Protein AF-A0A9P5BTU6-F1 (afdb_monomer)

Solvent-accessible surface area (backbone atoms only — not comparable to full-atom values): 29066 Å² total; per-residue (Å²): 99,62,77,76,46,50,48,60,47,56,68,38,87,58,84,44,77,46,78,46,78,44,75,51,48,69,73,49,82,54,76,64,49,41,22,46,52,45,49,56,60,58,56,47,76,74,41,88,34,33,48,74,43,78,48,78,41,60,70,94,42,68,53,49,50,54,29,51,69,74,46,56,67,95,80,52,85,88,81,66,74,89,73,56,54,68,70,57,46,36,47,52,46,36,54,51,49,51,56,53,48,52,52,45,33,66,75,69,68,54,63,99,65,69,83,39,74,66,48,47,52,46,47,32,59,52,20,49,73,34,63,70,39,48,54,33,51,52,41,48,27,58,66,64,97,53,38,64,65,45,47,49,54,60,46,69,62,62,84,56,96,80,59,73,54,46,64,35,41,43,39,50,52,52,49,52,46,59,59,65,56,55,69,89,86,58,52,75,70,53,45,54,53,48,34,53,51,49,29,53,52,54,32,42,65,61,65,47,95,62,70,45,14,60,55,34,42,19,62,38,70,74,41,61,46,73,58,53,53,64,68,49,68,58,36,61,43,56,28,45,74,57,93,51,69,81,41,52,35,40,66,74,48,69,68,56,44,55,31,36,52,29,64,90,56,28,72,54,75,69,58,39,28,59,57,37,59,32,23,40,50,49,19,52,28,23,50,54,51,42,70,77,66,60,42,82,63,66,75,68,70,92,50,54,82,47,43,43,91,78,54,60,66,68,58,50,46,70,57,47,40,73,40,53,51,48,27,75,71,42,26,54,60,22,40,61,67,26,66,63,87,69,42,61,77,33,74,66,42,50,45,50,71,75,38,44,69,31,52,52,29,50,24,12,71,70,75,35,48,59,60,46,51,53,40,46,52,52,50,53,71,68,54,47,67,90,66,11,51,65,43,44,53,40,46,55,40,43,46,46,50,49,44,61,28,38,72,53,17,54,44,12,21,56,23,48,48,69,46,36,48,56,62,45,26,70,67,35,56,56,41,61,66,48,56,85,67,50,56,83,87,63,85,68,82,72,93,56,51,56,59,84,67,91,75,55,68,82,83,83,81,75,90,42,60,73,58,27,74,37,60,30,76,84,56,57,36,32,39,37,13,12,58,63,20,36,36,38,31,25,33,54,88,62,55,46,77,74,44,77,49,75,81,55,95,50,60,30,68,67,65,74,57,39,89,84,49,82,83

Foldseek 3Di:
DCVPPVVVQLPDPAQEEEEAEAEALVPDPDLVVSLVVLQVQLVSVPRDRYHYHYDYDYDPDPSNVVSNVVRDPVRDDDDDPVPPDLVVLLVVLLVVLVVLQVVLCVVLVHDDQPPHPLLSNLQSVLQLSPPLSSQLLSQLLSQDNCSNVSSVVSSVVSPDPPQPGNLSSVLVSLVVLLVVLDDPPDDPVRLLVLLVVLLLLVLLQLLQPDFFFLVLSCLLLVHDSVVSCSSCSSVVSQWDHDPDRGDGIHGPDNSVSVQQCDCVSPVPPSRRHPNLVSLVSSLLSLLVSCVVQFDQPLLVPPDQQDFLVPDDPVSLCVSQPPNNVSSLQCNLVSVLSSLDADAAPPSVNVSCLVCVLSSCLNCLNVLNLLSVLVSLVSNLVSYDCVGHVPSNLLSVLSSLLSQACVVVCNTGVSCSQVPSLLQPAPCRPNNVSCVVSHDPVCPDGDDHHNDDDPDSHDQDDDPADFQDKDAQLVRQWIWTFFQSQWIWIAGRSRSDTPDIHHDGPGGDNDDDADNVRPD

pLDDT: mean 89.79, std 8.66, range [43.47, 98.69]

Nearest PDB structures (foldseek):
  3uvo-assembly1_A  TM=9.830E-01  e=4.586E-03  Homo sapiens
  5mzh-assembly2_B  TM=9.891E-01  e=8.471E-03  Chlamydomonas reinhardtii
  5nnz-assembly2_B  TM=9.913E-01  e=9.247E-03  Homo sapiens
  8pv8-assembly1_Ch  TM=9.884E-01  e=1.313E-02  Thermochaetoides thermophila DSM 1495
  4wju-assembly1_A  TM=9.683E-01  e=1.784E-02  Saccharomyces cerevisiae S288C

InterPro domains:
  IPR001680 WD40 repeat [PF00400] (455-491)
  IPR001680 WD40 repeat [PF00400] (497-518)
  IPR001680 WD40 repeat [PS50082] (459-500)
  IPR001680 WD40 repeat [SM00320] (452-491)
  IPR015943 WD40/YVTN repeat-like-containing domain superfamily [G3DSA:2.130.10.10] (421-519)
  IPR036322 WD40-repeat-containing domain superfamily [SSF50978] (455-517)
  IPR056884 Nephrocystin 3-like, N-terminal [PF24883] (1-59)

Organism: NCBI:txid1769908

Secondary structure (DSSP, 8-state):
-IIIIIHHHHT--S-EEEEEEE--GGGSSSHHHHHHHHHHHHHGGG-SSEEEEEEE-----HHHHHHHHTS-GGG-----GGGS-HHHHHHHHHHHHHHHHHHHHHHHT--TT-S-HHHHHHHHHHHTT-HHHHHHHHHHHTSSS-HHHHHHHHHHTT--TT--HHHHHHHHHHHHHHHHTS-TT--HHHHHHHHHHHHHHHHHHHH-SS--BHHHHHHHTT--HHHHHHHHTT-TTTEE--SSTTSBPEES-THHHHHHH-TTT---TTT---HHHHHHHHHHHHHHHHHHH--SSTT----TT--GGGS-HHHHHHHS-HHHHHHHHHHHHHHHHHT----TTSHHHHHHHHHHHHHHHHHHHHT-HHHHHHHHHHHHHH--TTT-HHHHHHHHHHHHHHHHHHHHHHH-TTHIIIIIHHHS-TT-HHHHHTGGGS-TT--SPPP--SS--S--------SS-EEEEEE-TTSSEEEEEETTS-EEEEETTT--EEEEE---SS--------TTS--

Structure (mmCIF, N/CA/C/O backbone):
data_AF-A0A9P5BTU6-F1
#
_entry.id   AF-A0A9P5BTU6-F1
#
loop_
_atom_site.group_PDB
_atom_site.id
_atom_site.type_symbol
_atom_site.label_atom_id
_atom_site.label_alt_id
_atom_site.label_comp_id
_atom_site.label_asym_id
_atom_site.label_entity_id
_atom_site.label_seq_id
_atom_site.pdbx_PDB_ins_code
_atom_site.Cartn_x
_atom_site.Cartn_y
_atom_site.Cartn_z
_atom_site.occupancy
_atom_site.B_iso_or_equiv
_atom_site.auth_seq_id
_atom_site.auth_comp_id
_atom_site.auth_asym_id
_atom_site.auth_atom_id
_atom_site.pdbx_PDB_model_num
ATOM 1 N N . TRP A 1 1 ? -11.722 -19.316 1.651 1.00 67.69 1 TRP A N 1
ATOM 2 C CA . TRP A 1 1 ? -11.783 -20.061 0.366 1.00 67.69 1 TRP A CA 1
ATOM 3 C C . TRP A 1 1 ? -12.921 -21.070 0.300 1.00 67.69 1 TRP A C 1
ATOM 5 O O . TRP A 1 1 ? -13.732 -20.980 -0.612 1.00 67.69 1 TRP A O 1
ATOM 15 N N . GLN A 1 2 ? -13.019 -22.009 1.249 1.00 67.00 2 GLN A N 1
ATOM 16 C CA . GLN A 1 2 ? -14.046 -23.056 1.221 1.00 67.00 2 GLN A CA 1
ATOM 17 C C . GLN A 1 2 ? -15.472 -22.487 1.139 1.00 67.00 2 GLN A C 1
ATOM 19 O O . GLN A 1 2 ? -16.216 -22.874 0.255 1.00 67.00 2 GLN A O 1
ATOM 24 N N . TYR A 1 3 ? -15.797 -21.469 1.933 1.00 50.25 3 TYR A N 1
ATOM 25 C CA . TYR A 1 3 ? -17.120 -20.826 1.935 1.00 50.25 3 TYR A CA 1
ATOM 26 C C . TYR A 1 3 ? -17.326 -19.751 0.853 1.00 50.25 3 TYR A C 1
ATOM 28 O O . TYR A 1 3 ? -18.455 -19.449 0.490 1.00 50.25 3 TYR A O 1
ATOM 36 N N . LEU A 1 4 ? -16.247 -19.155 0.331 1.00 55.94 4 LEU A N 1
ATOM 37 C CA . LEU A 1 4 ? -16.317 -18.056 -0.653 1.00 55.94 4 LEU A CA 1
ATOM 38 C C . LEU A 1 4 ? -16.258 -18.544 -2.098 1.00 55.94 4 LEU A C 1
ATOM 40 O O . LEU A 1 4 ? -16.761 -17.888 -3.003 1.00 55.94 4 LEU A O 1
ATOM 44 N N . VAL A 1 5 ? -15.600 -19.678 -2.312 1.00 75.19 5 VAL A N 1
ATOM 45 C CA . VAL A 1 5 ? -15.328 -20.217 -3.639 1.00 75.19 5 VAL A CA 1
ATOM 46 C C . VAL A 1 5 ? -15.877 -21.628 -3.729 1.00 75.19 5 VAL A C 1
ATOM 48 O O . VAL A 1 5 ? -16.753 -21.866 -4.547 1.00 75.19 5 VAL A O 1
ATOM 51 N N . LEU A 1 6 ? -15.445 -22.563 -2.875 1.00 76.44 6 LEU A N 1
ATOM 52 C CA . LEU A 1 6 ? -15.851 -23.965 -3.042 1.00 76.44 6 LEU A CA 1
ATOM 53 C C . LEU A 1 6 ? -17.346 -24.195 -2.804 1.00 76.44 6 LEU A C 1
ATOM 55 O O . LEU A 1 6 ? -17.969 -24.870 -3.608 1.00 76.44 6 LEU A O 1
ATOM 59 N N . GLU A 1 7 ? -17.930 -23.652 -1.740 1.00 75.81 7 GLU A N 1
ATOM 60 C CA . GLU A 1 7 ? -19.326 -23.895 -1.373 1.00 75.81 7 GLU A CA 1
ATOM 61 C C . GLU A 1 7 ? -20.329 -23.188 -2.301 1.00 75.81 7 GLU A C 1
ATOM 63 O O . GLU A 1 7 ? -21.279 -23.831 -2.743 1.00 75.81 7 GLU A O 1
ATOM 68 N N . PRO A 1 8 ? -20.144 -21.911 -2.688 1.00 80.06 8 PRO A N 1
ATOM 69 C CA . PRO A 1 8 ? -21.024 -21.285 -3.668 1.00 80.06 8 PRO A CA 1
ATOM 70 C C . PRO A 1 8 ? -20.928 -21.986 -5.025 1.00 80.06 8 PRO A C 1
ATOM 72 O O . PRO A 1 8 ? -21.946 -22.215 -5.671 1.00 80.06 8 PRO A O 1
ATOM 75 N N . LEU A 1 9 ? -19.718 -22.390 -5.436 1.00 80.25 9 LEU A N 1
ATOM 76 C CA . LEU A 1 9 ? -19.521 -23.121 -6.686 1.00 80.25 9 LEU A CA 1
ATOM 77 C C . LEU A 1 9 ? -20.033 -24.566 -6.612 1.00 80.25 9 LEU A C 1
ATOM 79 O O . LEU A 1 9 ? -20.472 -25.096 -7.626 1.00 80.25 9 LEU A O 1
ATOM 83 N N . SER A 1 10 ? -20.012 -25.223 -5.450 1.00 78.62 10 SER A N 1
ATOM 84 C CA . SER A 1 10 ? -20.544 -26.585 -5.303 1.00 78.62 10 SER A CA 1
ATOM 85 C C . SER A 1 10 ? -22.071 -26.630 -5.338 1.00 78.62 10 SER A C 1
ATOM 87 O O . SER A 1 10 ? -22.624 -27.663 -5.710 1.00 78.62 10 SER A O 1
ATOM 89 N N . LYS A 1 11 ? -22.734 -25.517 -4.993 1.00 82.69 11 LYS A N 1
ATOM 90 C CA . LYS A 1 11 ? -24.190 -25.327 -5.082 1.00 82.69 11 LYS A CA 1
ATOM 91 C C . LYS A 1 11 ? -24.690 -25.054 -6.504 1.00 82.69 11 LYS A C 1
ATOM 93 O O . LYS A 1 11 ? -25.899 -25.018 -6.710 1.00 82.69 11 LYS A O 1
ATOM 98 N N . LEU A 1 12 ? -23.800 -24.850 -7.478 1.00 81.38 12 LEU A N 1
ATOM 99 C CA . LEU A 1 12 ? -24.204 -24.717 -8.876 1.00 81.38 12 LEU A CA 1
ATOM 100 C C . LEU A 1 12 ? -24.659 -26.079 -9.411 1.00 81.38 12 LEU A C 1
ATOM 102 O O . LEU A 1 12 ? -23.895 -27.041 -9.421 1.00 81.38 12 LEU A O 1
ATOM 106 N N . GLU A 1 13 ? -25.911 -26.149 -9.858 1.00 79.31 13 GLU A N 1
ATOM 107 C CA . GLU A 1 13 ? -26.502 -27.365 -10.431 1.00 79.31 13 GLU A CA 1
ATOM 108 C C . GLU A 1 13 ? -26.114 -27.550 -11.909 1.00 79.31 13 GLU A C 1
ATOM 110 O O . GLU A 1 13 ? -26.022 -28.675 -12.409 1.00 79.31 13 GLU A O 1
ATOM 115 N N . GLU A 1 14 ? -25.819 -26.448 -12.605 1.00 81.06 14 GLU A N 1
ATOM 116 C CA . GLU A 1 14 ? -25.397 -26.443 -14.004 1.00 81.06 14 GLU A CA 1
ATOM 117 C C . GLU A 1 14 ? -23.876 -26.517 -14.167 1.00 81.06 14 GLU A C 1
ATOM 119 O O . GLU A 1 14 ? -23.098 -26.017 -13.351 1.00 81.06 14 GLU A O 1
ATOM 124 N N . LEU A 1 15 ? -23.446 -27.119 -15.280 1.00 82.62 15 LEU A N 1
ATOM 125 C CA . LEU A 1 15 ? -22.037 -27.219 -15.646 1.00 82.62 15 LEU A CA 1
ATOM 126 C C . LEU A 1 15 ? -21.461 -25.837 -15.992 1.00 82.62 15 LEU A C 1
ATOM 128 O O . LEU A 1 15 ? -21.634 -25.350 -17.107 1.00 82.62 15 LEU A O 1
ATOM 132 N N . ALA A 1 16 ? -20.718 -25.234 -15.064 1.00 82.94 16 ALA A N 1
ATOM 133 C CA . ALA A 1 16 ? -20.067 -23.938 -15.259 1.00 82.94 16 ALA A CA 1
ATOM 134 C C . ALA A 1 16 ? -18.546 -24.086 -15.420 1.00 82.94 16 ALA A C 1
ATOM 136 O O . ALA A 1 16 ? -17.905 -24.899 -14.751 1.00 82.94 16 ALA A O 1
ATOM 137 N N . THR A 1 17 ? -17.941 -23.294 -16.310 1.00 87.62 17 THR A N 1
ATOM 138 C CA . THR A 1 17 ? -16.480 -23.247 -16.485 1.00 87.62 17 THR A CA 1
ATOM 139 C C . THR A 1 17 ? -15.968 -21.857 -16.143 1.00 87.62 17 THR A C 1
ATOM 141 O O . THR A 1 17 ? -16.405 -20.880 -16.740 1.00 87.62 17 THR A O 1
ATOM 144 N N . PHE A 1 18 ? -15.012 -21.782 -15.220 1.00 86.31 18 PHE A N 1
ATOM 145 C CA . PHE A 1 18 ? -14.357 -20.538 -14.826 1.00 86.31 18 PHE A CA 1
ATOM 146 C C . PHE A 1 18 ? -12.873 -20.605 -15.170 1.00 86.31 18 PHE A C 1
ATOM 148 O O . PHE A 1 18 ? -12.231 -21.646 -14.999 1.00 86.31 18 PHE A O 1
ATOM 155 N N . ILE A 1 19 ? -12.328 -19.487 -15.642 1.00 88.75 19 ILE A N 1
ATOM 156 C CA . ILE A 1 19 ? -10.894 -19.316 -15.863 1.00 88.75 19 ILE A CA 1
ATOM 157 C C . ILE A 1 19 ? -10.416 -18.240 -14.898 1.00 88.75 19 ILE A C 1
ATOM 159 O O . ILE A 1 19 ? -10.876 -17.104 -14.966 1.00 88.75 19 ILE A O 1
ATOM 163 N N . LEU A 1 20 ? -9.507 -18.610 -14.001 1.00 88.19 20 LEU A N 1
ATOM 164 C CA . LEU A 1 20 ? -8.813 -17.677 -13.128 1.00 88.19 20 LEU A CA 1
ATOM 165 C C . LEU A 1 20 ? -7.433 -17.393 -13.712 1.00 88.19 20 LEU A C 1
ATOM 167 O O . LEU A 1 20 ? -6.699 -18.325 -14.037 1.00 88.19 20 LEU A O 1
ATOM 171 N N . ILE A 1 21 ? -7.083 -16.119 -13.824 1.00 90.88 21 ILE A N 1
ATOM 172 C CA . ILE A 1 21 ? -5.752 -15.675 -14.227 1.00 90.88 21 ILE A CA 1
ATOM 173 C C . ILE A 1 21 ? -5.136 -15.002 -13.008 1.00 90.88 21 ILE A C 1
ATOM 175 O O . ILE A 1 21 ? -5.682 -14.013 -12.524 1.00 90.88 21 ILE A O 1
ATOM 179 N N . VAL A 1 22 ? -4.039 -15.560 -12.505 1.00 88.50 22 VAL A N 1
ATOM 180 C CA . VAL A 1 22 ? -3.222 -14.929 -11.465 1.00 88.50 22 VAL A CA 1
ATOM 181 C C . VAL A 1 22 ? -1.912 -14.539 -12.117 1.00 88.50 22 VAL A C 1
ATOM 183 O O . VAL A 1 22 ? -1.164 -15.402 -12.583 1.00 88.50 22 VAL A O 1
ATOM 186 N N . ASP A 1 23 ? -1.683 -13.238 -12.193 1.00 88.56 23 ASP A N 1
ATOM 187 C CA . ASP A 1 23 ? -0.450 -12.680 -12.721 1.00 88.56 23 ASP A CA 1
ATOM 188 C C . ASP A 1 23 ? 0.507 -12.370 -11.566 1.00 88.56 23 ASP A C 1
ATOM 190 O O . ASP A 1 23 ? 0.057 -11.880 -10.532 1.00 88.56 23 ASP A O 1
ATOM 194 N N . ALA A 1 24 ? 1.790 -12.685 -11.744 1.00 85.88 24 ALA A N 1
ATOM 195 C CA . ALA A 1 24 ? 2.878 -12.437 -10.799 1.00 85.88 24 ALA A CA 1
ATOM 196 C C . ALA A 1 24 ? 2.579 -12.926 -9.368 1.00 85.88 24 ALA A C 1
ATOM 198 O O . ALA A 1 24 ? 2.577 -12.160 -8.408 1.00 85.88 24 ALA A O 1
ATOM 199 N N . LEU A 1 25 ? 2.323 -14.230 -9.210 1.00 86.44 25 LEU A N 1
ATOM 200 C CA . LEU A 1 25 ? 2.024 -14.832 -7.902 1.00 86.44 25 LEU A CA 1
ATOM 201 C C . LEU A 1 25 ? 3.129 -14.581 -6.855 1.00 86.44 25 LEU A C 1
ATOM 203 O O . LEU A 1 25 ? 2.841 -14.505 -5.665 1.00 86.44 25 LEU A O 1
ATOM 207 N N . ASP A 1 26 ? 4.373 -14.430 -7.297 1.00 82.06 26 ASP A N 1
ATOM 208 C CA . ASP A 1 26 ? 5.533 -14.096 -6.467 1.00 82.06 26 ASP A CA 1
ATOM 209 C C . ASP A 1 26 ? 5.543 -12.663 -5.912 1.00 82.06 26 ASP A C 1
ATOM 211 O O . ASP A 1 26 ? 6.339 -12.357 -5.031 1.00 82.06 26 ASP A O 1
ATOM 215 N N . GLU A 1 27 ? 4.654 -11.784 -6.378 1.00 78.62 27 GLU A N 1
ATOM 216 C CA . GLU A 1 27 ? 4.475 -10.445 -5.804 1.00 78.62 27 GLU A CA 1
ATOM 217 C C . GLU A 1 27 ? 3.506 -10.428 -4.609 1.00 78.62 27 GLU A C 1
ATOM 219 O O . GLU A 1 27 ? 3.260 -9.371 -4.026 1.00 78.62 27 GLU A O 1
ATOM 224 N N . CYS A 1 28 ? 2.955 -11.582 -4.213 1.00 72.25 28 CYS A N 1
ATOM 225 C CA . CYS A 1 28 ? 2.161 -11.682 -2.990 1.00 72.25 28 CYS A CA 1
ATOM 226 C C . CYS A 1 28 ? 3.046 -11.425 -1.758 1.00 72.25 28 CYS A C 1
ATOM 228 O O . CYS A 1 28 ? 4.092 -12.053 -1.590 1.00 72.25 28 CYS A O 1
ATOM 230 N N . GLU A 1 29 ? 2.627 -10.510 -0.877 1.00 61.28 29 GLU A N 1
ATOM 231 C CA . GLU A 1 29 ? 3.320 -10.295 0.397 1.00 61.28 29 GLU A CA 1
ATOM 232 C C . GLU A 1 29 ? 3.195 -11.560 1.269 1.00 61.28 29 GLU A C 1
ATOM 234 O O . GLU A 1 29 ? 2.096 -12.054 1.480 1.00 61.28 29 GLU A O 1
ATOM 239 N N . GLY A 1 30 ? 4.318 -12.079 1.782 1.00 59.59 30 GLY A N 1
ATOM 240 C CA . GLY A 1 30 ? 4.352 -13.272 2.640 1.00 59.59 30 GLY A CA 1
ATOM 241 C C . GLY A 1 30 ? 4.565 -14.584 1.872 1.00 59.59 30 GLY A C 1
ATOM 242 O O . GLY A 1 30 ? 3.741 -15.010 1.067 1.00 59.59 30 GLY A O 1
ATOM 243 N N . SER A 1 31 ? 5.667 -15.284 2.167 1.00 57.53 31 SER A N 1
ATOM 244 C CA . SER A 1 31 ? 6.044 -16.545 1.498 1.00 57.53 31 SER A CA 1
ATOM 245 C C . SER A 1 31 ? 5.005 -17.665 1.639 1.00 57.53 31 SER A C 1
ATOM 247 O O . SER A 1 31 ? 4.910 -18.545 0.781 1.00 57.53 31 SER A O 1
ATOM 249 N N . ASP A 1 32 ? 4.218 -17.634 2.715 1.00 66.38 32 ASP A N 1
ATOM 250 C CA . ASP A 1 32 ? 3.206 -18.650 3.008 1.00 66.38 32 ASP A CA 1
ATOM 251 C C . ASP A 1 32 ? 1.923 -18.434 2.187 1.00 66.38 32 ASP A C 1
ATOM 253 O O . ASP A 1 32 ? 1.229 -19.401 1.852 1.00 66.38 32 ASP A O 1
ATOM 257 N N . ASP A 1 33 ? 1.643 -17.193 1.781 1.00 77.19 33 ASP A N 1
ATOM 258 C CA . ASP A 1 33 ? 0.400 -16.812 1.109 1.00 77.19 33 ASP A CA 1
ATOM 259 C C . ASP A 1 33 ? 0.377 -17.301 -0.340 1.00 77.19 33 ASP A C 1
ATOM 261 O O . ASP A 1 33 ? -0.601 -17.910 -0.784 1.00 77.19 33 ASP A O 1
ATOM 265 N N . ALA A 1 34 ? 1.486 -17.146 -1.069 1.00 78.56 34 ALA A N 1
ATOM 266 C CA . ALA A 1 34 ? 1.614 -17.667 -2.429 1.00 78.56 34 ALA A CA 1
ATOM 267 C C . ALA A 1 34 ? 1.46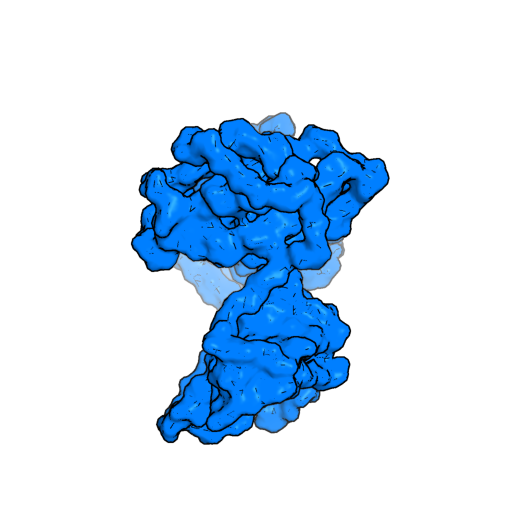5 -19.200 -2.463 1.00 78.56 34 ALA A C 1
ATOM 269 O O . ALA A 1 34 ? 0.761 -19.761 -3.312 1.00 78.56 34 ALA A O 1
ATOM 270 N N . GLN A 1 35 ? 2.069 -19.896 -1.494 1.00 78.44 35 GLN A N 1
ATOM 271 C CA . GLN A 1 35 ? 1.923 -21.343 -1.348 1.00 78.44 35 GLN A CA 1
ATOM 272 C C . GLN A 1 35 ? 0.473 -21.735 -1.014 1.00 78.44 35 GLN A C 1
ATOM 274 O O . GLN A 1 35 ? -0.040 -22.726 -1.554 1.00 78.44 35 GLN A O 1
ATOM 279 N N . LEU A 1 36 ? -0.187 -20.982 -0.131 1.00 79.38 36 LEU A N 1
ATOM 280 C CA . LEU A 1 36 ? -1.580 -21.198 0.241 1.00 79.38 36 LEU A CA 1
ATOM 281 C C . LEU A 1 36 ? -2.499 -21.042 -0.974 1.00 79.38 36 LEU A C 1
ATOM 283 O O . LEU A 1 36 ? -3.303 -21.934 -1.236 1.00 79.38 36 LEU A O 1
ATOM 287 N N . ILE A 1 37 ? -2.339 -19.983 -1.771 1.00 85.06 37 ILE A N 1
ATOM 288 C CA . ILE A 1 37 ? -3.130 -19.748 -2.990 1.00 85.06 37 ILE A CA 1
ATOM 289 C C . ILE A 1 37 ? -3.059 -20.957 -3.932 1.00 85.06 37 ILE A C 1
ATOM 291 O O . ILE A 1 37 ? -4.096 -21.446 -4.390 1.00 85.06 37 ILE A O 1
ATOM 295 N N . VAL A 1 38 ? -1.863 -21.502 -4.177 1.00 83.31 38 VAL A N 1
ATOM 296 C CA . VAL A 1 38 ? -1.697 -22.692 -5.031 1.00 83.31 38 VAL A CA 1
ATOM 297 C C . VAL A 1 38 ? -2.446 -23.904 -4.466 1.00 83.31 38 VAL A C 1
ATOM 299 O O . VAL A 1 38 ? -3.128 -24.613 -5.212 1.00 83.31 38 VAL A O 1
ATOM 302 N N . GLN A 1 39 ? -2.366 -24.133 -3.150 1.00 78.94 39 GLN A N 1
ATOM 303 C CA . GLN A 1 39 ? -3.084 -25.231 -2.488 1.00 78.94 39 GLN A CA 1
ATOM 304 C C . GLN A 1 39 ? -4.601 -25.073 -2.624 1.00 78.94 39 GLN A C 1
ATOM 306 O O . GLN A 1 39 ? -5.296 -26.024 -2.987 1.00 78.94 39 GLN A O 1
ATOM 311 N N . LEU A 1 40 ? -5.111 -23.864 -2.396 1.00 83.25 40 LEU A N 1
ATOM 312 C CA . LEU A 1 40 ? -6.530 -23.547 -2.500 1.00 83.25 40 LEU A CA 1
ATOM 313 C C . LEU A 1 40 ? -7.059 -23.783 -3.925 1.00 83.25 40 LEU A C 1
ATOM 315 O O . LEU A 1 40 ? -8.101 -24.422 -4.103 1.00 83.25 40 LEU A O 1
ATOM 319 N N . LEU A 1 41 ? -6.312 -23.367 -4.951 1.00 83.25 41 LEU A N 1
ATOM 320 C CA . LEU A 1 41 ? -6.675 -23.606 -6.352 1.00 83.25 41 LEU A CA 1
ATOM 321 C C . LEU A 1 41 ? -6.724 -25.093 -6.705 1.00 83.25 41 LEU A C 1
ATOM 323 O O . LEU A 1 41 ? -7.629 -25.530 -7.420 1.00 83.25 41 LEU A O 1
ATOM 327 N N . ALA A 1 42 ? -5.804 -25.892 -6.165 1.00 78.12 42 ALA A N 1
ATOM 328 C CA . ALA A 1 42 ? -5.810 -27.336 -6.371 1.00 78.12 42 ALA A CA 1
ATOM 329 C C . ALA A 1 42 ? -7.058 -28.011 -5.768 1.00 78.12 42 ALA A C 1
ATOM 331 O O . ALA A 1 42 ? -7.579 -28.975 -6.345 1.00 78.12 42 ALA A O 1
ATOM 332 N N . MET A 1 43 ? -7.582 -27.489 -4.651 1.00 76.38 43 MET A N 1
ATOM 333 C CA . MET A 1 43 ? -8.788 -28.015 -3.996 1.00 76.38 43 MET A CA 1
ATOM 334 C C . MET A 1 43 ? -10.056 -27.849 -4.847 1.00 76.38 43 MET A C 1
ATOM 336 O O . MET A 1 43 ? -10.963 -28.679 -4.750 1.00 76.38 43 MET A O 1
ATOM 340 N N . CYS A 1 44 ? -10.121 -26.852 -5.737 1.00 73.94 44 CYS A N 1
ATOM 341 C CA . CYS A 1 44 ? -11.264 -26.659 -6.643 1.00 73.94 44 CYS A CA 1
ATOM 342 C C . CYS A 1 44 ? -11.481 -27.806 -7.631 1.00 73.94 44 CYS A C 1
ATOM 344 O O . CYS A 1 44 ? -12.585 -27.955 -8.150 1.00 73.94 44 CYS A O 1
ATOM 346 N N . GLY A 1 45 ? -10.483 -28.666 -7.853 1.00 69.19 45 GLY A N 1
ATOM 347 C CA . GLY A 1 45 ? -10.654 -29.870 -8.669 1.00 69.19 45 GLY A CA 1
ATOM 348 C C . GLY A 1 45 ? -11.600 -30.920 -8.065 1.00 69.19 45 GLY A C 1
ATOM 349 O O . GLY A 1 45 ? -11.829 -31.944 -8.701 1.00 69.19 45 GLY A O 1
ATOM 350 N N . SER A 1 46 ? -12.105 -30.709 -6.844 1.00 71.19 46 SER A N 1
ATOM 351 C CA . SER A 1 46 ? -13.101 -31.568 -6.184 1.00 71.19 46 SER A CA 1
ATOM 352 C C . SER A 1 46 ? -14.558 -31.225 -6.537 1.00 71.19 46 SER A C 1
ATOM 354 O O . SER A 1 46 ? -15.463 -31.994 -6.208 1.00 71.19 46 SER A O 1
ATOM 356 N N . LEU A 1 47 ? -14.806 -30.097 -7.214 1.00 77.62 47 LEU A N 1
ATOM 357 C CA . LEU A 1 47 ? -16.151 -29.644 -7.572 1.00 77.62 47 LEU A CA 1
ATOM 358 C C . LEU A 1 47 ? -16.744 -30.508 -8.700 1.00 77.62 47 LEU A C 1
ATOM 360 O O . LEU A 1 47 ? -16.106 -30.732 -9.727 1.00 77.62 47 LEU A O 1
ATOM 364 N N . LYS A 1 48 ? -17.983 -30.989 -8.521 1.00 77.62 48 LYS A N 1
ATOM 365 C CA . LYS A 1 48 ? -18.652 -31.898 -9.477 1.00 77.62 48 LYS A CA 1
ATOM 366 C C . LYS A 1 48 ? -19.199 -31.183 -10.714 1.00 77.62 48 LYS A C 1
ATOM 368 O O . LYS A 1 48 ? -19.071 -31.693 -11.824 1.00 77.62 48 LYS A O 1
ATOM 373 N N . HIS A 1 49 ? -19.798 -30.013 -10.511 1.00 82.56 49 HIS A N 1
ATOM 374 C CA . HIS A 1 49 ? -20.519 -29.259 -11.544 1.00 82.56 49 HIS A CA 1
ATOM 375 C C . HIS A 1 49 ? -19.736 -28.040 -12.046 1.00 82.56 49 HIS A C 1
ATOM 377 O O . HIS A 1 49 ? -20.148 -27.381 -12.992 1.00 82.56 49 HIS A O 1
ATOM 383 N N . VAL A 1 50 ? -18.563 -27.758 -11.475 1.00 82.00 50 VAL A N 1
ATOM 384 C CA . VAL A 1 50 ? -17.758 -26.593 -11.844 1.00 82.00 50 VAL A CA 1
ATOM 385 C C . VAL A 1 50 ? -16.373 -27.011 -12.296 1.00 82.00 50 VAL A C 1
ATOM 387 O O . VAL A 1 50 ? -15.651 -27.714 -11.595 1.00 82.00 50 VAL A O 1
ATOM 390 N N . ARG A 1 51 ? -15.975 -26.529 -13.473 1.00 85.50 51 ARG A N 1
ATOM 391 C CA . ARG A 1 51 ? -14.625 -26.678 -14.014 1.00 85.50 51 ARG A CA 1
ATOM 392 C C . ARG A 1 51 ? -13.869 -25.367 -13.839 1.00 85.50 51 ARG A C 1
ATOM 394 O O . ARG A 1 51 ? -13.956 -24.489 -14.693 1.00 85.50 51 ARG A O 1
ATOM 401 N N . LEU A 1 52 ? -13.112 -25.239 -12.753 1.00 84.62 52 LEU A N 1
ATOM 402 C CA . LEU A 1 52 ? -12.170 -24.132 -12.582 1.00 84.62 52 LEU A CA 1
ATOM 403 C C . LEU A 1 52 ? -10.830 -24.483 -13.238 1.00 84.62 52 LEU A C 1
ATOM 405 O O . LEU A 1 52 ? -10.245 -25.527 -12.948 1.00 84.62 52 LEU A O 1
ATOM 409 N N . ARG A 1 53 ? -10.332 -23.607 -14.111 1.00 87.06 53 ARG A N 1
ATOM 410 C CA . ARG A 1 53 ? -8.965 -23.661 -14.640 1.00 87.06 53 ARG A CA 1
ATOM 411 C C . ARG A 1 53 ? -8.214 -22.421 -14.184 1.00 87.06 53 ARG A C 1
ATOM 413 O O . ARG A 1 53 ? -8.705 -21.317 -14.379 1.00 87.06 53 ARG A O 1
ATOM 420 N N . ALA A 1 54 ? -7.033 -22.606 -13.608 1.00 88.12 54 ALA A N 1
ATOM 421 C CA . ALA A 1 54 ? -6.154 -21.506 -13.239 1.00 88.12 54 ALA A CA 1
ATOM 422 C C . ALA A 1 54 ? -4.991 -21.410 -14.232 1.00 88.12 54 ALA A C 1
ATOM 424 O O . ALA A 1 54 ? -4.366 -22.420 -14.559 1.00 88.12 54 ALA A O 1
ATOM 425 N N . PHE A 1 55 ? -4.716 -20.200 -14.705 1.00 90.44 55 PHE A N 1
ATOM 426 C CA . PHE A 1 55 ? -3.481 -19.833 -15.379 1.00 90.44 55 PHE A CA 1
ATOM 427 C C . PHE A 1 55 ? -2.688 -18.937 -14.430 1.00 90.44 55 PHE A C 1
ATOM 429 O O . PHE A 1 55 ? -3.228 -17.960 -13.915 1.00 90.44 55 PHE A O 1
ATOM 436 N N . LEU A 1 56 ? -1.441 -19.313 -14.166 1.00 90.25 56 LEU A N 1
ATOM 437 C CA . LEU A 1 56 ? -0.588 -18.685 -13.163 1.00 90.25 56 LEU A CA 1
ATOM 438 C C . LEU A 1 56 ? 0.716 -18.257 -13.832 1.00 90.25 56 LEU A C 1
ATOM 440 O O . LEU A 1 56 ? 1.329 -19.066 -14.535 1.00 90.25 56 LEU A O 1
ATOM 444 N N . THR A 1 57 ? 1.158 -17.031 -13.581 1.00 91.00 57 THR A N 1
ATOM 445 C CA . THR A 1 57 ? 2.527 -16.588 -13.871 1.00 91.00 57 THR A CA 1
ATOM 446 C C . THR A 1 57 ? 3.251 -16.340 -12.549 1.00 91.00 57 THR A C 1
ATOM 448 O O . THR A 1 57 ? 2.641 -15.953 -11.552 1.00 91.00 57 THR A O 1
ATOM 451 N N . SER A 1 58 ? 4.542 -16.664 -12.506 1.00 87.31 58 SER A N 1
ATOM 452 C CA . SER A 1 58 ? 5.361 -16.505 -11.306 1.00 87.31 58 SER A CA 1
ATOM 453 C C . SER A 1 58 ? 6.842 -16.561 -11.657 1.00 87.31 58 SER A C 1
ATOM 455 O O . SER A 1 58 ? 7.243 -17.347 -12.526 1.00 87.31 58 SER A O 1
ATOM 457 N N . ARG A 1 59 ? 7.676 -15.824 -10.921 1.00 82.62 59 ARG A N 1
ATOM 458 C CA . ARG A 1 59 ? 9.107 -16.136 -10.810 1.00 82.62 59 ARG A CA 1
ATOM 459 C C . ARG A 1 59 ? 9.298 -17.524 -10.177 1.00 82.62 59 ARG A C 1
ATOM 461 O O . ARG A 1 59 ? 8.427 -17.990 -9.436 1.00 82.62 59 ARG A O 1
ATOM 468 N N . PRO A 1 60 ? 10.404 -18.230 -10.480 1.00 80.19 60 PRO A N 1
ATOM 469 C CA . PRO A 1 60 ? 10.646 -19.598 -10.021 1.00 80.19 60 PRO A CA 1
ATOM 470 C C . PRO A 1 60 ? 11.083 -19.649 -8.543 1.00 80.19 60 PRO A C 1
ATOM 472 O O . PRO A 1 60 ? 12.115 -20.232 -8.222 1.00 80.19 60 PRO A O 1
ATOM 475 N N . GLU A 1 61 ? 10.309 -19.046 -7.643 1.00 81.88 61 GLU A N 1
ATOM 476 C CA . GLU A 1 61 ? 10.611 -19.011 -6.213 1.00 81.88 61 GLU A CA 1
ATOM 477 C C . GLU A 1 61 ? 10.364 -20.371 -5.550 1.00 81.88 61 GLU A C 1
ATOM 479 O O . GLU A 1 61 ? 9.406 -21.082 -5.869 1.00 81.88 61 GLU A O 1
ATOM 484 N N . VAL A 1 62 ? 11.241 -20.746 -4.614 1.00 81.62 62 VAL A N 1
ATOM 485 C CA . VAL A 1 62 ? 11.282 -22.098 -4.027 1.00 81.62 62 VAL A CA 1
ATOM 486 C C . VAL A 1 62 ? 9.954 -22.479 -3.366 1.00 81.62 62 VAL A C 1
ATOM 488 O O . VAL A 1 62 ? 9.473 -23.596 -3.546 1.00 81.62 62 VAL A O 1
ATOM 491 N N . HIS A 1 63 ? 9.327 -21.557 -2.634 1.00 76.88 63 HIS A N 1
ATOM 492 C CA . HIS A 1 63 ? 8.075 -21.823 -1.922 1.00 76.88 63 HIS A CA 1
ATOM 493 C C . HIS A 1 63 ? 6.875 -21.993 -2.874 1.00 76.88 63 HIS A C 1
ATOM 495 O O . HIS A 1 63 ? 5.998 -22.825 -2.625 1.00 76.88 63 HIS A O 1
ATOM 501 N N . ILE A 1 64 ? 6.870 -21.291 -4.013 1.00 82.00 64 ILE A N 1
ATOM 502 C CA . ILE A 1 64 ? 5.841 -21.431 -5.054 1.00 82.00 64 ILE A CA 1
ATOM 503 C C . ILE A 1 64 ? 6.014 -22.753 -5.795 1.00 82.00 64 ILE A C 1
ATOM 505 O O . ILE A 1 64 ? 5.039 -23.481 -5.987 1.00 82.00 64 ILE A O 1
ATOM 509 N N . GLN A 1 65 ? 7.253 -23.109 -6.153 1.00 81.44 65 GLN A N 1
ATOM 510 C CA . GLN A 1 65 ? 7.558 -24.417 -6.740 1.00 81.44 65 GLN A CA 1
ATOM 511 C C . GLN A 1 65 ? 7.123 -25.549 -5.812 1.00 81.44 65 GLN A C 1
ATOM 513 O O . GLN A 1 65 ? 6.410 -26.454 -6.242 1.00 81.44 65 GLN A O 1
ATOM 518 N N . TYR A 1 66 ? 7.448 -25.442 -4.523 1.00 81.56 66 TYR A N 1
ATOM 519 C CA . TYR A 1 66 ? 7.025 -26.411 -3.521 1.00 81.56 66 TYR A CA 1
ATOM 520 C C . TYR A 1 66 ? 5.495 -26.529 -3.433 1.00 81.56 66 TYR A C 1
ATOM 522 O O . TYR A 1 66 ? 4.959 -27.635 -3.378 1.00 81.56 66 TYR A O 1
ATOM 530 N N . GLY A 1 67 ? 4.765 -25.408 -3.466 1.00 78.50 67 GLY A N 1
ATOM 531 C CA . GLY A 1 67 ? 3.301 -25.410 -3.534 1.00 78.50 67 GLY A CA 1
ATOM 532 C C . GLY A 1 67 ? 2.767 -26.117 -4.784 1.00 78.50 67 GLY A C 1
ATOM 533 O O . GLY A 1 67 ? 1.864 -26.950 -4.685 1.00 78.50 67 GLY A O 1
ATOM 534 N N . LEU A 1 68 ? 3.357 -25.831 -5.947 1.00 82.50 68 LEU A N 1
ATOM 535 C CA . LEU A 1 68 ? 2.974 -26.421 -7.228 1.00 82.50 68 LEU A CA 1
ATOM 536 C C . LEU A 1 68 ? 3.286 -27.918 -7.296 1.00 82.50 68 LEU A C 1
ATOM 538 O O . LEU A 1 68 ? 2.517 -28.651 -7.913 1.00 82.50 68 LEU A O 1
ATOM 542 N N . ASP A 1 69 ? 4.380 -28.387 -6.695 1.00 82.00 69 ASP A N 1
ATOM 543 C CA . ASP A 1 69 ? 4.799 -29.800 -6.690 1.00 82.00 69 ASP A CA 1
ATOM 544 C C . ASP A 1 69 ? 3.882 -30.706 -5.871 1.00 82.00 69 ASP A C 1
ATOM 546 O O . ASP A 1 69 ? 3.820 -31.912 -6.104 1.00 82.00 69 ASP A O 1
ATOM 550 N N . ARG A 1 70 ? 3.085 -30.130 -4.967 1.00 80.50 70 ARG A N 1
ATOM 551 C CA . ARG A 1 70 ? 2.023 -30.860 -4.259 1.00 80.50 70 ARG A CA 1
ATOM 552 C C . ARG A 1 70 ? 0.776 -31.073 -5.118 1.00 80.50 70 ARG A C 1
ATOM 554 O O . ARG A 1 70 ? -0.088 -31.867 -4.744 1.00 80.50 70 ARG A O 1
ATOM 561 N N . VAL A 1 71 ? 0.661 -30.386 -6.255 1.00 79.75 71 VAL A N 1
ATOM 562 C CA . VAL A 1 71 ? -0.438 -30.576 -7.205 1.00 79.75 71 VAL A CA 1
ATOM 563 C C . VAL A 1 71 ? -0.066 -31.703 -8.175 1.00 79.75 71 VAL A C 1
ATOM 565 O O . VAL A 1 71 ? 0.959 -31.600 -8.845 1.00 79.75 71 VAL A O 1
ATOM 568 N N . PRO A 1 72 ? -0.884 -32.768 -8.309 1.00 80.19 72 PRO A N 1
ATOM 569 C CA . PRO A 1 72 ? -0.566 -33.882 -9.200 1.00 80.19 72 PRO A CA 1
ATOM 570 C C . PRO A 1 72 ? -0.334 -33.433 -10.647 1.00 80.19 72 PRO A C 1
ATOM 572 O O . PRO A 1 72 ? -1.131 -32.657 -11.175 1.00 80.19 72 PRO A O 1
ATOM 575 N N . ASP A 1 73 ? 0.671 -33.995 -11.326 1.00 78.69 73 ASP A N 1
ATOM 576 C CA . ASP A 1 73 ? 1.011 -33.664 -12.724 1.00 78.69 73 ASP A CA 1
ATOM 577 C C . ASP A 1 73 ? -0.164 -33.845 -13.697 1.00 78.69 73 ASP A C 1
ATOM 579 O O . ASP A 1 73 ? -0.318 -33.083 -14.643 1.00 78.69 73 ASP A O 1
ATOM 583 N N . ALA A 1 74 ? -1.080 -34.781 -13.430 1.00 78.75 74 ALA A N 1
ATOM 584 C CA . ALA A 1 74 ? -2.303 -34.940 -14.225 1.00 78.75 74 ALA A CA 1
ATOM 585 C C . ALA A 1 74 ? -3.232 -33.704 -14.185 1.00 78.75 74 ALA A C 1
ATOM 587 O O . ALA A 1 74 ? -4.080 -33.535 -15.062 1.00 78.75 74 ALA A O 1
ATOM 588 N N . LYS A 1 75 ? -3.091 -32.852 -13.162 1.00 76.62 75 LYS A N 1
ATOM 589 C CA . LYS A 1 75 ? -3.897 -31.648 -12.919 1.00 76.62 75 LYS A CA 1
ATOM 590 C C . LYS A 1 75 ? -3.139 -30.345 -13.190 1.00 76.62 75 LYS A C 1
ATOM 592 O O . LYS A 1 75 ? -3.763 -29.288 -13.140 1.00 76.62 75 LYS A O 1
ATOM 597 N N . ARG A 1 76 ? -1.838 -30.397 -13.500 1.00 83.88 76 ARG A N 1
ATOM 598 C CA . ARG A 1 76 ? -1.017 -29.212 -13.792 1.00 83.88 76 ARG A CA 1
ATOM 599 C C . ARG A 1 76 ? -0.271 -29.355 -15.113 1.00 83.88 76 ARG A C 1
ATOM 601 O O . ARG A 1 76 ? 0.150 -30.433 -15.506 1.00 83.88 76 ARG A O 1
ATOM 608 N N . ARG A 1 77 ? -0.077 -28.239 -15.807 1.00 84.69 77 ARG A N 1
ATOM 609 C CA . ARG A 1 77 ? 0.843 -28.149 -16.944 1.00 84.69 77 ARG A CA 1
ATOM 610 C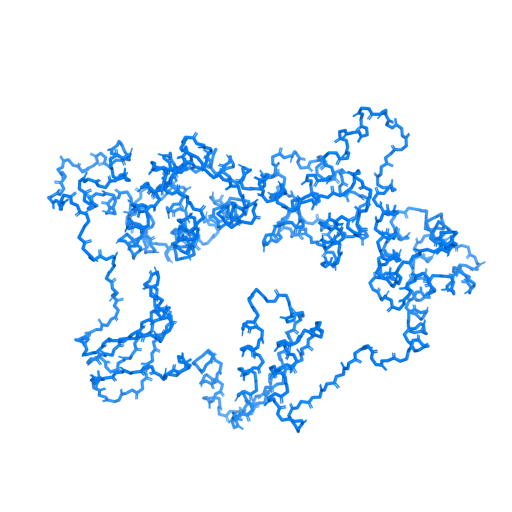 C . ARG A 1 77 ? 1.776 -26.986 -16.671 1.00 84.69 77 ARG A C 1
ATOM 612 O O . ARG A 1 77 ? 1.321 -25.850 -16.614 1.00 84.69 77 ARG A O 1
ATOM 619 N N . GLY A 1 78 ? 3.050 -27.288 -16.455 1.00 83.56 78 GLY A N 1
ATOM 620 C CA . GLY A 1 78 ? 4.083 -26.282 -16.246 1.00 83.56 78 GLY A CA 1
ATOM 621 C C . GLY A 1 78 ? 4.807 -25.974 -17.549 1.00 83.56 78 GLY A C 1
ATOM 622 O O . GLY A 1 78 ? 5.151 -26.887 -18.300 1.00 83.56 78 GLY A O 1
ATOM 623 N N . PHE A 1 79 ? 5.074 -24.696 -17.797 1.00 84.88 79 PHE A N 1
ATOM 624 C CA . PHE A 1 79 ? 5.991 -24.263 -18.843 1.00 84.88 79 PHE A CA 1
ATOM 625 C C . PHE A 1 79 ? 7.027 -23.333 -18.224 1.00 84.88 79 PHE A C 1
ATOM 627 O O . PHE A 1 79 ? 6.700 -22.249 -17.752 1.00 84.88 79 PHE A O 1
ATOM 634 N N . VAL A 1 80 ? 8.279 -23.784 -18.180 1.00 83.88 80 VAL A N 1
ATOM 635 C CA . VAL A 1 80 ? 9.376 -23.008 -17.597 1.00 83.88 80 VAL A CA 1
ATOM 636 C C . VAL A 1 80 ? 10.026 -22.205 -18.710 1.00 83.88 80 VAL A C 1
ATOM 638 O O . VAL A 1 80 ? 10.771 -22.760 -19.517 1.00 83.88 80 VAL A O 1
ATOM 641 N N . LEU A 1 81 ? 9.774 -20.895 -18.726 1.00 81.94 81 LEU A N 1
ATOM 642 C CA . LEU A 1 81 ? 10.297 -19.994 -19.759 1.00 81.94 81 LEU A CA 1
ATOM 643 C C . LEU A 1 81 ? 11.830 -20.029 -19.857 1.00 81.94 81 LEU A C 1
ATOM 645 O O . LEU A 1 81 ? 12.378 -19.907 -20.944 1.00 81.94 81 LEU A O 1
ATOM 649 N N . HIS A 1 82 ? 12.527 -20.295 -18.749 1.00 76.56 82 HIS A N 1
ATOM 650 C CA . HIS A 1 82 ? 13.994 -20.361 -18.707 1.00 76.56 82 HIS A CA 1
ATOM 651 C C . HIS A 1 82 ? 14.576 -21.612 -19.397 1.00 76.56 82 HIS A C 1
ATOM 653 O O . HIS A 1 82 ? 15.787 -21.714 -19.555 1.00 76.56 82 HIS A O 1
ATOM 659 N N . ARG A 1 83 ? 13.735 -22.585 -19.788 1.00 84.56 83 ARG A N 1
ATOM 660 C CA . ARG A 1 83 ? 14.155 -23.780 -20.545 1.00 84.56 83 ARG A CA 1
ATOM 661 C C . ARG A 1 83 ? 14.032 -23.603 -22.060 1.00 84.56 83 ARG A C 1
ATOM 663 O O . ARG A 1 83 ? 14.451 -24.489 -22.802 1.00 84.56 83 ARG A O 1
ATOM 670 N N . VAL A 1 84 ? 13.437 -22.504 -22.522 1.00 88.12 84 VAL A N 1
ATOM 671 C CA . VAL A 1 84 ? 13.364 -22.180 -23.951 1.00 88.12 84 VAL A CA 1
ATOM 672 C C . VAL A 1 84 ? 14.772 -21.858 -24.450 1.00 88.12 84 VAL A C 1
ATOM 674 O O . VAL A 1 84 ? 15.545 -21.202 -23.753 1.00 88.12 84 VAL A O 1
ATOM 677 N N . SER A 1 85 ? 15.135 -22.342 -25.643 1.00 92.88 85 SER A N 1
ATOM 678 C CA . SER A 1 85 ? 16.484 -22.117 -26.162 1.00 92.88 85 SER A CA 1
ATOM 679 C C . SER A 1 85 ? 16.737 -20.618 -26.385 1.00 92.88 85 SER A C 1
ATOM 681 O O . SER A 1 85 ? 15.861 -19.930 -26.923 1.00 92.88 85 SER A O 1
ATOM 683 N N . PRO A 1 86 ? 17.943 -20.105 -26.074 1.00 90.31 86 PRO A N 1
ATOM 684 C CA . PRO A 1 86 ? 18.292 -18.711 -26.348 1.00 90.31 86 PRO A CA 1
ATOM 685 C C . PRO A 1 86 ? 18.088 -18.315 -27.816 1.00 90.31 86 PRO A C 1
ATOM 687 O O . PRO A 1 86 ? 17.668 -17.201 -28.103 1.00 90.31 86 PRO A O 1
ATOM 690 N N . SER A 1 87 ? 18.308 -19.244 -28.754 1.00 92.94 87 SER A N 1
ATOM 691 C CA . SER A 1 87 ? 18.049 -19.029 -30.183 1.00 92.94 87 SER A CA 1
ATOM 692 C C . SER A 1 87 ? 16.580 -18.734 -30.499 1.00 92.94 87 SER A C 1
ATOM 694 O O . SER A 1 87 ? 16.309 -17.882 -31.339 1.00 92.94 87 SER A O 1
ATOM 696 N N . THR A 1 88 ? 15.643 -19.401 -29.818 1.00 94.50 88 THR A N 1
ATOM 697 C CA . THR A 1 88 ? 14.201 -19.172 -29.995 1.00 94.50 88 THR A CA 1
ATOM 698 C C . THR A 1 88 ? 13.807 -17.828 -29.391 1.00 94.50 88 THR A C 1
ATOM 700 O O . THR A 1 88 ? 13.161 -17.028 -30.054 1.00 94.50 88 THR A O 1
ATOM 703 N N . ILE A 1 89 ? 14.284 -17.529 -28.177 1.00 92.62 89 ILE A N 1
ATOM 704 C CA . ILE A 1 89 ? 14.020 -16.245 -27.510 1.00 92.62 89 ILE A CA 1
ATOM 705 C C . ILE A 1 89 ? 14.534 -15.080 -28.365 1.00 92.62 89 ILE A C 1
ATOM 707 O O . ILE A 1 89 ? 13.805 -14.125 -28.616 1.00 92.62 89 ILE A O 1
ATOM 711 N N . ASN A 1 90 ? 15.769 -15.172 -28.862 1.00 94.31 90 ASN A N 1
ATOM 712 C CA . ASN A 1 90 ? 16.367 -14.138 -29.704 1.00 94.31 90 ASN A CA 1
ATOM 713 C C . ASN A 1 90 ? 15.631 -13.984 -31.040 1.00 94.31 90 ASN A C 1
ATOM 715 O O . ASN A 1 90 ? 15.475 -12.864 -31.526 1.00 94.31 90 ASN A O 1
ATOM 719 N N . HIS A 1 91 ? 15.151 -15.088 -31.622 1.00 96.00 91 HIS A N 1
ATOM 720 C CA . HIS A 1 91 ? 14.300 -15.036 -32.807 1.00 96.00 91 HIS A CA 1
ATOM 721 C C . HIS A 1 91 ? 13.001 -14.272 -32.524 1.00 96.00 91 HIS A C 1
ATOM 723 O O . HIS A 1 91 ? 12.688 -13.326 -33.247 1.00 96.00 91 HIS A O 1
ATOM 729 N N . ASP A 1 92 ? 12.289 -14.619 -31.451 1.00 96.31 92 ASP A N 1
ATOM 730 C CA . ASP A 1 92 ? 11.007 -14.001 -31.102 1.00 96.31 92 ASP A CA 1
ATOM 731 C C . ASP A 1 92 ? 11.165 -12.517 -30.729 1.00 96.31 92 ASP A C 1
ATOM 733 O O . ASP A 1 92 ? 10.358 -11.682 -31.147 1.00 96.31 92 ASP A O 1
ATOM 737 N N . ILE A 1 93 ? 12.238 -12.157 -30.010 1.00 96.69 93 ILE A N 1
ATOM 738 C CA . ILE A 1 93 ? 12.601 -10.755 -29.749 1.00 96.69 93 ILE A CA 1
ATOM 739 C C . ILE A 1 93 ? 12.868 -10.025 -31.069 1.00 96.69 93 ILE A C 1
ATOM 741 O O . ILE A 1 93 ? 12.383 -8.911 -31.253 1.00 96.69 93 ILE A O 1
ATOM 745 N N . GLY A 1 94 ? 13.584 -10.642 -32.013 1.00 96.94 94 GLY A N 1
ATOM 746 C CA . GLY A 1 94 ? 13.834 -10.065 -33.334 1.00 96.94 94 GLY A CA 1
ATOM 747 C C . GLY A 1 94 ? 12.549 -9.821 -34.128 1.00 96.94 94 GLY A C 1
ATOM 748 O O . GLY A 1 94 ? 12.380 -8.750 -34.713 1.00 96.94 94 GLY A O 1
ATOM 749 N N . VAL A 1 95 ? 11.607 -10.771 -34.103 1.00 97.00 95 VAL A N 1
ATOM 750 C CA . VAL A 1 95 ? 10.278 -10.620 -34.721 1.00 97.00 95 VAL A CA 1
ATOM 751 C C . VAL A 1 95 ? 9.500 -9.476 -34.067 1.00 97.00 95 VAL A C 1
ATOM 753 O O . VAL A 1 95 ? 8.940 -8.631 -34.770 1.00 97.00 95 VAL A O 1
ATOM 756 N N . PHE A 1 96 ? 9.499 -9.411 -32.733 1.00 97.50 96 PHE A N 1
ATOM 757 C CA . PHE A 1 96 ? 8.852 -8.341 -31.975 1.00 97.50 96 PHE A CA 1
ATOM 758 C C . PHE A 1 96 ? 9.442 -6.962 -32.300 1.00 97.50 96 PHE A C 1
ATOM 760 O O . PHE A 1 96 ? 8.690 -6.036 -32.613 1.00 97.50 96 PHE A O 1
ATOM 767 N N . LEU A 1 97 ? 10.772 -6.830 -32.259 1.00 96.75 97 LEU A N 1
ATOM 768 C CA . LEU A 1 97 ? 11.486 -5.588 -32.552 1.00 96.75 97 LEU A CA 1
ATOM 769 C C . LEU A 1 97 ? 11.210 -5.127 -33.978 1.00 96.75 97 LEU A C 1
ATOM 771 O O . LEU A 1 97 ? 10.867 -3.966 -34.172 1.00 96.75 97 LEU A O 1
ATOM 775 N N . LYS A 1 98 ? 11.276 -6.036 -34.959 1.00 95.44 98 LYS A N 1
ATOM 776 C CA . LYS A 1 98 ? 10.951 -5.722 -36.353 1.00 95.44 98 LYS A CA 1
ATOM 777 C C . LYS A 1 98 ? 9.547 -5.137 -36.470 1.00 95.44 98 LYS A C 1
ATOM 779 O O . LYS A 1 98 ? 9.381 -4.038 -36.980 1.00 95.44 98 LYS A O 1
ATOM 784 N N . TYR A 1 99 ? 8.547 -5.831 -35.927 1.00 95.19 99 TYR A N 1
ATOM 785 C CA . TYR A 1 99 ? 7.161 -5.371 -35.982 1.00 95.19 99 TYR A CA 1
ATOM 786 C C . TYR A 1 99 ? 6.960 -4.006 -35.302 1.00 95.19 99 TYR A C 1
ATOM 788 O O . TYR A 1 99 ? 6.289 -3.128 -35.845 1.00 95.19 99 TYR A O 1
ATOM 796 N N . LYS A 1 100 ? 7.528 -3.814 -34.105 1.00 95.50 100 LYS A N 1
ATOM 797 C CA . LYS A 1 100 ? 7.367 -2.569 -33.342 1.00 95.50 100 LYS A CA 1
ATOM 798 C C . LYS A 1 100 ? 8.106 -1.395 -33.971 1.00 95.50 100 LYS A C 1
ATOM 800 O O . LYS A 1 100 ? 7.534 -0.312 -34.042 1.00 95.50 100 LYS A O 1
ATOM 805 N N . LEU A 1 101 ? 9.333 -1.599 -34.439 1.00 93.81 101 LEU A N 1
ATOM 806 C CA . LEU A 1 101 ? 10.101 -0.559 -35.114 1.00 93.81 101 LEU A CA 1
ATOM 807 C C . LEU A 1 101 ? 9.485 -0.208 -36.468 1.00 93.81 101 LEU A C 1
ATOM 809 O O . LEU A 1 101 ? 9.453 0.971 -36.795 1.00 93.81 101 LEU A O 1
ATOM 813 N N . ASP A 1 102 ? 8.918 -1.167 -37.205 1.00 91.81 102 ASP A N 1
ATOM 814 C CA . ASP A 1 102 ? 8.170 -0.882 -38.438 1.00 91.81 102 ASP A CA 1
ATOM 815 C C . ASP A 1 102 ? 6.967 0.036 -38.168 1.00 91.81 102 ASP A C 1
ATOM 817 O O . ASP A 1 102 ? 6.697 0.950 -38.947 1.00 91.81 102 ASP A O 1
ATOM 821 N N . LEU A 1 103 ? 6.242 -0.176 -37.060 1.00 92.06 103 LEU A N 1
ATOM 822 C CA . LEU A 1 103 ? 5.146 0.709 -36.655 1.00 92.06 103 LEU A CA 1
ATOM 823 C C . LEU A 1 103 ? 5.660 2.117 -36.324 1.00 92.06 103 LEU A C 1
ATOM 825 O O . LEU A 1 103 ? 5.113 3.091 -36.833 1.00 92.06 103 LEU A O 1
ATOM 829 N N . ILE A 1 104 ? 6.736 2.211 -35.537 1.00 91.62 104 ILE A N 1
ATOM 830 C CA . ILE A 1 104 ? 7.351 3.495 -35.173 1.00 91.62 104 ILE A CA 1
ATOM 831 C C . ILE A 1 104 ? 7.833 4.240 -36.423 1.00 91.62 104 ILE A C 1
ATOM 833 O O . ILE A 1 104 ? 7.550 5.421 -36.574 1.00 91.62 104 ILE A O 1
ATOM 837 N N . GLY A 1 105 ? 8.490 3.551 -37.359 1.00 89.00 105 GLY A N 1
ATOM 838 C CA . GLY A 1 105 ? 8.985 4.156 -38.596 1.00 89.00 105 GLY A CA 1
ATOM 839 C C . GLY A 1 105 ? 7.865 4.697 -39.487 1.00 89.00 105 GLY A C 1
ATOM 840 O O . GLY A 1 105 ? 8.033 5.737 -40.117 1.00 89.00 105 GLY A O 1
ATOM 841 N N . ARG A 1 106 ? 6.692 4.047 -39.508 1.00 87.62 106 ARG A N 1
ATOM 842 C CA . ARG A 1 106 ? 5.510 4.564 -40.225 1.00 87.62 106 ARG A CA 1
ATOM 843 C C . ARG A 1 106 ? 4.933 5.820 -39.580 1.00 87.62 106 ARG A C 1
ATOM 845 O O . ARG A 1 106 ? 4.441 6.681 -40.301 1.00 87.62 106 ARG A O 1
ATOM 852 N N . GLU A 1 107 ? 4.953 5.898 -38.252 1.00 85.81 107 GLU A N 1
ATOM 853 C CA . GLU A 1 107 ? 4.464 7.062 -37.507 1.00 85.81 107 GLU A CA 1
ATOM 854 C C . GLU A 1 107 ? 5.433 8.253 -37.597 1.00 85.81 107 GLU A C 1
ATOM 856 O O . GLU A 1 107 ? 4.976 9.387 -37.729 1.00 85.81 107 GLU A O 1
ATOM 861 N N . ASP A 1 108 ? 6.747 7.999 -37.583 1.00 82.44 108 ASP A N 1
ATOM 862 C CA . ASP A 1 108 ? 7.806 9.025 -37.619 1.00 82.44 108 ASP A CA 1
ATOM 863 C C . ASP A 1 108 ? 8.176 9.467 -39.052 1.00 82.44 108 ASP A C 1
ATOM 865 O O . ASP A 1 108 ? 8.872 10.460 -39.240 1.00 82.44 108 ASP A O 1
ATOM 869 N N . GLY A 1 109 ? 7.694 8.757 -40.080 1.00 79.94 109 GLY A N 1
ATOM 870 C CA . GLY A 1 109 ? 8.000 9.051 -41.485 1.00 79.94 109 GLY A CA 1
ATOM 871 C C . GLY A 1 109 ? 9.418 8.648 -41.904 1.00 79.94 109 GLY A C 1
ATOM 872 O O . GLY A 1 109 ? 10.044 9.357 -42.685 1.00 79.94 109 GLY A O 1
ATOM 873 N N . ALA A 1 110 ? 9.920 7.530 -41.373 1.00 79.94 110 ALA A N 1
ATOM 874 C CA . ALA A 1 110 ? 11.291 7.068 -41.568 1.00 79.94 110 ALA A CA 1
ATOM 875 C C . ALA A 1 110 ? 11.618 6.675 -43.024 1.00 79.94 110 ALA A C 1
ATOM 877 O O . ALA A 1 110 ? 10.750 6.255 -43.796 1.00 79.94 110 ALA A O 1
ATOM 878 N N . ASP A 1 111 ? 12.905 6.766 -43.367 1.00 79.00 111 ASP A N 1
ATOM 879 C CA . ASP A 1 111 ? 13.423 6.531 -44.715 1.00 79.00 111 ASP A CA 1
ATOM 880 C C . ASP A 1 111 ? 13.310 5.065 -45.195 1.00 79.00 111 ASP A C 1
ATOM 882 O O . ASP A 1 111 ? 13.263 4.120 -44.390 1.00 79.00 111 ASP A O 1
ATOM 886 N N . PRO A 1 112 ? 13.330 4.828 -46.526 1.00 71.88 112 PRO A N 1
ATOM 887 C CA . PRO A 1 112 ? 13.412 3.487 -47.099 1.00 71.88 112 PRO A CA 1
ATOM 888 C C . PRO A 1 112 ? 14.687 2.766 -46.634 1.00 71.88 112 PRO A C 1
ATOM 890 O O . PRO A 1 112 ? 15.789 3.085 -47.070 1.00 71.88 112 PRO A O 1
ATOM 893 N N . GLY A 1 113 ? 14.537 1.772 -45.756 1.00 76.56 113 GLY A N 1
ATOM 894 C CA . GLY A 1 113 ? 15.662 1.051 -45.142 1.00 76.56 113 GLY A CA 1
ATOM 895 C C . GLY A 1 113 ? 15.576 0.947 -43.619 1.00 76.56 113 GLY A C 1
ATOM 896 O O . GLY A 1 113 ? 16.296 0.144 -43.029 1.00 76.56 113 GLY A O 1
ATOM 897 N N . TRP A 1 114 ? 14.659 1.688 -42.992 1.00 86.62 114 TRP A N 1
ATOM 898 C CA . TRP A 1 114 ? 14.358 1.582 -41.566 1.00 86.62 114 TRP A CA 1
ATOM 899 C C . TRP A 1 114 ? 13.892 0.174 -41.134 1.00 86.62 114 TRP A C 1
ATOM 901 O O . TRP A 1 114 ? 13.133 -0.464 -41.867 1.00 86.62 114 TRP A O 1
ATOM 911 N N . PRO A 1 115 ? 14.260 -0.306 -39.927 1.00 83.06 115 PRO A N 1
ATOM 912 C CA . PRO A 1 115 ? 15.389 0.131 -39.094 1.00 83.06 115 PRO A CA 1
ATOM 913 C C . PRO A 1 115 ? 16.731 -0.502 -39.527 1.00 83.06 115 PRO A C 1
ATOM 915 O O . PRO A 1 115 ? 17.762 -0.201 -38.940 1.00 83.06 115 PRO A O 1
ATOM 918 N N . GLY A 1 116 ? 16.725 -1.394 -40.527 1.00 87.88 116 GLY A N 1
ATOM 919 C CA . GLY A 1 116 ? 17.886 -2.164 -40.986 1.00 87.88 116 GLY A CA 1
ATOM 920 C C . GLY A 1 116 ? 18.051 -3.508 -40.260 1.00 87.88 116 GLY A C 1
ATOM 921 O O . GLY A 1 116 ? 17.834 -3.625 -39.055 1.00 87.88 116 GLY A O 1
ATOM 922 N N . ALA A 1 117 ? 18.434 -4.561 -40.994 1.00 89.31 117 ALA A N 1
ATOM 923 C CA . ALA A 1 117 ? 18.587 -5.909 -40.428 1.00 89.31 117 ALA A CA 1
ATOM 924 C C . ALA A 1 117 ? 19.730 -6.007 -39.398 1.00 89.31 117 ALA A C 1
ATOM 926 O O . ALA A 1 117 ? 19.585 -6.704 -38.396 1.00 89.31 117 ALA A O 1
ATOM 927 N N . GLU A 1 118 ? 20.834 -5.292 -39.625 1.00 90.00 118 GLU A N 1
ATOM 928 C CA . GLU A 1 118 ? 21.989 -5.253 -38.715 1.00 90.00 118 GLU A CA 1
ATOM 929 C C . GLU A 1 118 ? 21.635 -4.582 -37.383 1.00 90.00 118 GLU A C 1
ATOM 931 O O . GLU A 1 118 ? 21.954 -5.107 -36.318 1.00 90.00 118 GLU A O 1
ATOM 936 N N . VAL A 1 119 ? 20.871 -3.485 -37.428 1.00 90.94 119 VAL A N 1
ATOM 937 C CA . VAL A 1 119 ? 20.394 -2.793 -36.223 1.00 90.94 119 VAL A CA 1
ATOM 938 C C . VAL A 1 119 ? 19.472 -3.694 -35.407 1.00 90.94 119 VAL A C 1
ATOM 940 O O . VAL A 1 119 ? 19.625 -3.784 -34.192 1.00 90.94 119 VAL A O 1
ATOM 943 N N . ILE A 1 120 ? 18.553 -4.424 -36.052 1.00 93.25 120 ILE A N 1
ATOM 944 C CA . ILE A 1 120 ? 17.708 -5.400 -35.346 1.00 93.25 120 ILE A CA 1
ATOM 945 C C . ILE A 1 120 ? 18.576 -6.456 -34.653 1.00 93.25 120 ILE A C 1
ATOM 947 O O . ILE A 1 120 ? 18.306 -6.787 -33.501 1.00 93.25 120 ILE A O 1
ATOM 951 N N . GLN A 1 121 ? 19.618 -6.971 -35.311 1.00 92.00 121 GLN A N 1
ATOM 952 C CA . GLN A 1 121 ? 20.517 -7.949 -34.692 1.00 92.00 121 GLN A CA 1
ATOM 953 C C . GLN A 1 121 ? 21.264 -7.371 -33.484 1.00 92.00 121 GLN A C 1
ATOM 955 O O . GLN A 1 121 ? 21.305 -8.036 -32.449 1.00 92.00 121 GLN A O 1
ATOM 960 N N . SER A 1 122 ? 21.778 -6.139 -33.578 1.00 91.88 122 SER A N 1
ATOM 961 C CA . SER A 1 122 ? 22.404 -5.443 -32.442 1.00 91.88 122 SER A CA 1
ATOM 962 C C . SER A 1 122 ? 21.421 -5.287 -31.275 1.00 91.88 122 SER A C 1
ATOM 964 O O . SER A 1 122 ? 21.716 -5.681 -30.148 1.00 91.88 122 SER A O 1
ATOM 966 N N . LEU A 1 123 ? 20.189 -4.837 -31.534 1.00 93.50 123 LEU A N 1
ATOM 967 C CA . LEU A 1 123 ? 19.170 -4.702 -30.488 1.00 93.50 123 LEU A CA 1
ATOM 968 C C . LEU A 1 123 ? 18.764 -6.046 -29.862 1.00 93.50 123 LEU A C 1
ATOM 970 O O . LEU A 1 123 ? 18.510 -6.100 -28.661 1.00 93.50 123 LEU A O 1
ATOM 974 N N . VAL A 1 124 ? 18.710 -7.135 -30.636 1.00 94.31 124 VAL A N 1
ATOM 975 C CA . VAL A 1 124 ? 18.455 -8.488 -30.104 1.00 94.31 124 VAL A CA 1
ATOM 976 C C . VAL A 1 124 ? 19.581 -8.926 -29.166 1.00 94.31 124 VAL A C 1
ATOM 978 O O . VAL A 1 124 ? 19.305 -9.498 -28.111 1.00 94.31 124 VAL A O 1
ATOM 981 N N . GLN A 1 125 ? 20.838 -8.645 -29.522 1.00 91.50 125 GLN A N 1
ATOM 982 C CA . GLN A 1 125 ? 21.988 -8.919 -28.657 1.00 91.50 125 GLN A CA 1
ATOM 983 C C . GLN A 1 125 ? 21.920 -8.082 -27.376 1.00 91.50 125 GLN A C 1
ATOM 985 O O . GLN A 1 125 ? 22.039 -8.631 -26.281 1.00 91.50 125 GLN A O 1
ATOM 990 N N . SER A 1 126 ? 21.621 -6.787 -27.501 1.00 91.12 126 SER A N 1
ATOM 991 C CA . SER A 1 126 ? 21.449 -5.876 -26.368 1.00 91.12 126 SER A CA 1
ATOM 992 C C . SER A 1 126 ? 20.287 -6.266 -25.458 1.00 91.12 126 SER A C 1
ATOM 994 O O . SER A 1 126 ? 20.381 -6.094 -24.247 1.00 91.12 126 SER A O 1
ATOM 996 N N . ALA A 1 127 ? 19.219 -6.851 -26.004 1.00 92.00 127 ALA A N 1
ATOM 997 C CA . ALA A 1 127 ? 18.114 -7.366 -25.206 1.00 92.00 127 ALA A CA 1
ATOM 998 C C . ALA A 1 127 ? 18.525 -8.540 -24.309 1.00 92.00 127 ALA A C 1
ATOM 1000 O O . ALA A 1 127 ? 17.886 -8.761 -23.283 1.00 92.00 127 ALA A O 1
ATOM 1001 N N . SER A 1 128 ? 19.561 -9.301 -24.686 1.00 90.69 128 SER A N 1
ATOM 1002 C CA . SER A 1 128 ? 20.115 -10.407 -23.892 1.00 90.69 128 SER A CA 1
ATOM 1003 C C . SER A 1 128 ? 19.040 -11.396 -23.395 1.00 90.69 128 SER A C 1
ATOM 1005 O O . SER A 1 128 ? 19.038 -11.852 -22.253 1.00 90.69 128 SER A O 1
ATOM 1007 N N . GLY A 1 129 ? 18.059 -11.701 -24.253 1.00 90.81 129 GLY A N 1
ATOM 1008 C CA . GLY A 1 129 ? 16.938 -12.593 -23.933 1.00 90.81 129 GLY A CA 1
ATOM 1009 C C . GLY A 1 129 ? 15.791 -11.971 -23.120 1.00 90.81 129 GLY A C 1
ATOM 1010 O O . GLY A 1 129 ? 14.859 -12.683 -22.747 1.00 90.81 129 GLY A O 1
ATOM 1011 N N . LEU A 1 130 ? 15.807 -10.661 -22.855 1.00 91.88 130 LEU A N 1
ATOM 1012 C CA . LEU A 1 130 ? 14.774 -9.965 -22.084 1.00 91.88 130 LEU A CA 1
ATOM 1013 C C . LEU A 1 130 ? 13.776 -9.223 -22.982 1.00 91.88 130 LEU A C 1
ATOM 1015 O O . LEU A 1 130 ? 14.064 -8.160 -23.533 1.00 91.88 130 LEU A O 1
ATOM 1019 N N . PHE A 1 131 ? 12.532 -9.705 -23.029 1.00 93.31 131 PHE A N 1
ATOM 1020 C CA . PHE A 1 131 ? 11.433 -8.978 -23.681 1.00 93.31 131 PHE A CA 1
ATOM 1021 C C . PHE A 1 131 ? 11.152 -7.615 -23.042 1.00 93.31 131 PHE A C 1
ATOM 1023 O O . PHE A 1 131 ? 10.780 -6.679 -23.748 1.00 93.31 131 PHE A O 1
ATOM 1030 N N . ILE A 1 132 ? 11.355 -7.477 -21.726 1.00 93.69 132 ILE A N 1
ATOM 1031 C CA . ILE A 1 132 ? 11.192 -6.187 -21.047 1.00 93.69 132 ILE A CA 1
ATOM 1032 C C . ILE A 1 132 ? 12.199 -5.152 -21.558 1.00 93.69 132 ILE A C 1
ATOM 1034 O O . ILE A 1 132 ? 11.835 -3.987 -21.711 1.00 93.69 132 ILE A O 1
ATOM 1038 N N . TRP A 1 133 ? 13.419 -5.574 -21.906 1.00 95.88 133 TRP A N 1
ATOM 1039 C CA . TRP A 1 133 ? 14.406 -4.700 -22.535 1.00 95.88 133 TRP A CA 1
ATOM 1040 C C . TRP A 1 133 ? 13.899 -4.236 -23.899 1.00 95.88 133 TRP A C 1
ATOM 1042 O O . TRP A 1 133 ? 13.787 -3.037 -24.133 1.00 95.88 133 TRP A O 1
ATOM 1052 N N . ALA A 1 134 ? 13.486 -5.174 -24.758 1.00 96.00 134 ALA A N 1
ATOM 1053 C CA . ALA A 1 134 ? 13.002 -4.866 -26.104 1.00 96.00 134 ALA A CA 1
ATOM 1054 C C . ALA A 1 134 ? 11.772 -3.944 -26.084 1.00 96.00 134 ALA A C 1
ATOM 1056 O O . ALA A 1 134 ? 11.712 -2.961 -26.820 1.00 96.00 134 ALA A O 1
ATOM 1057 N N . ALA A 1 135 ? 10.803 -4.216 -25.206 1.00 96.44 135 ALA A N 1
ATOM 1058 C CA . ALA A 1 135 ? 9.614 -3.385 -25.055 1.00 96.44 135 ALA A CA 1
ATOM 1059 C C . ALA A 1 135 ? 9.956 -1.974 -24.552 1.00 96.44 135 ALA A C 1
ATOM 1061 O O . ALA A 1 135 ? 9.432 -0.993 -25.079 1.00 96.44 135 ALA A O 1
ATOM 1062 N N . THR A 1 136 ? 10.845 -1.863 -23.563 1.00 96.12 136 THR A N 1
ATOM 1063 C CA . THR A 1 136 ? 11.292 -0.574 -23.012 1.00 96.12 136 THR A CA 1
ATOM 1064 C C . THR A 1 136 ? 12.088 0.224 -24.046 1.00 96.12 136 THR A C 1
ATOM 1066 O O . THR A 1 136 ? 11.841 1.417 -24.210 1.00 96.12 136 THR A O 1
ATOM 1069 N N . ALA A 1 137 ? 12.963 -0.435 -24.812 1.00 95.50 137 ALA A N 1
ATOM 1070 C CA . ALA A 1 137 ? 13.715 0.168 -25.907 1.00 95.50 137 ALA A CA 1
ATOM 1071 C C . ALA A 1 137 ? 12.780 0.711 -26.994 1.00 95.50 137 ALA A C 1
ATOM 1073 O O . ALA A 1 137 ? 12.911 1.866 -27.387 1.00 95.50 137 ALA A O 1
ATOM 1074 N N . CYS A 1 138 ? 11.778 -0.063 -27.430 1.00 95.31 138 CYS A N 1
ATOM 1075 C CA . CYS A 1 138 ? 10.785 0.423 -28.391 1.00 95.31 138 CYS A CA 1
ATOM 1076 C C . CYS A 1 138 ? 10.013 1.639 -27.866 1.00 95.31 138 CYS A C 1
ATOM 1078 O O . CYS A 1 138 ? 9.820 2.594 -28.615 1.00 95.31 138 CYS A O 1
ATOM 1080 N N . ARG A 1 139 ? 9.595 1.634 -26.589 1.00 94.44 139 ARG A N 1
ATOM 1081 C CA . ARG A 1 139 ? 8.929 2.803 -25.994 1.00 94.44 139 ARG A CA 1
ATOM 1082 C C . ARG A 1 139 ? 9.847 4.021 -26.015 1.00 94.44 139 ARG A C 1
ATOM 1084 O O . ARG A 1 139 ? 9.421 5.064 -26.494 1.00 94.44 139 ARG A O 1
ATOM 1091 N N . PHE A 1 140 ? 11.102 3.871 -25.588 1.00 93.44 140 PHE A N 1
ATOM 1092 C CA . PHE A 1 140 ? 12.094 4.946 -25.623 1.00 93.44 140 PHE A CA 1
ATOM 1093 C C . PHE A 1 140 ? 12.307 5.488 -27.042 1.00 93.44 140 PHE A C 1
ATOM 1095 O O . PHE A 1 140 ? 12.242 6.693 -27.260 1.00 93.44 140 PHE A O 1
ATOM 1102 N N . ILE A 1 141 ? 12.476 4.611 -28.034 1.00 92.69 141 ILE A N 1
ATOM 1103 C CA . ILE A 1 141 ? 12.638 5.005 -29.440 1.00 92.69 141 ILE A CA 1
ATOM 1104 C C . ILE A 1 141 ? 11.409 5.778 -29.935 1.00 92.69 141 ILE A C 1
ATOM 1106 O O . ILE A 1 141 ? 11.574 6.780 -30.624 1.00 92.69 141 ILE A O 1
ATOM 1110 N N . SER A 1 142 ? 10.197 5.395 -29.527 1.00 90.44 142 SER A N 1
ATOM 1111 C CA . SER A 1 142 ? 8.958 6.088 -29.911 1.00 90.44 142 SER A CA 1
ATOM 1112 C C . SER A 1 142 ? 8.735 7.462 -29.247 1.00 90.44 142 SER A C 1
ATOM 1114 O O . SER A 1 142 ? 7.779 8.153 -29.590 1.00 90.44 142 SER A O 1
ATOM 1116 N N . GLU A 1 143 ? 9.576 7.898 -28.299 1.00 84.69 143 GLU A N 1
ATOM 1117 C CA . GLU A 1 143 ? 9.338 9.144 -27.548 1.00 84.69 143 GLU A CA 1
ATOM 1118 C C . GLU A 1 143 ? 9.616 10.434 -28.351 1.00 84.69 143 GLU A C 1
ATOM 1120 O O . GLU A 1 143 ? 10.701 11.011 -28.308 1.00 84.69 143 GLU A O 1
ATOM 1125 N N . GLY A 1 144 ? 8.615 10.990 -29.031 1.00 77.31 144 GLY A N 1
ATOM 1126 C CA . GLY A 1 144 ? 8.748 12.262 -29.764 1.00 77.31 144 GLY A CA 1
ATOM 1127 C C . GLY A 1 144 ? 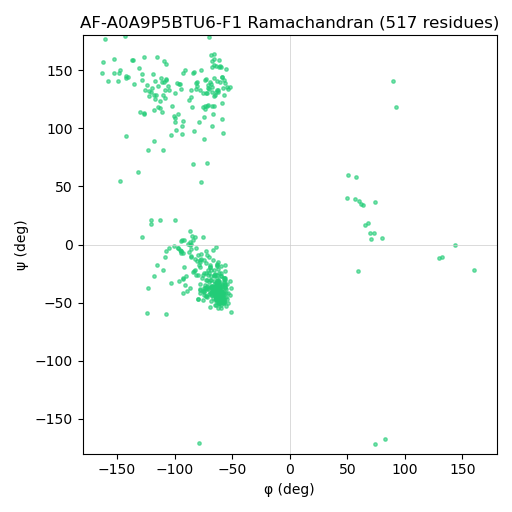9.367 12.098 -31.157 1.00 77.31 144 GLY A C 1
ATOM 1128 O O . GLY A 1 144 ? 9.502 10.984 -31.634 1.00 77.31 144 GLY A O 1
ATOM 1129 N N . LEU A 1 145 ? 9.773 13.197 -31.800 1.00 76.19 145 LEU A N 1
ATOM 1130 C CA . LEU A 1 145 ? 9.941 13.293 -33.270 1.00 76.19 145 LEU A CA 1
ATOM 1131 C C . LEU A 1 145 ? 11.253 12.753 -33.884 1.00 76.19 145 LEU A C 1
ATOM 1133 O O . LEU A 1 145 ? 11.528 13.030 -35.045 1.00 76.19 145 LEU A O 1
ATOM 1137 N N . PHE A 1 146 ? 12.130 12.115 -33.107 1.00 83.81 146 PHE A N 1
ATOM 1138 C CA . PHE A 1 146 ? 13.464 11.717 -33.583 1.00 83.81 146 PHE A CA 1
ATOM 1139 C C . PHE A 1 146 ? 13.757 10.256 -33.239 1.00 83.81 146 PHE A C 1
ATOM 1141 O O . PHE A 1 146 ? 14.673 9.966 -32.459 1.00 83.81 146 PHE A O 1
ATOM 1148 N N . ALA A 1 147 ? 12.957 9.333 -33.782 1.00 87.38 147 ALA A N 1
ATOM 1149 C CA . ALA A 1 147 ? 13.118 7.909 -33.502 1.00 87.38 147 ALA A CA 1
ATOM 1150 C C . ALA A 1 147 ? 14.491 7.396 -33.953 1.00 87.38 147 ALA A C 1
ATOM 1152 O O . ALA A 1 147 ? 15.131 6.634 -33.229 1.00 87.38 147 ALA A O 1
ATOM 1153 N N . GLU A 1 148 ? 14.989 7.872 -35.095 1.00 86.81 148 GLU A N 1
ATOM 1154 C CA . GLU A 1 148 ? 16.283 7.460 -35.644 1.00 86.81 148 GLU A CA 1
ATOM 1155 C C . GLU A 1 148 ? 17.464 7.783 -34.732 1.00 86.81 148 GLU A C 1
ATOM 1157 O O . GLU A 1 148 ? 18.292 6.913 -34.469 1.00 86.81 148 GLU A O 1
ATOM 1162 N N . SER A 1 149 ? 17.500 8.986 -34.156 1.00 86.62 149 SER A N 1
ATOM 1163 C CA . SER A 1 149 ? 18.574 9.372 -33.237 1.00 86.62 149 SER A CA 1
ATOM 1164 C C . SER A 1 149 ? 18.614 8.467 -32.001 1.00 86.62 149 SER A C 1
ATOM 1166 O O . SER A 1 149 ? 19.687 8.065 -31.552 1.00 86.62 149 SER A O 1
ATOM 1168 N N . ARG A 1 150 ? 17.447 8.102 -31.460 1.00 89.12 150 ARG A N 1
ATOM 1169 C CA . ARG A 1 150 ? 17.360 7.204 -30.299 1.00 89.12 150 ARG A CA 1
ATOM 1170 C C . ARG A 1 150 ? 17.672 5.757 -30.659 1.00 89.12 150 ARG A C 1
ATOM 1172 O O . ARG A 1 150 ? 18.268 5.060 -29.842 1.00 89.12 150 ARG A O 1
ATOM 1179 N N . LEU A 1 151 ? 17.293 5.319 -31.858 1.00 89.88 151 LEU A N 1
ATOM 1180 C CA . LEU A 1 151 ? 17.642 4.001 -32.376 1.00 89.88 151 LEU A CA 1
ATOM 1181 C C . LEU A 1 151 ? 19.163 3.858 -32.501 1.00 89.88 151 LEU A C 1
ATOM 1183 O O . LEU A 1 151 ? 19.717 2.907 -31.957 1.00 89.88 151 LEU A O 1
ATOM 1187 N N . GLN A 1 152 ? 19.826 4.824 -33.144 1.00 86.38 152 GLN A N 1
ATOM 1188 C CA . GLN A 1 152 ? 21.285 4.843 -33.294 1.00 86.38 152 GLN A CA 1
ATOM 1189 C C . GLN A 1 152 ? 21.982 4.848 -31.934 1.00 86.38 152 GLN A C 1
ATOM 1191 O O . GLN A 1 152 ? 22.864 4.037 -31.699 1.00 86.38 152 GLN A O 1
ATOM 1196 N N . MET A 1 153 ? 21.509 5.652 -30.977 1.00 86.06 153 MET A N 1
ATOM 1197 C CA . MET A 1 153 ? 22.069 5.646 -29.621 1.00 86.06 153 MET A CA 1
ATOM 1198 C C . MET A 1 153 ? 22.038 4.271 -28.937 1.00 86.06 153 MET A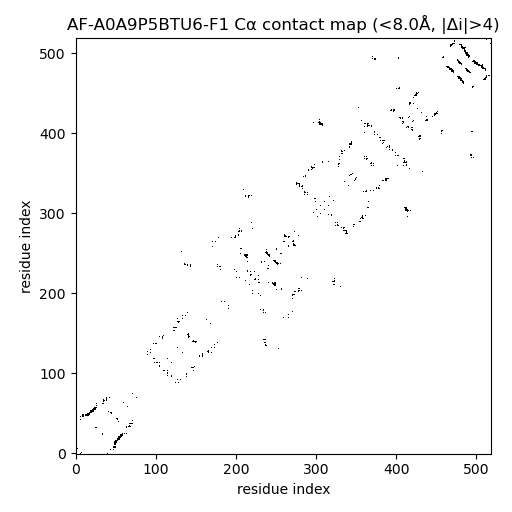 C 1
ATOM 1200 O O . MET A 1 153 ? 22.976 3.931 -28.222 1.00 86.06 153 MET A O 1
ATOM 1204 N N . LEU A 1 154 ? 20.952 3.507 -29.097 1.00 88.06 154 LEU A N 1
ATOM 1205 C CA . LEU A 1 154 ? 20.856 2.165 -28.515 1.00 88.06 154 LEU A CA 1
ATOM 1206 C C . LEU A 1 154 ? 21.674 1.131 -29.297 1.00 88.06 154 LEU A C 1
ATOM 1208 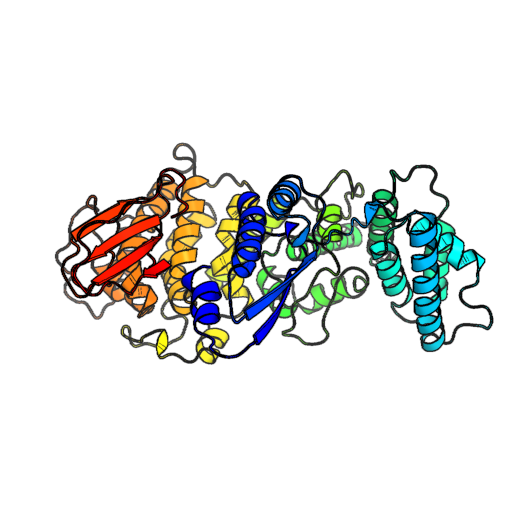O O . LEU A 1 154 ? 22.125 0.156 -28.701 1.00 88.06 154 LEU A O 1
ATOM 1212 N N . ALA A 1 155 ? 21.851 1.336 -30.603 1.00 82.38 155 ALA A N 1
ATOM 1213 C CA . ALA A 1 155 ? 22.660 0.476 -31.457 1.00 82.38 155 ALA A CA 1
ATOM 1214 C C . ALA A 1 155 ? 24.168 0.691 -31.240 1.00 82.38 155 ALA A C 1
ATOM 1216 O O . ALA A 1 155 ? 24.900 -0.286 -31.181 1.00 82.38 155 ALA A O 1
ATOM 1217 N N . ASP A 1 156 ? 24.616 1.937 -31.058 1.00 73.31 156 ASP A N 1
ATOM 1218 C CA . ASP A 1 156 ? 26.026 2.294 -30.837 1.00 73.31 156 ASP A CA 1
ATOM 1219 C C . ASP A 1 156 ? 26.500 1.945 -29.415 1.00 73.31 156 ASP A C 1
ATOM 1221 O O . ASP A 1 156 ? 27.680 1.700 -29.176 1.00 73.31 156 ASP A O 1
ATOM 1225 N N . GLY A 1 157 ? 25.578 1.900 -28.447 1.00 64.06 157 GLY A N 1
ATOM 1226 C CA . GLY A 1 157 ? 25.853 1.502 -27.062 1.00 64.06 157 GLY A CA 1
ATOM 1227 C C . GLY A 1 157 ? 26.053 -0.006 -26.851 1.00 64.06 157 GLY A C 1
ATOM 1228 O O . GLY A 1 157 ? 26.131 -0.441 -25.704 1.00 64.06 157 GLY A O 1
ATOM 1229 N N . SER A 1 158 ? 26.094 -0.821 -27.914 1.00 55.94 158 SER A N 1
ATOM 1230 C CA . SER A 1 158 ? 26.234 -2.283 -27.816 1.00 55.94 158 SER A CA 1
ATOM 1231 C C . SER A 1 158 ? 27.659 -2.767 -27.506 1.00 55.94 158 SER A C 1
ATOM 1233 O O . SER A 1 158 ? 27.829 -3.929 -27.137 1.00 55.94 158 SER A O 1
ATOM 1235 N N . ASP A 1 159 ? 28.675 -1.901 -27.599 1.00 49.12 159 ASP A N 1
ATOM 1236 C CA . ASP A 1 159 ? 30.077 -2.225 -27.288 1.00 49.12 159 ASP A CA 1
ATOM 1237 C C . ASP A 1 159 ? 30.368 -2.100 -25.783 1.00 49.12 159 ASP A C 1
ATOM 1239 O O . ASP A 1 159 ? 31.072 -1.196 -25.321 1.00 49.12 159 ASP A O 1
ATOM 1243 N N . HIS A 1 160 ? 29.814 -3.003 -24.973 1.00 53.78 160 HIS A N 1
ATOM 1244 C CA . HIS A 1 160 ? 30.122 -3.069 -23.542 1.00 53.78 160 HIS A CA 1
ATOM 1245 C C . HIS A 1 160 ? 30.647 -4.451 -23.147 1.00 53.78 160 HIS A C 1
ATOM 1247 O O . HIS A 1 160 ? 29.939 -5.287 -22.588 1.00 53.78 160 HIS A O 1
ATOM 1253 N N . GLU A 1 161 ? 31.943 -4.665 -23.393 1.00 43.47 161 GLU A N 1
ATOM 1254 C CA . GLU A 1 161 ? 32.741 -5.662 -22.674 1.00 43.47 161 GLU A CA 1
ATOM 1255 C C . GLU A 1 161 ? 32.690 -5.334 -21.166 1.00 43.47 161 GLU A C 1
ATOM 1257 O O . GLU A 1 161 ? 33.411 -4.466 -20.679 1.00 43.47 161 GLU A O 1
ATOM 1262 N N . GLY A 1 162 ? 31.784 -5.978 -20.420 1.00 53.28 162 GLY A N 1
ATOM 1263 C CA . GLY A 1 162 ? 31.681 -5.813 -18.962 1.00 53.28 162 GLY A CA 1
ATOM 1264 C C . GLY A 1 162 ? 30.271 -5.835 -18.363 1.00 53.28 162 GLY A C 1
ATOM 1265 O O . GLY A 1 162 ? 30.139 -5.718 -17.145 1.00 53.28 162 GLY A O 1
ATOM 1266 N N . THR A 1 163 ? 29.204 -5.985 -19.156 1.00 60.06 163 THR A N 1
ATOM 1267 C CA . THR A 1 163 ? 27.843 -6.137 -18.613 1.00 60.06 163 THR A CA 1
ATOM 1268 C C . THR A 1 163 ? 27.641 -7.528 -17.997 1.00 60.06 163 THR A C 1
ATOM 1270 O O . THR A 1 163 ? 27.732 -8.557 -18.664 1.00 60.06 163 THR A O 1
ATOM 1273 N N . ASN A 1 164 ? 27.339 -7.565 -16.694 1.00 65.56 164 ASN A N 1
ATOM 1274 C CA . ASN A 1 164 ? 27.111 -8.787 -15.911 1.00 65.56 164 ASN A CA 1
ATOM 1275 C C . ASN A 1 164 ? 25.766 -9.464 -16.259 1.00 65.56 164 ASN A C 1
ATOM 1277 O O . ASN A 1 164 ? 24.824 -9.450 -15.468 1.00 65.56 164 ASN A O 1
ATOM 1281 N N . GLY A 1 165 ? 25.659 -10.051 -17.452 1.00 82.69 165 GLY A N 1
ATOM 1282 C CA . GLY A 1 165 ? 24.483 -10.811 -17.886 1.00 82.69 165 GLY A CA 1
ATOM 1283 C C . GLY A 1 165 ? 23.255 -9.954 -18.240 1.00 82.69 165 GLY A C 1
ATOM 1284 O O . GLY A 1 165 ? 23.348 -8.726 -18.306 1.00 82.69 165 GLY A O 1
ATOM 1285 N N . PRO A 1 166 ? 22.087 -10.585 -18.477 1.00 86.62 166 PRO A N 1
ATOM 1286 C CA . PRO A 1 166 ? 20.899 -9.915 -19.015 1.00 86.62 166 PRO A CA 1
ATOM 1287 C C . PRO A 1 166 ? 20.425 -8.700 -18.209 1.00 86.62 166 PRO A C 1
ATOM 1289 O O . PRO A 1 166 ? 20.026 -7.680 -18.769 1.00 86.62 166 PRO A O 1
ATOM 1292 N N . GLU A 1 167 ? 20.514 -8.780 -16.882 1.00 88.56 167 GLU A N 1
ATOM 1293 C CA . GLU A 1 167 ? 20.135 -7.691 -15.981 1.00 88.56 167 GLU A CA 1
ATOM 1294 C C . GLU A 1 167 ? 21.021 -6.450 -16.162 1.00 88.56 167 GLU A C 1
ATOM 1296 O O . GLU A 1 167 ? 20.517 -5.327 -16.134 1.00 88.56 167 GLU A O 1
ATOM 1301 N N . GLY A 1 168 ? 22.318 -6.633 -16.432 1.00 89.75 168 GLY A N 1
ATOM 1302 C CA . GLY A 1 168 ? 23.242 -5.533 -16.706 1.00 89.75 168 GLY A CA 1
ATOM 1303 C C . GLY A 1 168 ? 22.826 -4.711 -17.927 1.00 89.75 168 GLY A C 1
ATOM 1304 O O . GLY A 1 168 ? 22.831 -3.482 -17.869 1.00 89.75 168 GLY A O 1
ATOM 1305 N N . HIS A 1 169 ? 22.382 -5.371 -19.000 1.00 90.50 169 HIS A N 1
ATOM 1306 C CA . HIS A 1 169 ? 21.887 -4.691 -20.202 1.00 90.50 169 HIS A CA 1
ATOM 1307 C C . HIS A 1 169 ? 20.607 -3.888 -19.934 1.00 90.50 169 HIS A C 1
ATOM 1309 O O . HIS A 1 169 ? 20.438 -2.781 -20.452 1.00 90.50 169 HIS A O 1
ATOM 1315 N N . LEU A 1 170 ? 19.708 -4.416 -19.097 1.00 93.12 170 LEU A N 1
ATOM 1316 C CA . LEU A 1 170 ? 18.497 -3.706 -18.683 1.00 93.12 170 LEU A CA 1
ATOM 1317 C C . LEU A 1 170 ? 18.811 -2.492 -17.803 1.00 93.12 170 LEU A C 1
ATOM 1319 O O . LEU A 1 170 ? 18.239 -1.424 -18.014 1.00 93.12 170 LEU A O 1
ATOM 1323 N N . ASN A 1 171 ? 19.755 -2.625 -16.871 1.00 93.69 171 ASN A N 1
ATOM 1324 C CA . ASN A 1 171 ? 20.204 -1.517 -16.030 1.00 93.69 171 ASN A CA 1
ATOM 1325 C C . ASN A 1 171 ? 20.809 -0.384 -16.881 1.00 93.69 171 ASN A C 1
ATOM 1327 O O . ASN A 1 171 ? 20.497 0.784 -16.651 1.00 93.69 171 ASN A O 1
ATOM 1331 N N . GLN A 1 172 ? 21.600 -0.714 -17.909 1.00 91.44 172 GLN A N 1
ATOM 1332 C CA . GLN A 1 172 ? 22.146 0.281 -18.842 1.00 91.44 172 GLN A CA 1
ATOM 1333 C C . GLN A 1 172 ? 21.063 0.998 -19.654 1.00 91.44 172 GLN A C 1
ATOM 1335 O O . GLN A 1 172 ? 21.137 2.214 -19.844 1.00 91.44 172 GLN A O 1
ATOM 1340 N N . LEU A 1 173 ? 20.018 0.286 -20.087 1.00 93.38 173 LEU A N 1
ATOM 1341 C CA . LEU A 1 173 ? 18.875 0.919 -20.745 1.00 93.38 173 LEU A CA 1
ATOM 1342 C C . LEU A 1 173 ? 18.168 1.911 -19.808 1.00 93.38 173 LEU A C 1
ATOM 1344 O O . LEU A 1 173 ? 17.887 3.039 -20.214 1.00 93.38 173 LEU A O 1
ATOM 1348 N N . TYR A 1 174 ? 17.932 1.540 -18.544 1.00 95.31 174 TYR A N 1
ATOM 1349 C CA . TYR A 1 174 ? 17.352 2.458 -17.558 1.00 95.31 174 TYR A CA 1
ATOM 1350 C C . TYR A 1 174 ? 18.231 3.686 -17.311 1.00 95.31 174 TYR A C 1
ATOM 1352 O O . TYR A 1 174 ? 17.716 4.805 -17.314 1.00 95.31 174 TYR A O 1
ATOM 1360 N N . LEU A 1 175 ? 19.548 3.506 -17.165 1.00 93.31 175 LEU A N 1
ATOM 1361 C CA . LEU A 1 175 ? 20.492 4.619 -17.039 1.00 93.31 175 LEU A CA 1
ATOM 1362 C C . LEU A 1 175 ? 20.455 5.533 -18.264 1.00 93.31 175 LEU A C 1
ATOM 1364 O O . LEU A 1 175 ? 20.406 6.750 -18.108 1.00 93.31 175 LEU A O 1
ATOM 1368 N N . THR A 1 176 ? 20.402 4.966 -19.469 1.00 91.81 176 THR A N 1
ATOM 1369 C CA . THR A 1 176 ? 20.325 5.736 -20.717 1.00 91.81 176 THR A CA 1
ATOM 1370 C C . THR A 1 176 ? 19.069 6.607 -20.747 1.00 91.81 176 THR A C 1
ATOM 1372 O O . THR A 1 176 ? 19.153 7.802 -21.033 1.00 91.81 176 THR A O 1
ATOM 1375 N N . ILE A 1 177 ? 17.908 6.048 -20.387 1.00 92.94 177 ILE A N 1
ATOM 1376 C CA . ILE A 1 177 ? 16.634 6.782 -20.326 1.00 92.94 177 ILE A CA 1
ATOM 1377 C C . ILE A 1 177 ? 16.716 7.921 -19.298 1.00 92.94 177 ILE A C 1
ATOM 1379 O O . ILE A 1 177 ? 16.387 9.067 -19.607 1.00 92.94 177 ILE A O 1
ATOM 1383 N N . LEU A 1 178 ? 17.218 7.635 -18.094 1.00 93.69 178 LEU A N 1
ATOM 1384 C CA . LEU A 1 178 ? 17.341 8.618 -17.014 1.00 93.69 178 LEU A CA 1
ATOM 1385 C C . LEU A 1 178 ? 18.342 9.735 -17.335 1.00 93.69 178 LEU A C 1
ATOM 1387 O O . LEU A 1 178 ? 18.090 10.899 -17.037 1.00 93.69 178 LEU A O 1
ATOM 1391 N N . GLN A 1 179 ? 19.467 9.419 -17.972 1.00 91.38 179 GLN A N 1
ATOM 1392 C CA . GLN A 1 179 ? 20.447 10.422 -18.391 1.00 91.38 179 GLN A CA 1
ATOM 1393 C C . GLN A 1 179 ? 19.881 11.340 -19.477 1.00 91.38 179 GLN A C 1
ATOM 1395 O O . GLN A 1 179 ? 20.156 12.538 -19.474 1.00 91.38 179 GLN A O 1
ATOM 1400 N N . LYS A 1 180 ? 19.053 10.806 -20.379 1.00 88.38 180 LYS A N 1
ATOM 1401 C CA . LYS A 1 180 ? 18.443 11.571 -21.477 1.00 88.38 180 LYS A CA 1
ATOM 1402 C C . LYS A 1 180 ? 17.253 12.415 -21.042 1.00 88.38 180 LYS A C 1
ATOM 1404 O O . LYS A 1 180 ? 16.915 13.372 -21.735 1.00 88.38 180 LYS A O 1
ATOM 1409 N N . SER A 1 181 ? 16.666 12.134 -19.879 1.00 87.50 181 SER A N 1
ATOM 1410 C CA . SER A 1 181 ? 15.651 13.010 -19.291 1.00 87.50 181 SER A CA 1
ATOM 1411 C C . SER A 1 181 ? 16.236 14.346 -18.801 1.00 87.50 181 SER A C 1
ATOM 1413 O O . SER A 1 181 ? 15.486 15.306 -18.591 1.00 87.50 181 SER A O 1
ATOM 1415 N N . VAL A 1 182 ? 17.561 14.427 -18.618 1.00 86.38 182 VAL A N 1
ATOM 1416 C CA . VAL A 1 182 ? 18.280 15.611 -18.129 1.00 86.38 182 VAL A CA 1
ATOM 1417 C C . VAL A 1 182 ? 18.605 16.560 -19.286 1.00 86.38 182 VAL A C 1
ATOM 1419 O O . VAL A 1 182 ? 19.129 16.155 -20.319 1.00 86.38 182 VAL A O 1
ATOM 1422 N N . GLN A 1 183 ? 18.330 17.856 -19.113 1.00 78.69 183 GLN A N 1
ATOM 1423 C CA . GLN A 1 183 ? 18.648 18.864 -20.126 1.00 78.69 183 GLN A CA 1
ATOM 1424 C C . GLN A 1 183 ? 20.121 19.289 -20.060 1.00 78.69 183 GLN A C 1
ATOM 1426 O O . GLN A 1 183 ? 20.628 19.644 -18.996 1.00 78.69 183 GLN A O 1
ATOM 1431 N N . ASN A 1 184 ? 20.777 19.357 -21.222 1.00 75.12 184 ASN A N 1
ATOM 1432 C CA . ASN A 1 184 ? 22.192 19.736 -21.348 1.00 75.12 184 ASN A CA 1
ATOM 1433 C C . ASN A 1 184 ? 22.494 21.201 -20.974 1.00 75.12 184 ASN A C 1
ATOM 1435 O O . ASN A 1 184 ? 23.655 21.567 -20.829 1.00 75.12 184 ASN A O 1
ATOM 1439 N N . SER A 1 185 ? 21.475 22.056 -20.846 1.00 82.50 185 SER A N 1
ATOM 1440 C CA . SER A 1 185 ? 21.629 23.494 -20.587 1.00 82.50 185 SER A CA 1
ATOM 1441 C C . SER A 1 185 ? 21.737 23.863 -19.103 1.00 82.50 185 SER A C 1
ATOM 1443 O O . SER A 1 185 ? 21.813 25.048 -18.789 1.00 82.50 185 SER A O 1
ATOM 1445 N N . TYR A 1 186 ? 21.680 22.893 -18.188 1.00 86.88 186 TYR A N 1
ATOM 1446 C CA . TYR A 1 186 ? 21.695 23.163 -16.751 1.00 86.88 186 TYR A CA 1
ATOM 1447 C C . TYR A 1 186 ? 23.102 23.409 -16.206 1.00 86.88 186 TYR A C 1
ATOM 1449 O O . TYR A 1 186 ? 24.061 22.706 -16.522 1.00 86.88 186 TYR A O 1
ATOM 1457 N N . THR A 1 187 ? 23.202 24.385 -15.307 1.00 91.12 187 THR A N 1
ATOM 1458 C CA . THR A 1 187 ? 24.379 24.591 -14.458 1.00 91.12 187 THR A CA 1
ATOM 1459 C C . THR A 1 187 ? 24.531 23.451 -13.442 1.00 91.12 187 THR A C 1
ATOM 1461 O O . THR A 1 187 ? 23.583 22.724 -13.142 1.00 91.12 187 THR A O 1
ATOM 1464 N N . ALA A 1 188 ? 25.717 23.303 -12.843 1.00 90.25 188 ALA A N 1
ATOM 1465 C CA . ALA A 1 188 ? 25.973 22.260 -11.842 1.00 90.25 188 ALA A CA 1
ATOM 1466 C C . ALA A 1 188 ? 25.002 22.304 -10.640 1.00 90.25 188 ALA A C 1
ATOM 1468 O O . ALA A 1 188 ? 24.580 21.261 -10.138 1.00 90.25 188 ALA A O 1
ATOM 1469 N N . THR A 1 189 ? 24.607 23.499 -10.190 1.00 92.00 189 THR A N 1
ATOM 1470 C CA . THR A 1 189 ? 23.649 23.671 -9.085 1.00 92.00 189 THR A CA 1
ATOM 1471 C C . THR A 1 189 ? 22.226 23.294 -9.495 1.00 92.00 189 THR A C 1
ATOM 1473 O O . THR A 1 189 ? 21.498 22.679 -8.713 1.00 92.00 189 THR A O 1
ATOM 1476 N N . GLU A 1 190 ? 21.822 23.614 -10.724 1.00 92.25 190 GLU A N 1
ATOM 1477 C CA . GLU A 1 190 ? 20.531 23.205 -11.284 1.00 92.25 190 GLU A CA 1
ATOM 1478 C C . GLU A 1 190 ? 20.453 21.690 -11.472 1.00 92.25 190 GLU A C 1
ATOM 1480 O O . GLU A 1 190 ? 19.448 21.092 -11.089 1.00 92.25 190 GLU A O 1
ATOM 1485 N N . LEU A 1 191 ? 21.528 21.056 -11.954 1.00 91.62 191 LEU A N 1
ATOM 1486 C CA . LEU A 1 191 ? 21.626 19.599 -12.076 1.00 91.62 191 LEU A CA 1
ATOM 1487 C C . LEU A 1 191 ? 21.465 18.905 -10.722 1.00 91.62 191 LEU A C 1
ATOM 1489 O O . LEU A 1 191 ? 20.670 17.974 -10.602 1.00 91.62 191 LEU A O 1
ATOM 1493 N N . ALA A 1 192 ? 22.146 19.383 -9.676 1.00 92.75 192 ALA A N 1
ATOM 1494 C CA . ALA A 1 192 ? 22.014 18.814 -8.335 1.00 92.75 192 ALA A CA 1
ATOM 1495 C C . ALA A 1 192 ? 20.563 18.885 -7.816 1.00 92.75 192 ALA A C 1
ATOM 1497 O O . ALA A 1 192 ? 20.042 17.910 -7.266 1.00 92.75 192 ALA A O 1
ATOM 1498 N N . ARG A 1 193 ? 19.876 20.016 -8.042 1.00 92.88 193 ARG A N 1
ATOM 1499 C CA . ARG A 1 193 ? 18.457 20.181 -7.682 1.00 92.88 193 ARG A CA 1
ATOM 1500 C C . ARG A 1 193 ? 17.543 19.286 -8.516 1.00 92.88 193 ARG A C 1
ATOM 1502 O O . ARG A 1 193 ? 16.604 18.717 -7.962 1.00 92.88 193 ARG A O 1
ATOM 1509 N N . TYR A 1 194 ? 17.814 19.153 -9.813 1.00 93.50 194 TYR A N 1
ATOM 1510 C CA . TYR A 1 194 ? 17.064 18.285 -10.718 1.00 93.50 194 TYR A CA 1
ATOM 1511 C C . TYR A 1 194 ? 17.169 16.819 -10.284 1.00 93.50 194 TYR A C 1
ATOM 1513 O O . TYR A 1 194 ? 16.143 16.178 -10.074 1.00 93.50 194 TYR A O 1
ATOM 1521 N N . HIS A 1 195 ? 18.383 16.309 -10.058 1.00 94.56 195 HIS A N 1
ATOM 1522 C CA . HIS A 1 195 ? 18.602 14.931 -9.609 1.00 94.56 195 HIS A CA 1
ATOM 1523 C C . HIS A 1 195 ? 17.992 14.666 -8.229 1.00 94.56 195 HIS A C 1
ATOM 1525 O O . HIS A 1 195 ? 17.373 13.626 -8.016 1.00 94.56 195 HIS A O 1
ATOM 1531 N N . GLY A 1 196 ? 18.097 15.614 -7.290 1.00 94.94 196 GLY A N 1
ATOM 1532 C CA . GLY A 1 196 ? 17.420 15.505 -5.993 1.00 94.94 196 GLY A CA 1
ATOM 1533 C C . GLY A 1 196 ? 15.898 15.395 -6.130 1.00 94.94 196 GLY A C 1
ATOM 1534 O O . GLY A 1 196 ? 15.271 14.555 -5.486 1.00 94.94 196 GLY A O 1
ATOM 1535 N N . LEU A 1 197 ? 15.300 16.201 -7.010 1.00 95.38 197 LEU A N 1
ATOM 1536 C CA . LEU A 1 197 ? 13.864 16.168 -7.267 1.00 95.38 197 LEU A CA 1
ATOM 1537 C C . LEU A 1 197 ? 13.425 14.889 -7.993 1.00 95.38 197 LEU A C 1
ATOM 1539 O O . LEU A 1 197 ? 12.405 14.308 -7.628 1.00 95.38 197 LEU A O 1
ATOM 1543 N N . LEU A 1 198 ? 14.197 14.443 -8.987 1.00 95.56 198 LEU A N 1
ATOM 1544 C CA . LEU A 1 198 ? 13.941 13.214 -9.734 1.00 95.56 198 LEU A CA 1
ATOM 1545 C C . LEU A 1 198 ? 13.930 12.003 -8.799 1.00 95.56 198 LEU A C 1
ATOM 1547 O O . LEU A 1 198 ? 12.957 11.255 -8.790 1.00 95.56 198 LEU A O 1
ATOM 1551 N N . ARG A 1 199 ? 14.960 11.869 -7.953 1.00 96.44 199 ARG A N 1
ATOM 1552 C CA . ARG A 1 199 ? 15.057 10.803 -6.947 1.00 96.44 199 ARG A CA 1
ATOM 1553 C C . ARG A 1 199 ? 13.887 10.820 -5.972 1.00 96.44 199 ARG A C 1
ATOM 1555 O O . ARG A 1 199 ? 13.324 9.772 -5.685 1.00 96.44 199 ARG A O 1
ATOM 1562 N N . ARG A 1 200 ? 13.468 12.003 -5.508 1.00 97.00 200 ARG A N 1
ATOM 1563 C CA . ARG A 1 200 ? 12.301 12.128 -4.622 1.00 97.00 200 ARG A CA 1
ATOM 1564 C C . ARG A 1 200 ? 11.014 11.657 -5.302 1.00 97.00 200 ARG A C 1
ATOM 1566 O O . ARG A 1 200 ? 10.242 10.938 -4.676 1.00 97.00 200 ARG A O 1
ATOM 1573 N N . ILE A 1 201 ? 10.778 12.040 -6.559 1.00 97.25 201 ILE A N 1
ATOM 1574 C CA . ILE A 1 201 ? 9.569 11.650 -7.303 1.00 97.25 201 ILE A CA 1
ATOM 1575 C C . ILE A 1 201 ? 9.590 10.152 -7.623 1.00 97.25 201 ILE A C 1
ATOM 1577 O O . ILE A 1 201 ? 8.655 9.448 -7.253 1.00 97.25 201 ILE A O 1
ATOM 1581 N N . LEU A 1 202 ? 10.656 9.654 -8.256 1.00 96.88 202 LEU A N 1
ATOM 1582 C CA . LEU A 1 202 ? 10.770 8.245 -8.644 1.00 96.88 202 LEU A CA 1
ATOM 1583 C C . LEU A 1 202 ? 10.806 7.317 -7.433 1.00 96.88 202 LEU A C 1
ATOM 1585 O O . LEU A 1 202 ? 10.109 6.309 -7.426 1.00 96.88 202 LEU A O 1
ATOM 1589 N N . GLY A 1 203 ? 11.547 7.698 -6.392 1.00 97.12 203 GLY A N 1
ATOM 1590 C CA . GLY A 1 203 ? 11.581 6.981 -5.125 1.00 97.12 203 GLY A CA 1
ATOM 1591 C C . GLY A 1 203 ? 10.207 6.882 -4.479 1.00 97.12 203 GLY A C 1
ATOM 1592 O O . GLY A 1 203 ? 9.828 5.811 -4.023 1.00 97.12 203 GLY A O 1
ATOM 1593 N N . SER A 1 204 ? 9.430 7.970 -4.507 1.00 97.44 204 SER A N 1
ATOM 1594 C CA . SER A 1 204 ? 8.054 7.950 -4.004 1.00 97.44 204 SER A CA 1
ATOM 1595 C C . SER A 1 204 ? 7.184 6.997 -4.820 1.00 97.44 204 SER A C 1
ATOM 1597 O O . SER A 1 204 ? 6.545 6.138 -4.233 1.00 97.44 204 SER A O 1
ATOM 1599 N N . ILE A 1 205 ? 7.202 7.096 -6.157 1.00 96.88 205 ILE A N 1
ATOM 1600 C CA . ILE A 1 205 ? 6.411 6.230 -7.054 1.00 96.88 205 ILE A CA 1
ATOM 1601 C C . ILE A 1 205 ? 6.738 4.752 -6.828 1.00 96.88 205 ILE A C 1
ATOM 1603 O O . ILE A 1 205 ? 5.831 3.933 -6.734 1.00 96.88 205 ILE A O 1
ATOM 1607 N N . ALA A 1 206 ? 8.026 4.423 -6.724 1.00 96.31 206 ALA A N 1
ATOM 1608 C CA . ALA A 1 206 ? 8.502 3.060 -6.530 1.00 96.31 206 ALA A CA 1
ATOM 1609 C C . ALA A 1 206 ? 8.202 2.505 -5.124 1.00 96.31 206 ALA A C 1
ATOM 1611 O O . ALA A 1 206 ? 8.089 1.293 -4.968 1.00 96.31 206 ALA A O 1
ATOM 1612 N N . ALA A 1 207 ? 8.064 3.371 -4.115 1.00 96.56 207 ALA A N 1
ATOM 1613 C CA . ALA A 1 207 ? 7.784 2.991 -2.730 1.00 96.56 207 ALA A CA 1
ATOM 1614 C C . ALA A 1 207 ? 6.287 3.015 -2.357 1.00 96.56 207 ALA A C 1
ATOM 1616 O O . ALA A 1 207 ? 5.944 2.633 -1.235 1.00 96.56 207 ALA A O 1
ATOM 1617 N N . LEU A 1 208 ? 5.393 3.474 -3.245 1.00 95.75 208 LEU A N 1
ATOM 1618 C CA . LEU A 1 208 ? 3.951 3.486 -2.986 1.00 95.75 208 LEU A CA 1
ATOM 1619 C C . LEU A 1 208 ? 3.403 2.055 -2.831 1.00 95.75 208 LEU A C 1
ATOM 1621 O O . LEU A 1 208 ? 3.597 1.220 -3.710 1.00 95.75 208 LEU A O 1
ATOM 1625 N N . SER A 1 209 ? 2.630 1.795 -1.771 1.00 91.75 209 SER A N 1
ATOM 1626 C CA . SER A 1 209 ? 1.923 0.513 -1.576 1.00 91.75 209 SER A CA 1
ATOM 1627 C C . SER A 1 209 ? 0.753 0.331 -2.554 1.00 91.75 209 SER A C 1
ATOM 1629 O O . SER A 1 209 ? 0.302 -0.780 -2.809 1.00 91.75 209 SER A O 1
ATOM 1631 N N . SER A 1 210 ? 0.236 1.431 -3.105 1.00 91.50 210 SER A N 1
ATOM 1632 C CA . SER A 1 210 ? -0.770 1.438 -4.168 1.00 91.50 210 SER A CA 1
ATOM 1633 C C . SER A 1 210 ? -0.576 2.671 -5.055 1.00 91.50 210 SER A C 1
ATOM 1635 O O . SER A 1 210 ? -0.239 3.743 -4.544 1.00 91.50 210 SER A O 1
ATOM 1637 N N . PRO A 1 211 ? -0.742 2.546 -6.382 1.00 93.69 211 PRO A N 1
ATOM 1638 C CA . PRO A 1 211 ? -0.409 3.624 -7.299 1.00 93.69 211 PRO A CA 1
ATOM 1639 C C . PRO A 1 211 ? -1.411 4.779 -7.185 1.00 93.69 211 PRO A C 1
ATOM 1641 O O . PRO A 1 211 ? -2.624 4.570 -7.136 1.00 93.69 211 PRO A O 1
ATOM 1644 N N . LEU A 1 212 ? -0.895 6.007 -7.196 1.00 95.62 212 LEU A N 1
ATOM 1645 C CA . LEU A 1 212 ? -1.676 7.243 -7.164 1.00 95.62 212 LEU A CA 1
ATOM 1646 C C . LEU A 1 212 ? -1.645 7.933 -8.527 1.00 95.62 212 LEU A C 1
ATOM 1648 O O . LEU A 1 212 ? -0.702 7.762 -9.300 1.00 95.62 212 LEU A O 1
ATOM 1652 N N . SER A 1 213 ? -2.658 8.746 -8.824 1.00 96.06 213 SER A N 1
ATOM 1653 C CA . SER A 1 213 ? -2.587 9.650 -9.974 1.00 96.06 213 SER A CA 1
ATOM 1654 C C . SER A 1 213 ? -1.506 10.710 -9.765 1.00 96.06 213 SER A C 1
ATOM 1656 O O . SER A 1 213 ? -1.058 10.941 -8.640 1.00 96.06 213 SER A O 1
ATOM 1658 N N . VAL A 1 214 ? -1.088 11.399 -10.832 1.00 95.75 214 VAL A N 1
ATOM 1659 C CA . VAL A 1 214 ? -0.107 12.492 -10.705 1.00 95.75 214 VAL A CA 1
ATOM 1660 C C . VAL A 1 214 ? -0.624 13.589 -9.770 1.00 95.75 214 VAL A C 1
ATOM 1662 O O . VAL A 1 214 ? 0.147 14.111 -8.966 1.00 95.75 214 VAL A O 1
ATOM 1665 N N . LEU A 1 215 ? -1.926 13.893 -9.823 1.00 95.44 215 LEU A N 1
ATOM 1666 C CA . LEU A 1 215 ? -2.564 14.868 -8.943 1.00 95.44 215 LEU A CA 1
ATOM 1667 C C . LEU A 1 215 ? -2.417 14.462 -7.469 1.00 95.44 215 LEU A C 1
ATOM 1669 O O . LEU A 1 215 ? -1.853 15.226 -6.681 1.00 95.44 215 LEU A O 1
ATOM 1673 N N . SER A 1 216 ? -2.838 13.249 -7.106 1.00 96.69 216 SER A N 1
ATOM 1674 C CA . SER A 1 216 ? -2.756 12.767 -5.722 1.00 96.69 216 SER A CA 1
ATOM 1675 C C . SER A 1 216 ? -1.317 12.535 -5.262 1.00 96.69 216 SER A C 1
ATOM 1677 O O . SER A 1 216 ? -0.976 12.882 -4.134 1.00 96.69 216 SER A O 1
ATOM 1679 N N . LEU A 1 217 ? -0.432 12.041 -6.133 1.00 97.38 217 LEU A N 1
ATOM 1680 C CA . LEU A 1 217 ? 0.995 11.932 -5.834 1.00 97.38 217 LEU A CA 1
ATOM 1681 C C . LEU A 1 217 ? 1.585 13.308 -5.514 1.00 97.38 217 LEU A C 1
ATOM 1683 O O . LEU A 1 217 ? 2.289 13.441 -4.521 1.00 97.38 217 LEU A O 1
ATOM 1687 N N . SER A 1 218 ? 1.288 14.328 -6.326 1.00 97.12 218 SER A N 1
ATOM 1688 C CA . SER A 1 218 ? 1.804 15.692 -6.149 1.00 97.12 218 SER A CA 1
ATOM 1689 C C . SER A 1 218 ? 1.380 16.300 -4.807 1.00 97.12 218 SER A C 1
ATOM 1691 O O . SER A 1 218 ? 2.201 16.907 -4.114 1.00 97.12 218 SER A O 1
ATOM 1693 N N . ALA A 1 219 ? 0.125 16.060 -4.411 1.00 97.12 219 ALA A N 1
ATOM 1694 C CA . ALA A 1 219 ? -0.422 16.476 -3.128 1.00 97.12 219 ALA A CA 1
ATOM 1695 C C . ALA A 1 219 ? 0.216 15.712 -1.960 1.00 97.12 219 ALA A C 1
ATOM 1697 O O . ALA A 1 219 ? 0.547 16.330 -0.953 1.00 97.12 219 ALA A O 1
ATOM 1698 N N . LEU A 1 220 ? 0.443 14.402 -2.112 1.00 98.19 220 LEU A N 1
ATOM 1699 C CA . LEU A 1 220 ? 1.098 13.578 -1.101 1.00 98.19 220 LEU A CA 1
ATOM 1700 C C . LEU A 1 220 ? 2.552 13.996 -0.892 1.00 98.19 220 LEU A C 1
ATOM 1702 O O . LEU A 1 220 ? 2.956 14.250 0.231 1.00 98.19 220 LEU A O 1
ATOM 1706 N N . ILE A 1 221 ? 3.347 14.095 -1.959 1.00 97.31 221 ILE A N 1
ATOM 1707 C CA . ILE A 1 221 ? 4.786 14.369 -1.849 1.00 97.31 221 ILE A CA 1
ATOM 1708 C C . ILE A 1 221 ? 5.112 15.856 -1.722 1.00 97.31 221 ILE A C 1
ATOM 1710 O O . ILE A 1 221 ? 6.293 16.201 -1.734 1.00 97.31 221 ILE A O 1
ATOM 1714 N N . LEU A 1 222 ? 4.105 16.731 -1.634 1.00 96.06 222 LEU A N 1
ATOM 1715 C CA . LEU A 1 222 ? 4.245 18.180 -1.460 1.00 96.06 222 LEU A CA 1
ATOM 1716 C C . LEU A 1 222 ? 5.092 18.846 -2.562 1.00 96.06 222 LEU A C 1
ATOM 1718 O O . LEU A 1 222 ? 5.898 19.748 -2.314 1.00 96.06 222 LEU A O 1
ATOM 1722 N N . ILE A 1 223 ? 4.927 18.392 -3.808 1.00 96.38 223 ILE A N 1
ATOM 1723 C CA . ILE A 1 223 ? 5.578 18.967 -4.994 1.00 96.38 223 ILE A CA 1
ATOM 1724 C C . ILE A 1 223 ? 4.484 19.434 -5.955 1.00 96.38 223 ILE A C 1
ATOM 1726 O O . ILE A 1 223 ? 3.606 18.640 -6.265 1.00 96.38 223 ILE A O 1
ATOM 1730 N N . PRO A 1 224 ? 4.535 20.671 -6.493 1.00 96.75 224 PRO A N 1
ATOM 1731 C CA . PRO A 1 224 ? 3.513 21.153 -7.421 1.00 96.75 224 PRO A CA 1
ATOM 1732 C C . PRO A 1 224 ? 3.317 20.219 -8.619 1.00 96.75 224 PRO A C 1
ATOM 1734 O O . PRO A 1 224 ? 4.294 19.816 -9.256 1.00 96.75 224 PRO A O 1
ATOM 1737 N N . GLU A 1 225 ? 2.062 19.945 -8.973 1.00 94.69 225 GLU A N 1
ATOM 1738 C CA . GLU A 1 225 ? 1.688 19.019 -10.049 1.00 94.69 225 GLU A CA 1
ATOM 1739 C C . GLU A 1 225 ? 2.402 19.335 -11.374 1.00 94.69 225 GLU A C 1
ATOM 1741 O O . GLU A 1 225 ? 2.963 18.444 -12.010 1.00 94.69 225 GLU A O 1
ATOM 1746 N N . GLN A 1 226 ? 2.491 20.616 -11.767 1.00 94.38 226 GLN A N 1
ATOM 1747 C CA . GLN A 1 226 ? 3.183 20.990 -13.009 1.00 94.38 226 GLN A CA 1
ATOM 1748 C C . GLN A 1 226 ? 4.670 20.629 -12.973 1.00 94.38 226 GLN A C 1
ATOM 1750 O O . GLN A 1 226 ? 5.271 20.353 -14.011 1.00 94.38 226 GLN A O 1
ATOM 1755 N N . ARG A 1 227 ? 5.285 20.649 -11.787 1.00 94.62 227 ARG A N 1
ATOM 1756 C CA . ARG A 1 227 ? 6.682 20.266 -11.611 1.00 94.62 227 ARG A CA 1
ATOM 1757 C C . ARG A 1 227 ? 6.839 18.748 -11.689 1.00 94.62 227 ARG A C 1
ATOM 1759 O O . ARG A 1 227 ? 7.768 18.310 -12.355 1.00 94.62 227 ARG A O 1
ATOM 1766 N N . VAL A 1 228 ? 5.924 17.970 -11.103 1.00 95.38 228 VAL A N 1
ATOM 1767 C CA . VAL A 1 228 ? 5.902 16.504 -11.263 1.00 95.38 228 VAL A CA 1
ATOM 1768 C C . VAL A 1 228 ? 5.746 16.136 -12.740 1.00 95.38 228 VAL A C 1
ATOM 1770 O O . VAL A 1 228 ? 6.611 15.462 -13.289 1.00 95.38 228 VAL A O 1
ATOM 1773 N N . ASN A 1 229 ? 4.741 16.686 -13.424 1.00 93.25 229 ASN A N 1
ATOM 1774 C CA . ASN A 1 229 ? 4.511 16.456 -14.855 1.00 93.25 229 ASN A CA 1
ATOM 1775 C C . ASN A 1 229 ? 5.740 16.788 -15.721 1.00 93.25 229 ASN A C 1
ATOM 1777 O O . ASN A 1 229 ? 6.086 16.032 -16.625 1.00 93.25 229 ASN A O 1
ATOM 1781 N N . ARG A 1 230 ? 6.449 17.892 -15.436 1.00 91.88 230 ARG A N 1
ATOM 1782 C CA . ARG A 1 230 ? 7.689 18.239 -16.157 1.00 91.88 230 ARG A CA 1
ATOM 1783 C C . ARG A 1 230 ? 8.799 17.209 -15.960 1.00 91.88 230 ARG A C 1
ATOM 1785 O O . ARG A 1 230 ? 9.524 16.948 -16.913 1.00 91.88 230 ARG A O 1
ATOM 1792 N N . MET A 1 231 ? 8.935 16.652 -14.757 1.00 92.25 231 MET A N 1
ATOM 1793 C CA . MET A 1 231 ? 9.943 15.630 -14.459 1.00 92.25 231 MET A CA 1
ATOM 1794 C C . MET A 1 231 ? 9.607 14.288 -15.118 1.00 92.25 231 MET A C 1
ATOM 1796 O O . MET A 1 231 ? 10.509 13.604 -15.586 1.00 92.25 231 MET A O 1
ATOM 1800 N N . LEU A 1 232 ? 8.321 13.936 -15.196 1.00 93.06 232 LEU A N 1
ATOM 1801 C CA . LEU A 1 232 ? 7.864 12.669 -15.777 1.00 93.06 232 LEU A CA 1
ATOM 1802 C C . LEU A 1 232 ? 7.788 12.676 -17.312 1.00 93.06 232 LEU A C 1
ATOM 1804 O O . LEU A 1 232 ? 7.710 11.612 -17.918 1.00 93.06 232 LEU A O 1
ATOM 1808 N N . LYS A 1 233 ? 7.850 13.855 -17.945 1.00 88.75 233 LYS A N 1
ATOM 1809 C CA . LYS A 1 233 ? 7.662 14.053 -19.393 1.00 88.75 233 LYS A CA 1
ATOM 1810 C C . LYS A 1 233 ? 8.531 13.154 -20.288 1.00 88.75 233 LYS A C 1
ATOM 1812 O O . LYS A 1 233 ? 8.116 12.841 -21.394 1.00 88.75 233 LYS A O 1
ATOM 1817 N N . TRP A 1 234 ? 9.731 12.790 -19.844 1.00 86.81 234 TRP A N 1
ATOM 1818 C CA . TRP A 1 234 ? 10.706 12.014 -20.631 1.00 86.81 234 TRP A CA 1
ATOM 1819 C C . TRP A 1 234 ? 10.946 10.615 -20.062 1.00 86.81 234 TRP A C 1
ATOM 1821 O O . TRP A 1 234 ? 12.004 10.031 -20.262 1.00 86.81 234 TRP A O 1
ATOM 1831 N N . LEU A 1 235 ? 10.001 10.122 -19.263 1.00 92.81 235 LEU A N 1
ATOM 1832 C CA . LEU A 1 235 ? 10.110 8.844 -18.567 1.00 92.81 235 LEU A CA 1
ATOM 1833 C C . LEU A 1 235 ? 8.976 7.891 -18.970 1.00 92.81 235 LEU A C 1
ATOM 1835 O O . LEU A 1 235 ? 8.734 6.912 -18.272 1.00 92.81 235 LEU A O 1
ATOM 1839 N N . HIS A 1 236 ? 8.283 8.139 -20.087 1.00 91.81 236 HIS A N 1
ATOM 1840 C CA . HIS A 1 236 ? 7.167 7.300 -20.545 1.00 91.81 236 HIS A CA 1
ATOM 1841 C C . HIS A 1 236 ? 7.617 5.886 -20.951 1.00 91.81 236 HIS A C 1
ATOM 1843 O O . HIS A 1 236 ? 6.827 4.940 -20.931 1.00 91.81 236 HIS A O 1
ATOM 1849 N N . ALA A 1 237 ? 8.901 5.718 -21.276 1.00 92.38 237 ALA A N 1
ATOM 1850 C CA . ALA A 1 237 ? 9.513 4.423 -21.531 1.00 92.38 237 ALA A CA 1
ATOM 1851 C C . ALA A 1 237 ? 9.499 3.495 -20.307 1.00 92.38 237 ALA A C 1
ATOM 1853 O O . ALA A 1 237 ? 9.354 2.282 -20.465 1.00 92.38 237 ALA A O 1
ATOM 1854 N N . ILE A 1 238 ? 9.602 4.063 -19.100 1.00 95.12 238 ILE A N 1
ATOM 1855 C CA . ILE A 1 238 ? 9.666 3.332 -17.822 1.00 95.12 238 ILE A CA 1
ATOM 1856 C C . ILE A 1 238 ? 8.400 3.495 -16.965 1.00 95.12 238 ILE A C 1
ATOM 1858 O O . ILE A 1 238 ? 8.093 2.625 -16.148 1.00 95.12 238 ILE A O 1
ATOM 1862 N N . LEU A 1 239 ? 7.629 4.559 -17.197 1.00 94.25 239 LEU A N 1
ATOM 1863 C CA . LEU A 1 239 ? 6.399 4.889 -16.486 1.00 94.25 239 LEU A CA 1
ATOM 1864 C C . LEU A 1 239 ? 5.201 4.941 -17.433 1.00 94.25 239 LEU A C 1
ATOM 1866 O O . LEU A 1 239 ? 5.237 5.588 -18.479 1.00 94.25 239 LEU A O 1
ATOM 1870 N N . ASP A 1 240 ? 4.098 4.332 -17.020 1.00 92.00 240 ASP A N 1
ATOM 1871 C CA . ASP A 1 240 ? 2.790 4.596 -17.600 1.00 92.00 240 ASP A CA 1
ATOM 1872 C C . ASP A 1 240 ? 2.204 5.848 -16.944 1.00 92.00 240 ASP A C 1
ATOM 1874 O O . ASP A 1 240 ? 1.687 5.797 -15.825 1.00 92.00 240 ASP A O 1
ATOM 1878 N N . VAL A 1 241 ? 2.353 6.987 -17.625 1.00 90.50 241 VAL A N 1
ATOM 1879 C CA . VAL A 1 241 ? 1.796 8.279 -17.211 1.00 90.50 241 VAL A CA 1
ATOM 1880 C C . VAL A 1 241 ? 0.500 8.510 -17.999 1.00 90.50 241 VAL A C 1
ATOM 1882 O O . VAL A 1 241 ? 0.557 8.935 -19.161 1.00 90.50 241 VAL A O 1
ATOM 1885 N N . PRO A 1 242 ? -0.672 8.235 -17.408 1.00 87.81 242 PRO A N 1
ATOM 1886 C CA . PRO A 1 242 ? -1.935 8.373 -18.112 1.00 87.81 242 PRO A CA 1
ATOM 1887 C C . PRO A 1 242 ? -2.265 9.838 -18.425 1.00 87.81 242 PRO A C 1
ATOM 1889 O O . PRO A 1 242 ? -1.881 10.759 -17.706 1.00 87.81 242 PRO A O 1
ATOM 1892 N N . LYS A 1 243 ? -3.039 10.062 -19.495 1.00 82.12 243 LYS A N 1
ATOM 1893 C CA . LYS A 1 243 ? -3.513 11.408 -19.876 1.00 82.12 243 LYS A CA 1
ATOM 1894 C C . LYS A 1 243 ? -4.630 11.931 -18.961 1.00 82.12 243 LYS A C 1
ATOM 1896 O O . LYS A 1 243 ? -4.837 13.138 -18.890 1.00 82.12 243 LYS A O 1
ATOM 1901 N N . GLY A 1 244 ? -5.381 11.034 -18.317 1.00 82.81 244 GLY A N 1
ATOM 1902 C CA . GLY A 1 244 ? -6.463 11.391 -17.397 1.00 82.81 244 GLY A CA 1
ATOM 1903 C C . GLY A 1 244 ? -5.931 11.753 -16.010 1.00 82.81 244 GLY A C 1
ATOM 1904 O O . GLY A 1 244 ? -5.092 11.037 -15.474 1.00 82.81 244 GLY A O 1
ATOM 1905 N N . GLN A 1 245 ? -6.452 12.828 -15.411 1.00 78.88 245 GLN A N 1
ATOM 1906 C CA . GLN A 1 245 ? -5.975 13.349 -14.118 1.00 78.88 245 GLN A CA 1
ATOM 1907 C C . GLN A 1 245 ? -6.198 12.396 -12.932 1.00 78.88 245 GLN A C 1
ATOM 1909 O O . GLN A 1 245 ? -5.436 12.444 -11.969 1.00 78.88 245 GLN A O 1
ATOM 1914 N N . ASP A 1 246 ? -7.189 11.507 -13.025 1.00 83.62 246 ASP A N 1
ATOM 1915 C CA . ASP A 1 246 ? -7.551 10.566 -11.954 1.00 83.62 246 ASP A CA 1
ATOM 1916 C C . ASP A 1 246 ? -7.014 9.147 -12.183 1.00 83.62 246 ASP A C 1
ATOM 1918 O O . ASP A 1 246 ? -7.211 8.258 -11.356 1.00 83.62 246 ASP A O 1
ATOM 1922 N N . GLN A 1 247 ? -6.328 8.904 -13.304 1.00 91.44 247 GLN A N 1
ATOM 1923 C CA . GLN A 1 247 ? -5.767 7.588 -13.589 1.00 91.44 247 GLN A CA 1
ATOM 1924 C C . GLN A 1 247 ? -4.427 7.402 -12.858 1.00 91.44 247 GLN A C 1
ATOM 1926 O O . GLN A 1 247 ? -3.616 8.333 -12.809 1.00 91.44 247 GLN A O 1
ATOM 1931 N N . PRO A 1 248 ? -4.176 6.214 -12.281 1.00 92.31 248 PRO A N 1
ATOM 1932 C CA . PRO A 1 248 ? -2.978 5.964 -11.495 1.00 92.31 248 PRO A CA 1
ATOM 1933 C C . PRO A 1 248 ? -1.727 5.905 -12.374 1.00 92.31 248 PRO A C 1
ATOM 1935 O O . PRO A 1 248 ? -1.706 5.213 -13.389 1.00 92.31 248 PRO A O 1
ATOM 1938 N N . LEU A 1 249 ? -0.670 6.582 -11.932 1.00 93.75 249 LEU A N 1
ATOM 1939 C CA . LEU A 1 249 ? 0.679 6.469 -12.478 1.00 93.75 249 LEU A CA 1
ATOM 1940 C C . LEU A 1 249 ? 1.273 5.115 -12.079 1.00 93.75 249 LEU A C 1
ATOM 1942 O O . LEU A 1 249 ? 1.239 4.754 -10.901 1.00 93.75 249 LEU A O 1
ATOM 1946 N N . ARG A 1 250 ? 1.834 4.369 -13.035 1.00 91.94 250 ARG A N 1
ATOM 1947 C CA . ARG A 1 250 ? 2.396 3.033 -12.774 1.00 91.94 250 ARG A CA 1
ATOM 1948 C C . ARG A 1 250 ? 3.797 2.882 -13.344 1.00 91.94 250 ARG A C 1
ATOM 1950 O O . ARG A 1 250 ? 4.143 3.497 -14.348 1.00 91.94 250 ARG A O 1
ATOM 1957 N N . LEU A 1 251 ? 4.593 2.020 -12.721 1.00 93.12 251 LEU A N 1
ATOM 1958 C CA . LEU A 1 251 ? 5.775 1.466 -13.374 1.00 93.12 251 LEU A CA 1
ATOM 1959 C C . LEU A 1 251 ? 5.307 0.516 -14.483 1.00 93.12 251 LEU A C 1
ATOM 1961 O O . LEU A 1 251 ? 4.379 -0.259 -14.259 1.00 93.12 251 LEU A O 1
ATOM 1965 N N . HIS A 1 252 ? 5.961 0.518 -15.649 1.00 90.81 252 HIS A N 1
ATOM 1966 C CA . HIS A 1 252 ? 5.687 -0.518 -16.661 1.00 90.81 252 HIS A CA 1
ATOM 1967 C C . HIS A 1 252 ? 6.106 -1.909 -16.181 1.00 90.81 252 HIS A C 1
ATOM 1969 O O . HIS A 1 252 ? 5.578 -2.904 -16.672 1.00 90.81 252 HIS A O 1
ATOM 1975 N N . HIS A 1 253 ? 7.084 -1.979 -15.271 1.00 90.00 253 HIS A N 1
ATOM 1976 C CA . HIS A 1 253 ? 7.575 -3.234 -14.721 1.00 90.00 253 HIS A CA 1
ATOM 1977 C C . HIS A 1 253 ? 8.275 -3.038 -13.357 1.00 90.00 253 HIS A C 1
ATOM 1979 O O . HIS A 1 253 ? 9.054 -2.085 -13.213 1.00 90.00 253 HIS A O 1
ATOM 1985 N N . PRO A 1 254 ? 8.091 -3.952 -12.383 1.00 88.44 254 PRO A N 1
ATOM 1986 C CA . PRO A 1 254 ? 8.737 -3.897 -11.064 1.00 88.44 254 PRO A CA 1
ATOM 1987 C C . PRO A 1 254 ? 10.266 -3.853 -11.110 1.00 88.44 254 PRO A C 1
ATOM 1989 O O . PRO A 1 254 ? 10.887 -3.205 -10.277 1.00 88.44 254 PRO A O 1
ATOM 1992 N N . SER A 1 255 ? 10.895 -4.425 -12.141 1.00 91.94 255 SER A N 1
ATOM 1993 C CA . SER A 1 255 ? 12.363 -4.403 -12.274 1.00 91.94 255 SER A CA 1
ATOM 1994 C C . SER A 1 255 ? 12.978 -2.999 -12.272 1.00 91.94 255 SER A C 1
ATOM 1996 O O . SER A 1 255 ? 14.176 -2.874 -12.037 1.00 91.94 255 SER A O 1
ATOM 1998 N N . PHE A 1 256 ? 12.203 -1.958 -12.611 1.00 95.56 256 PHE A N 1
ATOM 1999 C CA . PHE A 1 256 ? 12.681 -0.580 -12.508 1.00 95.56 256 PHE A CA 1
ATOM 2000 C C . PHE A 1 256 ? 12.749 -0.110 -11.047 1.00 95.56 256 PHE A C 1
ATOM 2002 O O . PHE A 1 256 ? 13.705 0.567 -10.679 1.00 95.56 256 PHE A O 1
ATOM 2009 N N . ARG A 1 257 ? 11.791 -0.516 -10.200 1.00 94.75 257 ARG A N 1
ATOM 2010 C CA . ARG A 1 257 ? 11.870 -0.333 -8.741 1.00 94.75 257 ARG A CA 1
ATOM 2011 C C . ARG A 1 257 ? 13.107 -1.040 -8.190 1.00 94.75 257 ARG A C 1
ATOM 2013 O O . ARG A 1 257 ? 13.887 -0.409 -7.485 1.00 94.75 257 ARG A O 1
ATOM 2020 N N . ASP A 1 258 ? 13.311 -2.302 -8.565 1.00 92.62 258 ASP A N 1
ATOM 2021 C CA . ASP A 1 258 ? 14.463 -3.094 -8.109 1.00 92.62 258 ASP A CA 1
ATOM 2022 C C . ASP A 1 258 ? 15.795 -2.452 -8.523 1.00 92.62 258 ASP A C 1
ATOM 2024 O O . ASP A 1 258 ? 16.742 -2.398 -7.742 1.00 92.62 258 ASP A O 1
ATOM 2028 N N . PHE A 1 259 ? 15.863 -1.921 -9.749 1.00 95.75 259 PHE A N 1
ATOM 2029 C CA . PHE A 1 259 ? 17.005 -1.145 -10.226 1.00 95.75 259 PHE A CA 1
ATOM 2030 C C . PHE A 1 259 ? 17.228 0.116 -9.381 1.00 95.75 259 PHE A C 1
ATOM 2032 O O . PHE A 1 259 ? 18.351 0.369 -8.955 1.00 95.75 259 PHE A O 1
ATOM 2039 N N . LEU A 1 260 ? 16.172 0.893 -9.124 1.00 96.62 260 LEU A N 1
ATOM 2040 C CA . LEU A 1 260 ? 16.256 2.184 -8.439 1.00 96.62 260 LEU A CA 1
ATOM 2041 C C . LEU A 1 260 ? 16.736 2.056 -6.983 1.00 96.62 260 LEU A C 1
ATOM 2043 O O . LEU A 1 260 ? 17.464 2.928 -6.508 1.00 96.62 260 LEU A O 1
ATOM 2047 N N . PHE A 1 261 ? 16.326 0.983 -6.299 1.00 96.19 261 PHE A N 1
ATOM 2048 C CA . PHE A 1 261 ? 16.613 0.729 -4.883 1.00 96.19 261 PHE A CA 1
ATOM 2049 C C . PHE A 1 261 ? 17.846 -0.145 -4.623 1.00 96.19 261 PHE A C 1
ATOM 2051 O O . PHE A 1 261 ? 18.273 -0.273 -3.476 1.00 96.19 261 PHE A O 1
ATOM 2058 N N . SER A 1 262 ? 18.464 -0.717 -5.658 1.00 94.44 262 SER A N 1
ATOM 2059 C CA . SER A 1 262 ? 19.676 -1.526 -5.516 1.00 94.44 262 SER A CA 1
ATOM 2060 C C . SER A 1 262 ? 20.920 -0.740 -5.924 1.00 94.44 262 SER A C 1
ATOM 2062 O O . SER A 1 262 ? 21.074 -0.367 -7.087 1.00 94.44 262 SER A O 1
ATOM 2064 N N . LYS A 1 2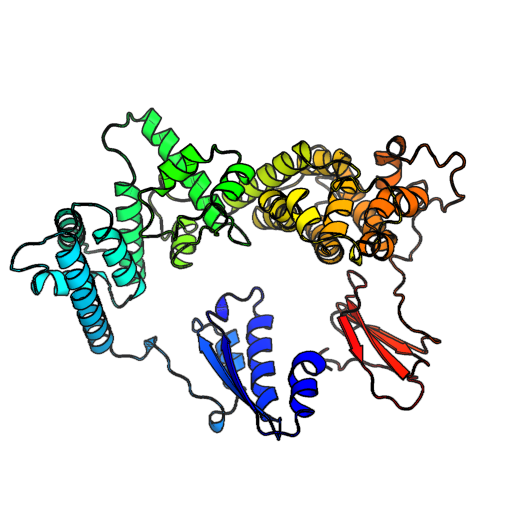63 ? 21.859 -0.551 -4.985 1.00 91.38 263 LYS A N 1
ATOM 2065 C CA . LYS A 1 263 ? 23.184 0.026 -5.291 1.00 91.38 263 LYS A CA 1
ATOM 2066 C C . LYS A 1 263 ? 23.983 -0.822 -6.274 1.00 91.38 263 LYS A C 1
ATOM 2068 O O . LYS A 1 263 ? 24.747 -0.274 -7.062 1.00 91.38 263 LYS A O 1
ATOM 2073 N N . ASP A 1 264 ? 23.781 -2.137 -6.249 1.00 89.81 264 ASP A N 1
ATOM 2074 C CA . ASP A 1 264 ? 24.464 -3.063 -7.153 1.00 89.81 264 ASP A CA 1
ATOM 2075 C C . ASP A 1 264 ? 23.972 -2.899 -8.597 1.00 89.81 264 ASP A C 1
ATOM 2077 O O . ASP A 1 264 ? 24.728 -3.101 -9.547 1.00 89.81 264 ASP A O 1
ATOM 2081 N N . ARG A 1 265 ? 22.705 -2.499 -8.774 1.00 91.44 265 ARG A N 1
ATOM 2082 C CA . ARG A 1 265 ? 22.094 -2.302 -10.094 1.00 91.44 265 ARG A CA 1
ATOM 2083 C C . ARG A 1 265 ? 22.197 -0.869 -10.604 1.00 91.44 265 ARG A C 1
ATOM 2085 O O . ARG A 1 265 ? 22.476 -0.673 -11.786 1.00 91.44 265 ARG A O 1
ATOM 2092 N N . CYS A 1 266 ? 21.980 0.122 -9.742 1.00 92.44 266 CYS A N 1
ATOM 2093 C CA . CYS A 1 266 ? 22.081 1.543 -10.060 1.00 92.44 266 CYS A CA 1
ATOM 2094 C C . CYS A 1 266 ? 23.304 2.161 -9.368 1.00 92.44 266 CYS A C 1
ATOM 2096 O O . CYS A 1 266 ? 23.189 2.817 -8.336 1.00 92.44 266 CYS A O 1
ATOM 2098 N N . ALA A 1 267 ? 24.481 1.990 -9.975 1.00 84.50 267 ALA A N 1
ATOM 2099 C CA . ALA A 1 267 ? 25.735 2.529 -9.442 1.00 84.50 267 ALA A CA 1
ATOM 2100 C C . ALA A 1 267 ? 25.871 4.064 -9.580 1.00 84.50 267 ALA A C 1
ATOM 2102 O O . ALA A 1 267 ? 26.726 4.669 -8.933 1.00 84.50 267 ALA A O 1
ATOM 2103 N N . ASP A 1 268 ? 25.060 4.715 -10.424 1.00 90.81 268 ASP A N 1
ATOM 2104 C CA . ASP A 1 268 ? 25.079 6.176 -10.561 1.00 90.81 268 ASP A CA 1
ATOM 2105 C C . ASP A 1 268 ? 24.310 6.834 -9.401 1.00 90.81 268 ASP A C 1
ATOM 2107 O O . ASP A 1 268 ? 23.075 6.859 -9.368 1.00 90.81 268 ASP A O 1
ATOM 2111 N N . GLU A 1 269 ? 25.057 7.416 -8.461 1.00 91.69 269 GLU A N 1
ATOM 2112 C CA . GLU A 1 269 ? 24.551 8.134 -7.278 1.00 91.69 269 GLU A CA 1
ATOM 2113 C C . GLU A 1 269 ? 23.596 9.298 -7.622 1.00 91.69 269 GLU A C 1
ATOM 2115 O O . GLU A 1 269 ? 22.827 9.760 -6.772 1.00 91.69 269 GLU A O 1
ATOM 2120 N N . LYS A 1 270 ? 23.593 9.784 -8.873 1.00 93.38 270 LYS A N 1
ATOM 2121 C CA . LYS A 1 270 ? 22.629 10.798 -9.335 1.00 93.38 270 LYS A CA 1
ATOM 2122 C C . LYS A 1 270 ? 21.203 10.256 -9.409 1.00 93.38 270 LYS A C 1
ATOM 2124 O O . LYS A 1 270 ? 20.256 11.041 -9.308 1.00 93.38 270 LYS A O 1
ATOM 2129 N N . PHE A 1 271 ? 21.053 8.949 -9.612 1.00 95.38 271 PHE A N 1
ATOM 2130 C CA . PHE A 1 271 ? 19.771 8.291 -9.856 1.00 95.38 271 PHE A CA 1
ATOM 2131 C C . PHE A 1 271 ? 19.404 7.266 -8.786 1.00 95.38 271 PHE A C 1
ATOM 2133 O O . PHE A 1 271 ? 18.213 7.081 -8.551 1.00 95.38 271 PHE A O 1
ATOM 2140 N N . TYR A 1 272 ? 20.388 6.670 -8.108 1.00 97.00 272 TYR A N 1
ATOM 2141 C CA . TYR A 1 272 ? 20.155 5.749 -6.997 1.00 97.00 272 TYR A CA 1
ATOM 2142 C C . TYR A 1 272 ? 19.256 6.374 -5.920 1.00 97.00 272 TYR A C 1
ATOM 2144 O O . TYR A 1 272 ? 19.468 7.518 -5.493 1.00 97.00 272 TYR A O 1
ATOM 2152 N N . VAL A 1 273 ? 18.266 5.609 -5.456 1.00 97.31 273 VAL A N 1
ATOM 2153 C CA . VAL A 1 273 ? 17.390 5.994 -4.350 1.00 97.31 273 VAL A CA 1
ATOM 2154 C C . VAL A 1 273 ? 17.554 5.007 -3.208 1.00 97.31 273 VAL A C 1
ATOM 2156 O O . VAL A 1 273 ? 17.400 3.806 -3.376 1.00 97.31 273 VAL A O 1
ATOM 2159 N N . ASP A 1 274 ? 17.800 5.531 -2.014 1.00 96.50 274 ASP A N 1
ATOM 2160 C CA . ASP A 1 274 ? 17.756 4.731 -0.799 1.00 96.50 274 ASP A CA 1
ATOM 2161 C C . ASP A 1 274 ? 16.294 4.417 -0.424 1.00 96.50 274 ASP A C 1
ATOM 2163 O O . ASP A 1 274 ? 15.507 5.333 -0.167 1.00 96.50 274 ASP A O 1
ATOM 2167 N N . GLU A 1 275 ? 15.919 3.132 -0.426 1.00 96.56 275 GLU A N 1
ATOM 2168 C CA . GLU A 1 275 ? 14.537 2.688 -0.175 1.00 96.56 275 GLU A CA 1
ATOM 2169 C C . GLU A 1 275 ? 14.052 3.081 1.228 1.00 96.56 275 GLU A C 1
ATOM 2171 O O . GLU A 1 275 ? 12.922 3.554 1.390 1.00 96.56 275 GLU A O 1
ATOM 2176 N N . LYS A 1 276 ? 14.920 2.977 2.246 1.00 96.94 276 LYS A N 1
ATOM 2177 C CA . LYS A 1 276 ? 14.576 3.368 3.620 1.00 96.94 276 LYS A CA 1
ATOM 2178 C C . LYS A 1 276 ? 14.318 4.867 3.707 1.00 96.94 276 LYS A C 1
ATOM 2180 O O . LYS A 1 276 ? 13.323 5.286 4.296 1.00 96.94 276 LYS A O 1
ATOM 2185 N N . GLN A 1 277 ? 15.155 5.679 3.064 1.00 96.62 277 GLN A N 1
ATOM 2186 C CA . GLN A 1 277 ? 14.971 7.127 2.996 1.00 96.62 277 GLN A CA 1
ATOM 2187 C C . GLN A 1 277 ? 13.719 7.521 2.196 1.00 96.62 277 GLN A C 1
ATOM 2189 O O . GLN A 1 277 ? 13.044 8.495 2.550 1.00 96.62 277 GLN A O 1
ATOM 2194 N N . ALA A 1 278 ? 13.388 6.790 1.128 1.00 97.75 278 ALA A N 1
ATOM 2195 C CA . ALA A 1 278 ? 12.164 7.006 0.359 1.00 97.75 278 ALA A CA 1
ATOM 2196 C C . ALA A 1 278 ? 10.921 6.753 1.224 1.00 97.75 278 ALA A C 1
ATOM 2198 O O . ALA A 1 278 ? 10.038 7.612 1.298 1.00 97.75 278 ALA A O 1
ATOM 2199 N N . HIS A 1 279 ? 10.892 5.637 1.959 1.00 98.19 279 HIS A N 1
ATOM 2200 C CA . HIS A 1 279 ? 9.835 5.347 2.925 1.00 98.19 279 HIS A CA 1
ATOM 2201 C C . HIS A 1 279 ? 9.785 6.367 4.068 1.00 98.19 279 HIS A C 1
ATOM 2203 O O . HIS A 1 279 ? 8.697 6.827 4.409 1.00 98.19 279 HIS A O 1
ATOM 2209 N N . ALA A 1 280 ? 10.930 6.808 4.596 1.00 97.69 280 ALA A N 1
ATOM 2210 C CA . ALA A 1 280 ? 10.977 7.843 5.629 1.00 97.69 280 ALA A CA 1
ATOM 2211 C C . ALA A 1 280 ? 10.353 9.160 5.152 1.00 97.69 280 ALA A C 1
ATOM 2213 O O . ALA A 1 280 ? 9.565 9.793 5.855 1.00 97.69 280 ALA A O 1
ATOM 2214 N N . THR A 1 281 ? 10.669 9.543 3.915 1.00 97.31 281 THR A N 1
ATOM 2215 C CA . THR A 1 281 ? 10.124 10.743 3.278 1.00 97.31 281 THR A CA 1
ATOM 2216 C C . THR A 1 281 ? 8.615 10.613 3.066 1.00 97.31 281 THR A C 1
ATOM 2218 O O . THR A 1 281 ? 7.877 11.552 3.352 1.00 97.31 281 THR A O 1
ATOM 2221 N N . LEU A 1 282 ? 8.134 9.455 2.601 1.00 98.31 282 LEU A N 1
ATOM 2222 C CA . LEU A 1 282 ? 6.702 9.195 2.443 1.00 98.31 282 LEU A CA 1
ATOM 2223 C C . LEU A 1 282 ? 5.961 9.205 3.782 1.00 98.31 282 LEU A C 1
ATOM 2225 O O . LEU A 1 282 ? 4.894 9.805 3.852 1.00 98.31 282 LEU A O 1
ATOM 2229 N N . ALA A 1 283 ? 6.516 8.607 4.839 1.00 98.12 283 ALA A N 1
ATOM 2230 C CA . ALA A 1 283 ? 5.931 8.645 6.178 1.00 98.12 283 ALA A CA 1
ATOM 2231 C C . ALA A 1 283 ? 5.759 10.089 6.673 1.00 98.12 283 ALA A C 1
ATOM 2233 O O . ALA A 1 283 ? 4.659 10.482 7.062 1.00 98.12 283 ALA A O 1
ATOM 2234 N N . SER A 1 284 ? 6.818 10.899 6.577 1.00 97.88 284 SER A N 1
ATOM 2235 C CA . SER A 1 284 ? 6.789 12.309 6.983 1.00 97.88 284 SER A CA 1
ATOM 2236 C C . SER A 1 284 ? 5.776 13.126 6.174 1.00 97.88 284 SER A C 1
ATOM 2238 O O . SER A 1 284 ? 4.971 13.858 6.746 1.00 97.88 284 SER A O 1
ATOM 2240 N N . ASN A 1 285 ? 5.742 12.926 4.854 1.00 98.44 285 ASN A N 1
ATOM 2241 C CA . ASN A 1 285 ? 4.781 13.568 3.960 1.00 98.44 285 ASN A CA 1
ATOM 2242 C C . ASN A 1 285 ? 3.327 13.152 4.255 1.00 98.44 285 ASN A C 1
ATOM 2244 O O . ASN A 1 285 ? 2.433 13.994 4.234 1.00 98.44 285 ASN A O 1
ATOM 2248 N N . CYS A 1 286 ? 3.076 11.869 4.550 1.00 98.69 286 CYS A N 1
ATOM 2249 C CA . CYS A 1 286 ? 1.751 11.388 4.952 1.00 98.69 286 CYS A CA 1
ATOM 2250 C C . CYS A 1 286 ? 1.291 12.094 6.228 1.00 98.69 286 CYS A C 1
ATOM 2252 O O . CYS A 1 286 ? 0.155 12.561 6.294 1.00 98.69 286 CYS A O 1
ATOM 2254 N N . ILE A 1 287 ? 2.175 12.187 7.225 1.00 98.44 287 ILE A N 1
ATOM 2255 C CA . ILE A 1 287 ? 1.883 12.848 8.497 1.00 98.44 287 ILE A CA 1
ATOM 2256 C C . ILE A 1 287 ? 1.615 14.338 8.279 1.00 98.44 287 ILE A C 1
ATOM 2258 O O . ILE A 1 287 ? 0.600 14.834 8.748 1.00 98.44 287 ILE A O 1
ATOM 2262 N N . GLU A 1 288 ? 2.449 15.043 7.513 1.00 98.44 288 GLU A N 1
ATOM 2263 C CA . GLU A 1 288 ? 2.250 16.468 7.216 1.00 98.44 288 GLU A CA 1
ATOM 2264 C C . GLU A 1 288 ? 0.936 16.728 6.457 1.00 98.44 288 GLU A C 1
ATOM 2266 O O . GLU A 1 288 ? 0.160 17.625 6.814 1.00 98.44 288 GLU A O 1
ATOM 2271 N N . LEU A 1 289 ? 0.633 15.904 5.447 1.00 98.44 289 LEU A N 1
ATOM 2272 C CA . LEU A 1 289 ? -0.632 15.974 4.721 1.00 98.44 289 LEU A CA 1
ATOM 2273 C C . LEU A 1 289 ? -1.813 15.762 5.673 1.00 98.44 289 LEU A C 1
ATOM 2275 O O . LEU A 1 289 ? -2.761 16.544 5.649 1.00 98.44 289 LEU A O 1
ATOM 2279 N N . MET A 1 290 ? -1.758 14.739 6.526 1.00 98.50 290 MET A N 1
ATOM 2280 C CA . MET A 1 290 ? -2.819 14.455 7.487 1.00 98.50 290 MET A CA 1
ATOM 2281 C C . MET A 1 290 ? -2.967 15.571 8.525 1.00 98.50 290 MET A C 1
ATOM 2283 O O . MET A 1 290 ? -4.083 16.050 8.706 1.00 98.50 290 MET A O 1
ATOM 2287 N N . SER A 1 291 ? -1.886 16.055 9.140 1.00 98.19 291 SER A N 1
ATOM 2288 C CA . SER A 1 291 ? -1.928 17.157 10.116 1.00 98.19 291 SER A CA 1
ATOM 2289 C C . SER A 1 291 ? -2.570 18.425 9.545 1.00 98.19 291 SER A C 1
ATOM 2291 O O . SER A 1 291 ? -3.270 19.147 10.247 1.00 98.19 291 SER A O 1
ATOM 2293 N N . SER A 1 292 ? -2.384 18.701 8.250 1.00 97.19 292 SER A N 1
ATOM 2294 C CA . SER A 1 292 ? -2.975 19.884 7.604 1.00 97.19 292 SER A CA 1
ATOM 2295 C C . SER A 1 292 ? -4.439 19.718 7.167 1.00 97.19 292 SER A C 1
ATOM 2297 O O . SER A 1 292 ? -5.082 20.704 6.790 1.00 97.19 292 SER A O 1
ATOM 2299 N N . ARG A 1 293 ? -4.979 18.491 7.161 1.00 97.25 293 ARG A N 1
ATOM 2300 C CA . ARG A 1 293 ? -6.294 18.174 6.568 1.00 97.25 293 ARG A CA 1
ATOM 2301 C C . ARG A 1 293 ? -7.276 17.540 7.538 1.00 97.25 293 ARG A C 1
ATOM 2303 O O . ARG A 1 293 ? -8.471 17.818 7.433 1.00 97.25 293 ARG A O 1
ATOM 2310 N N . LEU A 1 294 ? -6.790 16.683 8.430 1.00 98.12 294 LEU A N 1
ATOM 2311 C CA . LEU A 1 294 ? -7.607 15.961 9.389 1.00 98.12 294 LEU A CA 1
ATOM 2312 C C . LEU A 1 294 ? -8.204 16.927 10.405 1.00 98.12 294 LEU A C 1
ATOM 2314 O O . LEU A 1 294 ? -7.514 17.747 11.006 1.00 98.12 294 LEU A O 1
ATOM 2318 N N . LYS A 1 295 ? -9.506 16.787 10.611 1.00 96.19 295 LYS A N 1
ATOM 2319 C CA . LYS A 1 295 ? -10.288 17.559 11.569 1.00 96.19 295 LYS A CA 1
ATOM 2320 C C . LYS A 1 295 ? -11.484 16.735 12.013 1.00 96.19 295 LYS A C 1
ATOM 2322 O O . LYS A 1 295 ? -11.895 15.820 11.300 1.00 96.19 295 LYS A O 1
ATOM 2327 N N . GLN A 1 296 ? -12.048 17.100 13.156 1.00 95.56 296 GLN A N 1
ATOM 2328 C CA . GLN A 1 296 ? -13.272 16.493 13.657 1.00 95.56 296 GLN A CA 1
ATOM 2329 C C . GLN A 1 296 ? -14.415 16.714 12.664 1.00 95.56 296 GLN A C 1
ATOM 2331 O O . GLN A 1 296 ? -14.563 17.808 12.111 1.00 95.56 296 GLN A O 1
ATOM 2336 N N . ASP A 1 297 ? -15.231 15.679 12.480 1.00 95.12 297 ASP A N 1
ATOM 2337 C CA . ASP A 1 297 ? -16.330 15.651 11.520 1.00 95.12 297 ASP A CA 1
ATOM 2338 C C . ASP A 1 297 ? -15.843 15.922 10.093 1.00 95.12 297 ASP A C 1
ATOM 2340 O O . ASP A 1 297 ? -16.268 16.862 9.410 1.00 95.12 297 ASP A O 1
ATOM 2344 N N . MET A 1 298 ? -14.918 15.068 9.643 1.00 95.19 298 MET A N 1
ATOM 2345 C CA . MET A 1 298 ? -14.224 15.205 8.361 1.00 95.19 298 MET A CA 1
ATOM 2346 C C . MET A 1 298 ? -15.210 15.285 7.183 1.00 95.19 298 MET A C 1
ATOM 2348 O O . MET A 1 298 ? -14.989 16.039 6.232 1.00 95.19 298 MET A O 1
ATOM 2352 N N . CYS A 1 299 ? -16.329 14.557 7.273 1.00 93.31 299 CYS A N 1
ATOM 2353 C CA . CYS A 1 299 ? -17.384 14.520 6.255 1.00 93.31 299 CYS A CA 1
ATOM 2354 C C . CYS A 1 299 ? -18.553 15.501 6.506 1.00 93.31 299 CYS A C 1
ATOM 2356 O O . CYS A 1 299 ? -19.527 15.522 5.739 1.00 93.31 299 CYS A O 1
ATOM 2358 N N . GLY A 1 300 ? -18.485 16.325 7.559 1.00 93.75 300 GLY A N 1
ATOM 2359 C CA . GLY A 1 300 ? -19.487 17.346 7.881 1.00 93.75 300 GLY A CA 1
ATOM 2360 C C . GLY A 1 300 ? -20.889 16.784 8.135 1.00 93.75 300 GLY A C 1
ATOM 2361 O O . GLY A 1 300 ? -21.881 17.365 7.682 1.00 93.75 300 GLY A O 1
ATOM 2362 N N . MET A 1 301 ? -20.988 15.619 8.774 1.00 92.50 301 MET A N 1
ATOM 2363 C CA . MET A 1 301 ? -22.250 14.940 9.061 1.00 92.50 301 MET A CA 1
ATOM 2364 C C . MET A 1 301 ? -23.048 15.638 10.162 1.00 92.50 301 MET A C 1
ATOM 2366 O O . MET A 1 301 ? -24.278 15.590 10.121 1.00 92.50 301 MET A O 1
ATOM 2370 N N . LYS A 1 302 ? -22.382 16.295 11.127 1.00 88.94 302 LYS A N 1
ATOM 2371 C CA . LYS A 1 302 ? -22.938 16.998 12.307 1.00 88.94 302 LYS A CA 1
ATOM 2372 C C . LYS A 1 302 ? -23.770 16.152 13.278 1.00 88.94 302 LYS A C 1
ATOM 2374 O O . LYS A 1 302 ? -23.928 16.537 14.432 1.00 88.94 302 LYS A O 1
ATOM 2379 N N . ALA A 1 303 ? -24.323 15.030 12.828 1.00 91.44 303 ALA A N 1
ATOM 2380 C CA . ALA A 1 303 ? -25.127 14.104 13.608 1.00 91.44 303 ALA A CA 1
ATOM 2381 C C . ALA A 1 303 ? -24.265 12.901 14.038 1.00 91.44 303 ALA A C 1
ATOM 2383 O O . ALA A 1 303 ? -23.962 12.052 13.194 1.00 91.44 303 ALA A O 1
ATOM 2384 N N . PRO A 1 304 ? -23.904 12.769 15.331 1.00 89.81 304 PRO A N 1
ATOM 2385 C CA . PRO A 1 304 ? -22.979 11.731 15.799 1.00 89.81 304 PRO A CA 1
ATOM 2386 C C . PRO A 1 304 ? -23.450 10.291 15.572 1.00 89.81 304 PRO A C 1
ATOM 2388 O O . PRO A 1 304 ? -22.637 9.377 15.511 1.00 89.81 304 PRO A O 1
ATOM 2391 N N . GLY A 1 305 ? -24.762 10.069 15.460 1.00 93.56 305 GLY A N 1
ATOM 2392 C CA . GLY A 1 305 ? -25.360 8.755 15.192 1.00 93.56 305 GLY A CA 1
ATOM 2393 C C . GLY A 1 305 ? -25.468 8.399 13.706 1.00 93.56 305 GLY A C 1
ATOM 2394 O O . GLY A 1 305 ? -26.201 7.477 13.354 1.00 93.56 305 GLY A O 1
ATOM 2395 N N . THR A 1 306 ? -24.820 9.157 12.818 1.00 95.56 306 THR A N 1
ATOM 2396 C CA . THR A 1 306 ? -24.835 8.866 11.380 1.00 95.56 306 THR A CA 1
ATOM 2397 C C . THR A 1 306 ? -24.126 7.545 11.113 1.00 95.56 306 THR A C 1
ATOM 2399 O O . THR A 1 306 ? -22.931 7.424 11.364 1.00 95.56 306 THR A O 1
ATOM 2402 N N . LEU A 1 307 ? -24.860 6.581 10.554 1.00 96.50 307 LEU A N 1
ATOM 2403 C CA . LEU A 1 307 ? -24.308 5.281 10.189 1.00 96.50 307 LEU A CA 1
ATOM 2404 C C . LEU A 1 307 ? -23.465 5.382 8.915 1.00 96.50 307 LEU A C 1
ATOM 2406 O O . LEU A 1 307 ? -23.968 5.870 7.901 1.00 96.50 307 LEU A O 1
ATOM 2410 N N . ALA A 1 308 ? -22.242 4.845 8.935 1.00 94.12 308 ALA A N 1
ATOM 2411 C CA . ALA A 1 308 ? -21.341 4.802 7.780 1.00 94.12 308 ALA A CA 1
ATOM 2412 C C . ALA A 1 308 ? -22.010 4.162 6.554 1.00 94.12 308 ALA A C 1
ATOM 2414 O O . ALA A 1 308 ? -21.963 4.710 5.456 1.00 94.12 308 ALA A O 1
ATOM 2415 N N . ALA A 1 309 ? -22.754 3.072 6.765 1.00 93.31 309 ALA A N 1
ATOM 2416 C CA . ALA A 1 309 ? -23.480 2.358 5.714 1.00 93.31 309 ALA A CA 1
ATOM 2417 C C . ALA A 1 309 ? -24.594 3.176 5.024 1.00 93.31 309 ALA A C 1
ATOM 2419 O O . ALA A 1 309 ? -25.066 2.782 3.961 1.00 93.31 309 ALA A O 1
ATOM 2420 N N . LYS A 1 310 ? -25.046 4.289 5.622 1.00 93.19 310 LYS A N 1
ATOM 2421 C CA . LYS A 1 310 ? -26.092 5.164 5.060 1.00 93.19 310 LYS A CA 1
ATOM 2422 C C . LYS A 1 310 ? -25.532 6.381 4.321 1.00 93.19 310 LYS A C 1
ATOM 2424 O O . LYS A 1 310 ? -26.315 7.170 3.798 1.00 93.19 310 LYS A O 1
ATOM 2429 N N . VAL A 1 311 ? -24.213 6.566 4.305 1.00 92.62 311 VAL A N 1
ATOM 2430 C CA . VAL A 1 311 ? -23.569 7.696 3.629 1.00 92.62 311 VAL A CA 1
ATOM 2431 C C . VAL A 1 311 ? -23.151 7.283 2.222 1.00 92.62 311 VAL A C 1
ATOM 2433 O O . VAL A 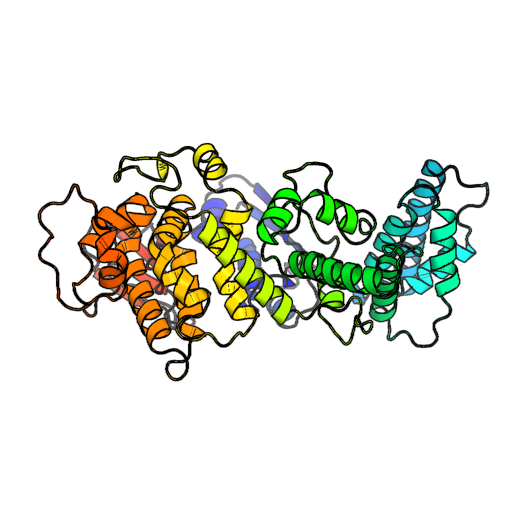1 311 ? -22.573 6.220 2.012 1.00 92.62 311 VAL A O 1
ATOM 2436 N N . GLU A 1 312 ? -23.449 8.134 1.242 1.00 92.50 312 GLU A N 1
ATOM 2437 C CA . GLU A 1 312 ? -23.044 7.918 -0.147 1.00 92.50 312 GLU A CA 1
ATOM 2438 C C . GLU A 1 312 ? -21.515 7.893 -0.276 1.00 92.50 312 GLU A C 1
ATOM 2440 O O . GLU A 1 312 ? -20.819 8.784 0.222 1.00 92.50 312 GLU A O 1
ATOM 2445 N N . LYS A 1 313 ? -20.986 6.895 -0.994 1.00 90.81 313 LYS A N 1
ATOM 2446 C CA . LYS A 1 313 ? -19.537 6.734 -1.201 1.00 90.81 313 LYS A CA 1
ATOM 2447 C C . LYS A 1 313 ? -18.902 7.952 -1.876 1.00 90.81 313 LYS A C 1
ATOM 2449 O O . LYS A 1 313 ? -17.787 8.321 -1.519 1.00 90.81 313 LYS A O 1
ATOM 2454 N N . ASP A 1 314 ? -19.625 8.614 -2.778 1.00 91.06 314 ASP A N 1
ATOM 2455 C CA . ASP A 1 314 ? -19.143 9.810 -3.477 1.00 91.06 314 ASP A CA 1
ATOM 2456 C C . ASP A 1 314 ? -18.909 10.979 -2.518 1.00 91.06 314 ASP A C 1
ATOM 2458 O O . ASP A 1 314 ? -17.920 11.700 -2.645 1.00 91.06 314 ASP A O 1
ATOM 2462 N N . ARG A 1 315 ? -19.766 11.136 -1.501 1.00 92.38 315 ARG A N 1
ATOM 2463 C CA . ARG A 1 315 ? -19.567 12.147 -0.456 1.00 92.38 315 ARG A CA 1
ATOM 2464 C C . ARG A 1 315 ? -18.294 11.864 0.340 1.00 92.38 315 ARG A C 1
ATOM 2466 O O . ARG A 1 315 ? -17.505 12.777 0.565 1.00 92.38 315 ARG A O 1
ATOM 2473 N N . ILE A 1 316 ? -18.075 10.605 0.723 1.00 92.88 316 ILE A N 1
ATOM 2474 C CA . ILE A 1 316 ? -16.858 10.183 1.434 1.00 92.88 316 ILE A CA 1
ATOM 2475 C C . ILE A 1 316 ? -15.619 10.457 0.567 1.00 92.88 316 ILE A C 1
ATOM 2477 O O . ILE A 1 316 ? -14.660 11.049 1.053 1.00 92.88 316 ILE A O 1
ATOM 2481 N N . ALA A 1 317 ? -15.660 10.121 -0.726 1.00 91.06 317 ALA A N 1
ATOM 2482 C CA . ALA A 1 317 ? -14.555 10.347 -1.662 1.00 91.06 317 ALA A CA 1
ATOM 2483 C C . ALA A 1 317 ? -14.249 11.840 -1.901 1.00 91.06 317 ALA A C 1
ATOM 2485 O O . ALA A 1 317 ? -13.093 12.219 -2.093 1.00 91.06 317 ALA A O 1
ATOM 2486 N N . GLN A 1 318 ? -15.266 12.708 -1.860 1.00 92.12 318 GLN A N 1
ATOM 2487 C CA . GLN A 1 318 ? -15.092 14.162 -1.961 1.00 92.12 318 GLN A CA 1
ATOM 2488 C C . GLN A 1 318 ? -14.448 14.763 -0.706 1.00 92.12 318 GLN A C 1
ATOM 2490 O O . GLN A 1 318 ? -13.636 15.687 -0.812 1.00 92.12 318 GLN A O 1
ATOM 2495 N N . CYS A 1 319 ? -14.806 14.256 0.477 1.00 94.44 319 CYS A N 1
ATOM 2496 C CA . CYS A 1 319 ? -14.260 14.718 1.752 1.00 94.44 319 CYS A CA 1
ATOM 2497 C C . CYS A 1 319 ? -12.855 14.159 2.019 1.00 94.44 319 CYS A C 1
ATOM 2499 O O . CYS A 1 319 ? -11.991 14.878 2.520 1.00 94.44 319 CYS A O 1
ATOM 2501 N N . ILE A 1 320 ? -12.613 12.898 1.660 1.00 96.62 320 ILE A N 1
ATOM 2502 C CA . ILE A 1 320 ? -11.359 12.181 1.890 1.00 96.62 320 ILE A CA 1
ATOM 2503 C C . ILE A 1 320 ? -10.784 11.802 0.523 1.00 96.62 320 ILE A C 1
ATOM 2505 O O . ILE A 1 320 ? -11.079 10.743 -0.028 1.00 96.62 320 ILE A O 1
ATOM 2509 N N . ARG A 1 321 ? -9.973 12.699 -0.046 1.00 96.00 321 ARG A N 1
ATOM 2510 C CA . ARG A 1 321 ? -9.357 12.527 -1.374 1.00 96.00 321 ARG A CA 1
ATOM 2511 C C . ARG A 1 321 ? -8.353 11.366 -1.416 1.00 96.00 321 ARG A C 1
ATOM 2513 O O . ARG A 1 321 ? -7.835 11.002 -0.358 1.00 96.00 321 ARG A O 1
ATOM 2520 N N . PRO A 1 322 ? -8.015 10.817 -2.600 1.00 96.19 322 PRO A N 1
ATOM 2521 C CA . PRO A 1 322 ? -7.174 9.620 -2.706 1.00 96.19 322 PRO A CA 1
ATOM 2522 C C . PRO A 1 322 ? -5.809 9.735 -2.009 1.00 96.19 322 PRO A C 1
ATOM 2524 O O . PRO A 1 322 ? -5.375 8.786 -1.363 1.00 96.19 322 PRO A O 1
ATOM 2527 N N . GLU A 1 323 ? -5.157 10.901 -2.053 1.00 97.00 323 GLU A N 1
ATOM 2528 C CA . GLU A 1 323 ? -3.896 11.142 -1.338 1.00 97.00 323 GLU A CA 1
ATOM 2529 C C . GLU A 1 323 ? -4.039 11.044 0.188 1.00 97.00 323 GLU A C 1
ATOM 2531 O O . GLU A 1 323 ? -3.145 10.537 0.866 1.00 97.00 323 GLU A O 1
ATOM 2536 N N . LEU A 1 324 ? -5.176 11.489 0.731 1.00 97.94 324 LEU A N 1
ATOM 2537 C CA . LEU A 1 324 ? -5.458 11.437 2.161 1.00 97.94 324 LEU A CA 1
ATOM 2538 C C . LEU A 1 324 ? -5.859 10.021 2.580 1.00 97.94 324 LEU A C 1
ATOM 2540 O O . LEU A 1 324 ? -5.401 9.553 3.617 1.00 97.94 324 LEU A O 1
ATOM 2544 N N . GLN A 1 325 ? -6.640 9.313 1.753 1.00 97.50 325 GLN A N 1
ATOM 2545 C CA . GLN A 1 325 ? -6.940 7.891 1.967 1.00 97.50 325 GLN A CA 1
ATOM 2546 C C . GLN A 1 325 ? -5.648 7.073 2.037 1.00 97.50 325 GLN A C 1
ATOM 2548 O O . GLN A 1 325 ? -5.451 6.299 2.973 1.00 97.50 325 GLN A O 1
ATOM 2553 N N . TYR A 1 326 ? -4.742 7.296 1.079 1.00 98.00 326 TYR A N 1
ATOM 2554 C CA . TYR A 1 326 ? -3.438 6.649 1.053 1.00 98.00 326 TYR A CA 1
ATOM 2555 C C . TYR A 1 326 ? -2.643 6.941 2.327 1.00 98.00 326 TYR A C 1
ATOM 2557 O O . TYR A 1 326 ? -2.159 6.006 2.968 1.00 98.00 326 TYR A O 1
ATOM 2565 N N . ALA A 1 327 ? -2.535 8.217 2.710 1.00 98.50 327 ALA A N 1
ATOM 2566 C CA . ALA A 1 327 ? -1.792 8.626 3.895 1.00 98.50 327 ALA A CA 1
ATOM 2567 C C . ALA A 1 327 ? -2.354 7.987 5.173 1.00 98.50 327 ALA A C 1
ATOM 2569 O O . ALA A 1 327 ? -1.583 7.441 5.958 1.00 98.50 327 ALA A O 1
ATOM 2570 N N . CYS A 1 328 ? -3.680 7.975 5.351 1.00 98.31 328 CYS A N 1
ATOM 2571 C CA . CYS A 1 328 ? -4.322 7.393 6.531 1.00 98.31 328 CYS A CA 1
ATOM 2572 C C . CYS A 1 328 ? -4.080 5.887 6.674 1.00 98.31 328 CYS A C 1
ATOM 2574 O O . CYS A 1 328 ? -4.003 5.409 7.803 1.00 98.31 328 CYS A O 1
ATOM 2576 N N . VAL A 1 329 ? -3.943 5.152 5.570 1.00 97.25 329 VAL A N 1
ATOM 2577 C CA . VAL A 1 329 ? -3.773 3.691 5.603 1.00 97.25 329 VAL A CA 1
ATOM 2578 C C . VAL A 1 329 ? -2.298 3.271 5.654 1.00 97.25 329 VAL A C 1
ATOM 2580 O O . VAL A 1 329 ? -1.975 2.287 6.311 1.00 97.25 329 VAL A O 1
ATOM 2583 N N . ASN A 1 330 ? -1.385 4.004 5.005 1.00 97.25 330 ASN A N 1
ATOM 2584 C CA . ASN A 1 330 ? -0.029 3.498 4.734 1.00 97.25 330 ASN A CA 1
ATOM 2585 C C . ASN A 1 330 ? 1.096 4.148 5.557 1.00 97.25 330 ASN A C 1
ATOM 2587 O O . ASN A 1 330 ? 2.223 3.650 5.534 1.00 97.25 330 ASN A O 1
ATOM 2591 N N . TRP A 1 331 ? 0.843 5.242 6.289 1.00 98.00 331 TRP A N 1
ATOM 2592 C CA . TRP A 1 331 ? 1.921 5.987 6.959 1.00 98.00 331 TRP A CA 1
ATOM 2593 C C . TRP A 1 331 ? 2.724 5.134 7.956 1.00 98.00 331 TRP A C 1
ATOM 2595 O O . TRP A 1 331 ? 3.951 5.209 7.959 1.00 98.00 331 TRP A O 1
ATOM 2605 N N . ILE A 1 332 ? 2.065 4.267 8.737 1.00 97.62 332 ILE A N 1
ATOM 2606 C CA . ILE A 1 332 ? 2.746 3.375 9.692 1.00 97.62 332 ILE A CA 1
ATOM 2607 C C . ILE A 1 332 ? 3.580 2.317 8.963 1.00 97.62 332 ILE A C 1
ATOM 2609 O O . ILE A 1 332 ? 4.704 2.031 9.371 1.00 97.62 332 ILE A O 1
ATOM 2613 N N . GLN A 1 333 ? 3.074 1.763 7.856 1.00 96.25 333 GLN A N 1
ATOM 2614 C CA . GLN A 1 333 ? 3.835 0.801 7.056 1.00 96.25 333 GLN A CA 1
ATOM 2615 C C . GLN A 1 333 ? 5.119 1.445 6.514 1.00 96.25 333 GLN A C 1
ATOM 2617 O O . GLN A 1 333 ? 6.176 0.815 6.511 1.00 96.25 333 GLN A O 1
ATOM 2622 N N . HIS A 1 334 ? 5.055 2.713 6.100 1.00 97.62 334 HIS A N 1
ATOM 2623 C CA . HIS A 1 334 ? 6.239 3.470 5.700 1.00 97.62 334 HIS A CA 1
ATOM 2624 C C . HIS A 1 334 ? 7.203 3.726 6.862 1.00 97.62 334 HIS A C 1
ATOM 2626 O O . HIS A 1 334 ? 8.405 3.573 6.670 1.00 97.62 334 HIS A O 1
ATOM 2632 N N . VAL A 1 335 ? 6.710 4.042 8.064 1.00 96.69 335 VAL A N 1
ATOM 2633 C CA . VAL A 1 335 ? 7.554 4.156 9.269 1.00 96.69 335 VAL A CA 1
ATOM 2634 C C . VAL A 1 335 ? 8.300 2.844 9.538 1.00 96.69 335 VAL A C 1
ATOM 2636 O O . VAL A 1 335 ? 9.520 2.858 9.700 1.00 96.69 335 VAL A O 1
ATOM 2639 N N . ALA A 1 336 ? 7.593 1.711 9.504 1.00 95.44 336 ALA A N 1
ATOM 2640 C CA . ALA A 1 336 ? 8.180 0.393 9.728 1.00 95.44 336 ALA A CA 1
ATOM 2641 C C . ALA A 1 336 ? 9.225 0.030 8.657 1.00 95.44 336 ALA A C 1
ATOM 2643 O O . ALA A 1 336 ? 10.342 -0.356 8.999 1.00 95.44 336 ALA A O 1
ATOM 2644 N N . LYS A 1 337 ? 8.909 0.213 7.365 1.00 95.44 337 LYS A N 1
ATOM 2645 C CA . LYS A 1 337 ? 9.838 -0.073 6.250 1.00 95.44 337 LYS A CA 1
ATOM 2646 C C . LYS A 1 337 ? 11.060 0.852 6.242 1.00 95.44 337 LYS A C 1
ATOM 2648 O O . LYS A 1 337 ? 12.144 0.435 5.842 1.00 95.44 337 LYS A O 1
ATOM 2653 N N . ALA A 1 338 ? 10.908 2.091 6.703 1.00 96.00 338 ALA A N 1
ATOM 2654 C CA . ALA A 1 338 ? 12.021 3.021 6.838 1.00 96.00 338 ALA A CA 1
ATOM 2655 C C . ALA A 1 338 ? 12.995 2.623 7.962 1.00 96.00 338 ALA A C 1
ATOM 2657 O O . ALA A 1 338 ? 14.171 2.981 7.904 1.00 96.00 338 ALA A O 1
ATOM 2658 N N . GLY A 1 339 ? 12.529 1.870 8.967 1.00 91.69 339 GLY A N 1
ATOM 2659 C CA . GLY A 1 339 ? 13.344 1.459 10.113 1.00 91.69 339 GLY A CA 1
ATOM 2660 C C . GLY A 1 339 ? 13.851 2.649 10.933 1.00 91.69 339 GLY A C 1
ATOM 2661 O O . GLY A 1 339 ? 14.988 2.632 11.402 1.00 91.69 339 GLY A O 1
ATOM 2662 N N . ILE A 1 340 ? 13.045 3.709 11.038 1.00 85.19 340 ILE A N 1
ATOM 2663 C CA . ILE A 1 340 ? 13.398 4.928 11.775 1.00 85.19 340 ILE A CA 1
ATOM 2664 C C . ILE A 1 340 ? 13.220 4.660 13.266 1.00 85.19 340 ILE A C 1
ATOM 2666 O O . ILE A 1 340 ? 12.177 4.170 13.690 1.00 85.19 340 ILE A O 1
ATOM 2670 N N . GLN A 1 341 ? 14.212 5.043 14.065 1.00 89.38 341 GLN A N 1
ATOM 2671 C CA . GLN A 1 341 ? 14.074 5.057 15.516 1.00 89.38 341 GLN A CA 1
ATOM 2672 C C . GLN A 1 341 ? 13.192 6.243 15.929 1.00 89.38 341 GLN A C 1
ATOM 2674 O O . GLN A 1 341 ? 13.601 7.401 15.800 1.00 89.38 341 GLN A O 1
ATOM 2679 N N . LEU A 1 342 ? 11.982 5.948 16.398 1.00 93.12 342 LEU A N 1
ATOM 2680 C CA . LEU A 1 342 ? 11.039 6.952 16.887 1.00 93.12 342 LEU A CA 1
ATOM 2681 C C . LEU A 1 342 ? 11.427 7.425 18.289 1.00 93.12 342 LEU A C 1
ATOM 2683 O O . LEU A 1 342 ? 12.033 6.684 19.064 1.00 93.12 342 LEU A O 1
ATOM 2687 N N . ARG A 1 343 ? 11.101 8.678 18.607 1.00 92.75 343 ARG A N 1
ATOM 2688 C CA . ARG A 1 343 ? 11.456 9.317 19.881 1.00 92.75 343 ARG A CA 1
ATOM 2689 C C . ARG A 1 343 ? 10.296 10.111 20.442 1.00 92.75 343 ARG A C 1
ATOM 2691 O O . ARG A 1 343 ? 9.407 10.574 19.728 1.00 92.75 343 ARG A O 1
ATOM 2698 N N . ASP A 1 344 ? 10.348 10.350 21.744 1.00 93.44 344 ASP A N 1
ATOM 2699 C CA . ASP A 1 344 ? 9.393 11.247 22.370 1.00 93.44 344 ASP A CA 1
ATOM 2700 C C . ASP A 1 344 ? 9.437 12.646 21.736 1.00 93.44 344 ASP A C 1
ATOM 2702 O O . ASP A 1 344 ? 10.500 13.234 21.547 1.00 93.44 344 ASP A O 1
ATOM 2706 N N . SER A 1 345 ? 8.254 13.198 21.449 1.00 93.38 345 SER A N 1
ATOM 2707 C CA . SER A 1 345 ? 8.064 14.507 20.804 1.00 93.38 345 SER A CA 1
ATOM 2708 C C . SER A 1 345 ? 8.567 14.615 19.359 1.00 93.38 345 SER A C 1
ATOM 2710 O O . SER A 1 345 ? 8.702 15.728 18.849 1.00 93.38 345 SER A O 1
ATOM 2712 N N . ASP A 1 346 ? 8.815 13.494 18.680 1.00 94.31 346 ASP A N 1
ATOM 2713 C CA . ASP A 1 346 ? 9.023 13.501 17.234 1.00 94.31 346 ASP A CA 1
ATOM 2714 C C . ASP A 1 346 ? 7.723 13.799 16.457 1.00 94.31 346 ASP A C 1
ATOM 2716 O O . ASP A 1 346 ? 6.642 13.981 17.026 1.00 94.31 346 ASP A O 1
ATOM 2720 N N . GLN A 1 347 ? 7.826 13.854 15.126 1.00 95.88 347 GLN A N 1
ATOM 2721 C CA . GLN A 1 347 ? 6.690 14.154 14.253 1.00 95.88 347 GLN A CA 1
ATOM 2722 C C . GLN A 1 347 ? 5.534 13.149 14.423 1.00 95.88 347 GLN A C 1
ATOM 2724 O O . GLN A 1 347 ? 4.374 13.555 14.366 1.00 95.88 347 GLN A O 1
ATOM 2729 N N . VAL A 1 348 ? 5.832 11.864 14.657 1.00 96.94 348 VAL A N 1
ATOM 2730 C CA . VAL A 1 348 ? 4.820 10.817 14.866 1.00 96.94 348 VAL A CA 1
ATOM 2731 C C . VAL A 1 348 ? 4.101 11.050 16.188 1.00 96.94 348 VAL A C 1
ATOM 2733 O O . VAL A 1 348 ? 2.873 11.071 16.228 1.00 96.94 348 VAL A O 1
ATOM 2736 N N . HIS A 1 349 ? 4.846 11.284 17.266 1.00 97.06 349 HIS A N 1
ATOM 2737 C CA . HIS A 1 349 ? 4.276 11.514 18.584 1.00 97.06 349 HIS A CA 1
ATOM 2738 C C . HIS A 1 349 ? 3.427 12.793 18.613 1.00 97.06 349 HIS A C 1
ATOM 2740 O O . HIS A 1 349 ? 2.311 12.779 19.136 1.00 97.06 349 HIS A O 1
ATOM 2746 N N . VAL A 1 350 ? 3.910 13.889 18.020 1.00 98.06 350 VAL A N 1
ATOM 2747 C CA . VAL A 1 350 ? 3.141 15.139 17.908 1.00 98.06 350 VAL A CA 1
ATOM 2748 C C . VAL A 1 350 ? 1.855 14.906 17.115 1.00 98.06 350 VAL A C 1
ATOM 2750 O O . VAL A 1 350 ? 0.776 15.251 17.597 1.00 98.06 350 VAL A O 1
ATOM 2753 N N . PHE A 1 351 ? 1.946 14.239 15.961 1.00 98.50 351 PHE A N 1
ATOM 2754 C CA . PHE A 1 351 ? 0.780 13.901 15.148 1.00 98.50 351 PHE A CA 1
ATOM 2755 C C . PHE A 1 351 ? -0.252 13.083 15.922 1.00 98.50 351 PHE A C 1
ATOM 2757 O O . PHE A 1 351 ? -1.424 13.447 15.943 1.00 98.50 351 PHE A O 1
ATOM 2764 N N . LEU A 1 352 ? 0.160 12.010 16.600 1.00 98.31 352 LEU A N 1
ATOM 2765 C CA . LEU A 1 352 ? -0.756 11.170 17.369 1.00 98.31 352 LEU A CA 1
ATOM 2766 C C . LEU A 1 352 ? -1.428 11.953 18.501 1.00 98.31 352 LEU A C 1
ATOM 2768 O O . LEU A 1 352 ? -2.635 11.832 18.704 1.00 98.31 352 LEU A O 1
ATOM 2772 N N . LYS A 1 353 ? -0.678 12.819 19.189 1.00 97.62 353 LYS A N 1
ATOM 2773 C CA . LYS A 1 353 ? -1.213 13.695 20.236 1.00 97.62 353 LYS A CA 1
ATOM 2774 C C . LYS A 1 353 ? -2.240 14.699 19.714 1.00 97.62 353 LYS A C 1
ATOM 2776 O O . LYS A 1 353 ? -3.042 15.166 20.512 1.00 97.62 353 LYS A O 1
ATOM 2781 N N . GLU A 1 354 ? -2.206 15.094 18.450 1.00 97.50 354 GLU A N 1
ATOM 2782 C CA . GLU A 1 354 ? -3.116 16.112 17.897 1.00 97.50 354 GLU A CA 1
ATOM 2783 C C . GLU A 1 354 ? -4.243 15.513 17.053 1.00 97.50 354 GLU A C 1
ATOM 2785 O O . GLU A 1 354 ? -5.359 16.029 17.037 1.00 97.50 354 GLU A O 1
ATOM 2790 N N . HIS A 1 355 ? -3.973 14.406 16.364 1.00 98.31 355 HIS A N 1
ATOM 2791 C CA . HIS A 1 355 ? -4.830 13.898 15.302 1.00 98.31 355 HIS A CA 1
ATOM 2792 C C . HIS A 1 355 ? -5.220 12.429 15.424 1.00 98.31 355 HIS A C 1
ATOM 2794 O O . HIS A 1 355 ? -5.913 11.949 14.531 1.00 98.31 355 HIS A O 1
ATOM 2800 N N . PHE A 1 356 ? -4.889 11.726 16.514 1.00 98.56 356 PHE A N 1
ATOM 2801 C CA . PHE A 1 356 ? -5.311 10.329 16.679 1.00 98.56 356 PHE A CA 1
ATOM 2802 C C . PHE A 1 356 ? -6.831 10.140 16.511 1.00 98.56 356 PHE A C 1
ATOM 2804 O O . PHE A 1 356 ? -7.248 9.310 15.704 1.00 98.56 356 PHE A O 1
ATOM 2811 N N . LEU A 1 357 ? -7.667 10.935 17.193 1.00 98.44 357 LEU A N 1
ATOM 2812 C CA . LEU A 1 357 ? -9.127 10.795 17.078 1.00 98.44 357 LEU A CA 1
ATOM 2813 C C . LEU A 1 357 ? -9.632 11.112 15.663 1.00 98.44 357 LEU A C 1
ATOM 2815 O O . LEU A 1 357 ? -10.490 10.403 15.148 1.00 98.44 357 LEU A O 1
ATOM 2819 N N . HIS A 1 358 ? -9.066 12.140 15.021 1.00 98.38 358 HIS A N 1
ATOM 2820 C CA . HIS A 1 358 ? -9.396 12.521 13.645 1.00 98.38 358 HIS A CA 1
ATOM 2821 C C . HIS A 1 358 ? -9.036 11.416 12.644 1.00 98.38 358 HIS A C 1
ATOM 2823 O O . HIS A 1 358 ? -9.799 11.107 11.732 1.00 98.38 358 HIS A O 1
ATOM 2829 N N . TRP A 1 359 ? -7.864 10.808 12.823 1.00 98.69 359 TRP A N 1
ATOM 2830 C CA . TRP A 1 359 ? -7.397 9.694 12.009 1.00 98.69 359 TRP A CA 1
ATOM 2831 C C . TRP A 1 359 ? -8.289 8.465 12.199 1.00 98.69 359 TRP A C 1
ATOM 2833 O O . TRP A 1 359 ? -8.712 7.862 11.215 1.00 98.69 359 TRP A O 1
ATOM 2843 N N . PHE A 1 360 ? -8.656 8.141 13.441 1.00 98.50 360 PHE A N 1
ATOM 2844 C CA . PHE A 1 360 ? -9.533 7.009 13.738 1.00 98.50 360 PHE A CA 1
ATOM 2845 C C . PHE A 1 360 ? -10.966 7.215 13.215 1.00 98.50 360 PHE A C 1
ATOM 2847 O O . PHE A 1 360 ? -11.560 6.277 12.683 1.00 98.50 360 PHE A O 1
ATOM 2854 N N . GLU A 1 361 ? -11.495 8.446 13.260 1.00 98.12 361 GLU A N 1
ATOM 2855 C CA . GLU A 1 361 ? -12.755 8.811 12.590 1.00 98.12 361 GLU A CA 1
ATOM 2856 C C . GLU A 1 361 ? -12.681 8.524 11.081 1.00 98.12 361 GLU A C 1
ATOM 2858 O O . GLU A 1 361 ? -13.570 7.887 10.514 1.00 98.12 361 GLU A O 1
ATOM 2863 N N . VAL A 1 362 ? -11.607 8.966 10.420 1.00 98.31 362 VAL A N 1
ATOM 2864 C CA . VAL A 1 362 ? -11.413 8.751 8.979 1.00 98.31 362 VAL A CA 1
ATOM 2865 C C . VAL A 1 362 ? -11.320 7.266 8.638 1.00 98.31 362 VAL A C 1
ATOM 2867 O O . VAL A 1 362 ? -11.942 6.835 7.669 1.00 98.31 362 VAL A O 1
ATOM 2870 N N . LEU A 1 363 ? -10.627 6.461 9.445 1.00 98.31 363 LEU A N 1
ATOM 2871 C CA . LEU A 1 363 ? -10.612 5.007 9.265 1.00 98.31 363 LEU A CA 1
ATOM 2872 C C . LEU A 1 363 ? -12.015 4.395 9.380 1.00 98.31 363 LEU A C 1
ATOM 2874 O O . LEU A 1 363 ? -12.345 3.503 8.600 1.00 98.31 363 LEU A O 1
ATOM 2878 N N . GLY A 1 364 ? -12.862 4.910 10.276 1.00 97.50 364 GLY A N 1
ATOM 2879 C CA . GLY A 1 364 ? -14.284 4.561 10.345 1.00 97.50 364 GLY A CA 1
ATOM 2880 C C . GLY A 1 364 ? -15.016 4.826 9.030 1.00 97.50 364 GLY A C 1
ATOM 2881 O O . GLY A 1 364 ? -15.660 3.930 8.487 1.00 97.50 364 GLY A O 1
ATOM 2882 N N . TRP A 1 365 ? -14.867 6.028 8.464 1.00 97.44 365 TRP A N 1
ATOM 2883 C CA . TRP A 1 365 ? -15.492 6.385 7.182 1.00 97.44 365 TRP A CA 1
ATOM 2884 C C . TRP A 1 365 ? -14.994 5.546 6.002 1.00 97.44 365 TRP A C 1
ATOM 2886 O O . TRP A 1 365 ? -15.764 5.252 5.090 1.00 97.44 365 TRP A O 1
ATOM 2896 N N . LEU A 1 366 ? -13.722 5.148 6.015 1.00 95.69 366 LEU A N 1
ATOM 2897 C CA . LEU A 1 366 ? -13.134 4.308 4.971 1.00 95.69 366 LEU A CA 1
ATOM 2898 C C . LEU A 1 366 ? -13.473 2.819 5.131 1.00 95.69 366 LEU A C 1
ATOM 2900 O O . LEU A 1 366 ? -13.171 2.037 4.231 1.00 95.69 366 LEU A O 1
ATOM 2904 N N . GLY A 1 367 ? -14.083 2.414 6.252 1.00 94.88 367 GLY A N 1
ATOM 2905 C CA . GLY A 1 367 ? -14.261 1.002 6.594 1.00 94.88 367 GLY A CA 1
ATOM 2906 C C . GLY A 1 367 ? -12.922 0.291 6.810 1.00 94.88 367 GLY A C 1
ATOM 2907 O O . GLY A 1 367 ? -12.778 -0.864 6.426 1.00 94.88 367 GLY A O 1
ATOM 2908 N N . LYS A 1 368 ? -11.934 1.013 7.358 1.00 95.88 368 LYS A N 1
ATOM 2909 C CA . LYS A 1 368 ? -10.535 0.592 7.546 1.00 95.88 368 LYS A CA 1
ATOM 2910 C C . LYS A 1 368 ? -10.084 0.597 9.009 1.00 95.88 368 LYS A C 1
ATOM 2912 O O . LYS A 1 368 ? -8.895 0.698 9.302 1.00 95.88 368 LYS A O 1
ATOM 2917 N N . VAL A 1 369 ? -11.028 0.533 9.951 1.00 96.00 369 VAL A N 1
ATOM 2918 C CA . VAL A 1 369 ? -10.735 0.538 11.397 1.00 96.00 369 VAL A CA 1
ATOM 2919 C C . VAL A 1 369 ? -9.854 -0.651 11.777 1.00 96.00 369 VAL A C 1
ATOM 2921 O O . VAL A 1 369 ? -8.898 -0.496 12.533 1.00 96.00 369 VAL A O 1
ATOM 2924 N N . SER A 1 370 ? -10.131 -1.822 11.212 1.00 90.56 370 SER A N 1
ATOM 2925 C CA . SER A 1 370 ? -9.407 -3.060 11.486 1.00 90.56 370 SER A CA 1
ATOM 2926 C C . SER A 1 370 ? -7.977 -3.028 10.947 1.00 90.56 370 SER A C 1
ATOM 2928 O O . SER A 1 370 ? -7.042 -3.397 11.657 1.00 90.56 370 SER A O 1
ATOM 2930 N N . GLU A 1 371 ? -7.774 -2.531 9.725 1.00 91.69 371 GLU A N 1
ATOM 2931 C CA . GLU A 1 371 ? -6.439 -2.254 9.184 1.00 91.69 371 GLU A CA 1
ATOM 2932 C C . GLU A 1 371 ? -5.706 -1.209 10.030 1.00 91.69 371 GLU A C 1
ATOM 2934 O O . GLU A 1 371 ? -4.512 -1.349 10.283 1.00 91.69 371 GLU A O 1
ATOM 2939 N N . GLY A 1 372 ? -6.428 -0.212 10.544 1.00 95.94 372 GLY A N 1
ATOM 2940 C CA . GLY A 1 372 ? -5.916 0.744 11.518 1.00 95.94 372 GLY A CA 1
ATOM 2941 C C . GLY A 1 372 ? -5.388 0.083 12.787 1.00 95.94 372 GLY A C 1
ATOM 2942 O O . GLY A 1 372 ? -4.267 0.361 13.190 1.00 95.94 372 GLY A O 1
ATOM 2943 N N . ILE A 1 373 ? -6.149 -0.825 13.403 1.00 95.56 373 ILE A N 1
ATOM 2944 C CA . ILE A 1 373 ? -5.738 -1.539 14.627 1.00 95.56 373 ILE A CA 1
ATOM 2945 C C . ILE A 1 373 ? -4.506 -2.425 14.375 1.00 95.56 373 ILE A C 1
ATOM 2947 O O . ILE A 1 373 ? -3.588 -2.463 15.204 1.00 95.56 373 ILE A O 1
ATOM 2951 N N . HIS A 1 374 ? -4.437 -3.092 13.220 1.00 92.44 374 HIS A N 1
ATOM 2952 C CA . HIS A 1 374 ? -3.230 -3.808 12.801 1.00 92.44 374 HIS A CA 1
ATOM 2953 C C . HIS A 1 374 ? -2.038 -2.864 12.651 1.00 92.44 374 HIS A C 1
ATOM 2955 O O . HIS A 1 374 ? -0.955 -3.157 13.155 1.00 92.44 374 HIS A O 1
ATOM 2961 N N . ALA A 1 375 ? -2.242 -1.708 12.018 1.00 95.75 375 ALA A N 1
ATOM 2962 C CA . ALA A 1 375 ? -1.203 -0.704 11.867 1.00 95.75 375 ALA A CA 1
ATOM 2963 C C . ALA A 1 375 ? -0.742 -0.172 13.236 1.00 95.75 375 ALA A C 1
ATOM 2965 O O . ALA A 1 375 ? 0.455 -0.073 13.471 1.00 95.75 375 ALA A O 1
ATOM 2966 N N . ILE A 1 376 ? -1.645 0.067 14.191 1.00 97.69 376 ILE A N 1
ATOM 2967 C CA . ILE A 1 376 ? -1.277 0.434 15.570 1.00 97.69 376 ILE A CA 1
ATOM 2968 C C . ILE A 1 376 ? -0.407 -0.652 16.214 1.00 97.69 376 ILE A C 1
ATOM 2970 O O . ILE A 1 376 ? 0.594 -0.333 16.847 1.00 97.69 376 ILE A O 1
ATOM 2974 N N . SER A 1 377 ? -0.750 -1.928 16.026 1.00 95.25 377 SER A N 1
ATOM 2975 C CA . SER A 1 377 ? 0.046 -3.044 16.556 1.00 95.25 377 SER A CA 1
ATOM 2976 C C . SER A 1 377 ? 1.426 -3.137 15.900 1.00 95.25 377 SER A C 1
ATOM 2978 O O . SER A 1 377 ? 2.407 -3.422 16.582 1.00 95.25 377 SER A O 1
ATOM 2980 N N . LEU A 1 378 ? 1.525 -2.846 14.598 1.00 94.50 378 LEU A N 1
ATOM 2981 C CA . LEU A 1 378 ? 2.806 -2.724 13.906 1.00 94.50 378 LEU A CA 1
ATOM 2982 C C . LEU A 1 378 ? 3.627 -1.558 14.474 1.00 94.50 378 LEU A C 1
ATOM 2984 O O . LEU A 1 378 ? 4.810 -1.738 14.745 1.00 94.50 378 LEU A O 1
ATOM 2988 N N . LEU A 1 379 ? 3.006 -0.396 14.702 1.00 96.06 379 LEU A N 1
ATOM 2989 C CA . LEU A 1 379 ? 3.672 0.757 15.307 1.00 96.06 379 LEU A CA 1
ATOM 2990 C C . LEU A 1 379 ? 4.192 0.426 16.709 1.00 96.06 379 LEU A C 1
ATOM 2992 O O . LEU A 1 379 ? 5.341 0.715 17.008 1.00 96.06 379 LEU A O 1
ATOM 2996 N N . GLU A 1 380 ? 3.375 -0.222 17.540 1.00 95.00 380 GLU A N 1
ATOM 2997 C CA . GLU A 1 380 ? 3.771 -0.690 18.872 1.00 95.00 380 GLU A CA 1
ATOM 2998 C C . GLU A 1 380 ? 4.989 -1.626 18.793 1.00 95.00 380 GLU A C 1
ATOM 3000 O O . GLU A 1 380 ? 5.938 -1.458 19.547 1.00 95.00 380 GLU A O 1
ATOM 3005 N N . SER A 1 381 ? 5.017 -2.549 17.822 1.00 92.56 381 SER A N 1
ATOM 3006 C CA . SER A 1 381 ? 6.113 -3.519 17.668 1.00 92.56 381 SER A CA 1
ATOM 3007 C C . SER A 1 381 ? 7.458 -2.924 17.232 1.00 92.56 381 SER A C 1
ATOM 3009 O O . SER A 1 381 ? 8.491 -3.557 17.438 1.00 92.56 381 SER A O 1
ATOM 3011 N N . VAL A 1 382 ? 7.459 -1.737 16.613 1.00 91.88 382 VAL A N 1
ATOM 3012 C CA . VAL A 1 382 ? 8.693 -1.053 16.181 1.00 91.88 382 VAL A CA 1
ATOM 3013 C C . VAL A 1 382 ? 9.188 -0.025 17.201 1.00 91.88 382 VAL A C 1
ATOM 3015 O O . VAL A 1 382 ? 10.250 0.564 17.002 1.00 91.88 382 VAL A O 1
ATOM 3018 N N . LEU A 1 383 ? 8.432 0.213 18.277 1.00 92.06 383 LEU A N 1
ATOM 3019 C CA . LEU A 1 383 ? 8.817 1.122 19.351 1.00 92.06 383 LEU A CA 1
ATOM 3020 C C . LEU A 1 383 ? 9.737 0.436 20.363 1.00 92.06 383 LEU A C 1
ATOM 3022 O O . LEU A 1 383 ? 9.643 -0.759 20.625 1.00 92.06 383 LEU A O 1
ATOM 3026 N N . SER A 1 384 ? 10.621 1.239 20.950 1.00 84.31 384 SER A N 1
ATOM 3027 C CA . SER A 1 384 ? 11.519 0.845 22.032 1.00 84.31 384 SER A CA 1
ATOM 3028 C C . SER A 1 384 ? 11.117 1.595 23.298 1.00 84.31 384 SER A C 1
ATOM 3030 O O . SER A 1 384 ? 11.068 2.832 23.301 1.00 84.31 384 SER A O 1
ATOM 3032 N N . ASP A 1 385 ? 10.837 0.843 24.365 1.00 80.94 385 ASP A N 1
ATOM 3033 C CA . ASP A 1 385 ? 10.515 1.383 25.692 1.00 80.94 385 ASP A CA 1
ATOM 3034 C C . ASP A 1 385 ? 11.650 2.257 26.250 1.00 80.94 385 ASP A C 1
ATOM 3036 O O . ASP A 1 385 ? 11.395 3.255 26.922 1.00 80.94 385 ASP A O 1
ATOM 3040 N N . GLU A 1 386 ? 12.906 1.912 25.947 1.00 84.62 386 GLU A N 1
ATOM 3041 C CA . GLU A 1 386 ? 14.078 2.654 26.427 1.00 84.62 386 GLU A CA 1
ATOM 3042 C C . GLU A 1 386 ? 14.225 4.014 25.730 1.00 84.62 386 GLU A C 1
ATOM 3044 O O . GLU A 1 386 ? 14.604 5.001 26.362 1.00 84.62 386 GLU A O 1
ATOM 3049 N N . ASP A 1 387 ? 13.897 4.083 24.437 1.00 83.12 387 ASP A N 1
ATOM 3050 C CA . ASP A 1 387 ? 14.131 5.273 23.609 1.00 83.12 387 ASP A CA 1
ATOM 3051 C C . ASP A 1 387 ? 12.955 6.261 23.603 1.00 83.12 387 ASP A C 1
ATOM 3053 O O . ASP A 1 387 ? 13.136 7.457 23.349 1.00 83.12 387 ASP A O 1
ATOM 3057 N N . SER A 1 388 ? 11.734 5.764 23.822 1.00 91.31 388 SER A N 1
ATOM 3058 C CA . SER A 1 388 ? 10.495 6.516 23.583 1.00 91.31 388 SER A CA 1
ATOM 3059 C C . SER A 1 388 ? 9.357 6.152 24.555 1.00 91.31 388 SER A C 1
ATOM 3061 O O . SER A 1 388 ? 8.254 5.803 24.124 1.00 91.31 388 SER A O 1
ATOM 3063 N N . PRO A 1 389 ? 9.581 6.225 25.881 1.00 94.69 389 PRO A N 1
ATOM 3064 C CA . PRO A 1 389 ? 8.641 5.708 26.875 1.00 94.69 389 PRO A CA 1
ATOM 3065 C C . PRO A 1 389 ? 7.270 6.397 26.835 1.00 94.69 389 PRO A C 1
ATOM 3067 O O . PRO A 1 389 ? 6.247 5.747 27.057 1.00 94.69 389 PRO A O 1
ATOM 3070 N N . GLN A 1 390 ? 7.202 7.702 26.541 1.00 96.06 390 GLN A N 1
ATOM 3071 C CA . GLN A 1 390 ? 5.911 8.394 26.467 1.00 96.06 390 GLN A CA 1
ATOM 3072 C C . GLN A 1 390 ? 5.147 8.033 25.191 1.00 96.06 390 GLN A C 1
ATOM 3074 O O . GLN A 1 390 ? 3.927 7.873 25.240 1.00 96.06 390 GLN A O 1
ATOM 3079 N N . LEU A 1 391 ? 5.840 7.918 24.056 1.00 96.50 391 LEU A N 1
ATOM 3080 C CA . LEU A 1 391 ? 5.243 7.480 22.797 1.00 96.50 391 LEU A CA 1
ATOM 3081 C C . LEU A 1 391 ? 4.751 6.036 22.904 1.00 96.50 391 LEU A C 1
ATOM 3083 O O . LEU A 1 391 ? 3.619 5.765 22.515 1.00 96.50 391 LEU A O 1
ATOM 3087 N N . HIS A 1 392 ? 5.552 5.135 23.475 1.00 96.44 392 HIS A N 1
ATOM 3088 C CA . HIS A 1 392 ? 5.150 3.748 23.689 1.00 96.44 392 HIS A CA 1
ATOM 3089 C C . HIS A 1 392 ? 3.925 3.653 24.605 1.00 96.44 392 HIS A C 1
ATOM 3091 O O . HIS A 1 392 ? 2.930 3.037 24.225 1.00 96.44 392 HIS A O 1
ATOM 3097 N N . ALA A 1 393 ? 3.916 4.362 25.741 1.00 96.12 393 ALA A N 1
ATOM 3098 C CA . ALA A 1 393 ? 2.746 4.419 26.619 1.00 96.12 393 ALA A CA 1
ATOM 3099 C C . ALA A 1 393 ? 1.497 4.971 25.905 1.00 96.12 393 ALA A C 1
ATOM 3101 O O . ALA A 1 393 ? 0.396 4.445 26.082 1.00 96.12 393 ALA A O 1
ATOM 3102 N N . PHE A 1 394 ? 1.658 6.005 25.071 1.00 97.94 394 PHE A N 1
ATOM 3103 C CA . PHE A 1 394 ? 0.563 6.552 24.272 1.00 97.94 394 PHE A CA 1
ATOM 3104 C C . PHE A 1 394 ? 0.047 5.534 23.252 1.00 97.94 394 PHE A C 1
ATOM 3106 O O . PHE A 1 394 ? -1.160 5.343 23.153 1.00 97.94 394 PHE A O 1
ATOM 3113 N N . VAL A 1 395 ? 0.933 4.866 22.508 1.00 97.69 395 VAL A N 1
ATOM 3114 C CA . VAL A 1 395 ? 0.567 3.885 21.473 1.00 97.69 395 VAL A CA 1
ATOM 3115 C C . VAL A 1 395 ? -0.071 2.633 22.081 1.00 97.69 395 VAL A C 1
ATOM 3117 O O . VAL A 1 395 ? -1.055 2.128 21.537 1.00 97.69 395 VAL A O 1
ATOM 3120 N N . HIS A 1 396 ? 0.404 2.187 23.243 1.00 96.19 396 HIS A N 1
ATOM 3121 C CA . HIS A 1 396 ? -0.209 1.094 23.993 1.00 96.19 396 HIS A CA 1
ATOM 3122 C C . HIS A 1 396 ? -1.650 1.429 24.415 1.00 96.19 396 HIS A C 1
ATOM 3124 O O . HIS A 1 396 ? -2.582 0.655 24.179 1.00 96.19 396 HIS A O 1
ATOM 3130 N N . ASP A 1 397 ? -1.865 2.613 24.999 1.00 97.94 397 ASP A N 1
ATOM 3131 C CA . ASP A 1 397 ? -3.201 3.080 25.390 1.00 97.94 397 ASP A CA 1
ATOM 3132 C C . ASP A 1 397 ? -4.104 3.324 24.168 1.00 97.94 397 ASP A C 1
ATOM 3134 O O . ASP A 1 397 ? -5.283 2.971 24.177 1.00 97.94 397 ASP A O 1
ATOM 3138 N N . MET A 1 398 ? -3.530 3.841 23.079 1.00 97.50 398 MET A N 1
ATOM 3139 C CA . MET A 1 398 ? -4.181 4.039 21.783 1.00 97.50 398 MET A CA 1
ATOM 3140 C C . MET A 1 398 ? -4.718 2.728 21.202 1.00 97.50 398 MET A C 1
ATOM 3142 O O . MET A 1 398 ? -5.843 2.695 20.700 1.00 97.50 398 MET A O 1
ATOM 3146 N N . LYS A 1 399 ? -3.959 1.632 21.304 1.00 97.25 399 LYS A N 1
ATOM 3147 C CA . LYS A 1 399 ? -4.410 0.298 20.891 1.00 97.25 399 LYS A CA 1
ATOM 3148 C C . LYS A 1 399 ? -5.606 -0.176 21.709 1.00 97.25 399 LYS A C 1
ATOM 3150 O O . LYS A 1 399 ? -6.593 -0.630 21.128 1.00 97.25 399 LYS A O 1
ATOM 3155 N N . ARG A 1 400 ? -5.551 -0.036 23.040 1.00 96.81 400 ARG A N 1
ATOM 3156 C CA . ARG A 1 400 ? -6.679 -0.387 23.924 1.00 96.81 400 ARG A CA 1
ATOM 3157 C C . ARG A 1 400 ? -7.919 0.441 23.603 1.00 96.81 400 ARG A C 1
ATOM 3159 O O . ARG A 1 400 ? -9.004 -0.115 23.465 1.00 96.81 400 ARG A O 1
ATOM 3166 N N . PHE A 1 401 ? -7.747 1.745 23.406 1.00 97.62 401 PHE A N 1
ATOM 3167 C CA . PHE A 1 401 ? -8.814 2.656 23.006 1.00 97.62 401 PHE A CA 1
ATOM 3168 C C . PHE A 1 401 ? -9.462 2.243 21.678 1.00 97.62 401 PHE A C 1
ATOM 3170 O O . PHE A 1 401 ? -10.689 2.204 21.568 1.00 97.62 401 PHE A O 1
ATOM 3177 N N . ALA A 1 402 ? -8.646 1.926 20.668 1.00 97.25 402 ALA A N 1
ATOM 3178 C CA . ALA A 1 402 ? -9.122 1.541 19.345 1.00 97.25 402 ALA A CA 1
ATOM 3179 C C . ALA A 1 402 ? -9.911 0.223 19.379 1.00 97.25 402 ALA A C 1
ATOM 3181 O O . ALA A 1 402 ? -10.982 0.146 18.781 1.00 97.25 402 ALA A O 1
ATOM 3182 N N . LEU A 1 403 ? -9.427 -0.779 20.122 1.00 95.69 403 LEU A N 1
ATOM 3183 C CA . LEU A 1 403 ? -10.128 -2.052 20.327 1.00 95.69 403 LEU A CA 1
ATOM 3184 C C . LEU A 1 403 ? -11.455 -1.860 21.066 1.00 95.69 403 LEU A C 1
ATOM 3186 O O . LEU A 1 403 ? -12.491 -2.341 20.608 1.00 95.69 403 LEU A O 1
ATOM 3190 N N . TYR A 1 404 ? -11.441 -1.086 22.154 1.00 95.19 404 TYR A N 1
ATOM 3191 C CA . TYR A 1 404 ? -12.633 -0.769 22.939 1.00 95.19 404 TYR A CA 1
ATOM 3192 C C . TYR A 1 404 ? -13.712 -0.059 22.104 1.00 95.19 404 TYR A C 1
ATOM 3194 O O . TYR A 1 404 ? -14.896 -0.375 22.200 1.00 95.19 404 TYR A O 1
ATOM 3202 N N . GLY A 1 405 ? -13.310 0.897 21.261 1.00 94.25 405 GLY A N 1
ATOM 3203 C CA . GLY A 1 405 ? -14.218 1.701 20.442 1.00 94.25 405 GLY A CA 1
ATOM 3204 C C . GLY A 1 405 ? -14.589 1.124 19.082 1.00 94.25 405 GLY A C 1
ATOM 3205 O O . GLY A 1 405 ? -15.413 1.730 18.393 1.00 94.25 405 GLY A O 1
ATOM 3206 N N . ARG A 1 406 ? -13.980 0.006 18.667 1.00 94.50 406 ARG A N 1
ATOM 3207 C CA . ARG A 1 406 ? -14.003 -0.481 17.280 1.00 94.50 406 ARG A CA 1
ATOM 3208 C C . ARG A 1 406 ? -15.411 -0.565 16.703 1.00 94.50 406 ARG A C 1
ATOM 3210 O O . ARG A 1 406 ? -15.702 0.096 15.710 1.00 94.50 406 ARG A O 1
ATOM 3217 N N . ALA A 1 407 ? -16.289 -1.334 17.348 1.00 92.31 407 ALA A N 1
ATOM 3218 C CA . ALA A 1 407 ? -17.635 -1.602 16.843 1.00 92.31 407 ALA A CA 1
ATOM 3219 C C . ALA A 1 407 ? -18.460 -0.315 16.668 1.00 92.31 407 ALA A C 1
ATOM 3221 O O . ALA A 1 407 ? -19.172 -0.155 15.677 1.00 92.31 407 ALA A O 1
ATOM 3222 N N . ALA A 1 408 ? -18.331 0.633 17.602 1.00 94.25 408 ALA A N 1
ATOM 3223 C CA . ALA A 1 408 ? -19.038 1.907 17.532 1.00 94.25 408 ALA A CA 1
ATOM 3224 C C . ALA A 1 408 ? -18.532 2.775 16.371 1.00 94.25 408 ALA A C 1
ATOM 3226 O O . ALA A 1 408 ? -19.339 3.348 15.641 1.00 94.25 408 ALA A O 1
ATOM 3227 N N . VAL A 1 409 ? -17.212 2.846 16.177 1.00 96.38 409 VAL A N 1
ATOM 3228 C CA . VAL A 1 409 ? -16.586 3.663 15.124 1.00 96.38 409 VAL A CA 1
ATOM 3229 C C . VAL A 1 409 ? -16.800 3.061 13.734 1.00 96.38 409 VAL A C 1
ATOM 3231 O O . VAL A 1 409 ? -17.059 3.806 12.793 1.00 96.38 409 VAL A O 1
ATOM 3234 N N . GLU A 1 410 ? -16.773 1.734 13.596 1.00 95.00 410 GLU A N 1
ATOM 3235 C CA . GLU A 1 410 ? -17.112 1.048 12.340 1.00 95.00 410 GLU A CA 1
ATOM 3236 C C . GLU A 1 410 ? -18.566 1.320 11.915 1.00 95.00 410 GLU A C 1
ATOM 3238 O O . GLU A 1 410 ? -18.847 1.504 10.730 1.00 95.00 410 GLU A O 1
ATOM 3243 N N . GLN A 1 411 ? -19.501 1.382 12.870 1.00 95.00 411 GLN A N 1
ATOM 3244 C CA . GLN A 1 411 ? -20.910 1.655 12.573 1.00 95.00 411 GLN A CA 1
ATOM 3245 C C . GLN A 1 411 ? -21.194 3.143 12.353 1.00 95.00 411 GLN A C 1
ATOM 3247 O O . GLN A 1 411 ? -21.895 3.497 11.404 1.00 95.00 411 GLN A O 1
ATOM 3252 N N . ALA A 1 412 ? -20.686 4.011 13.228 1.00 97.19 412 ALA A N 1
ATOM 3253 C CA . ALA A 1 412 ? -20.928 5.449 13.231 1.00 97.19 412 ALA A CA 1
ATOM 3254 C C . ALA A 1 412 ? -19.636 6.195 13.623 1.00 97.19 412 ALA A C 1
ATOM 3256 O O . ALA A 1 412 ? -19.402 6.426 14.808 1.00 97.19 412 ALA A O 1
ATOM 3257 N N . PRO A 1 413 ? -18.801 6.624 12.659 1.00 97.50 413 PRO A N 1
ATOM 3258 C CA . PRO A 1 413 ? -17.430 7.073 12.932 1.00 97.50 413 PRO A CA 1
ATOM 3259 C C . PRO A 1 413 ? -17.292 8.225 13.933 1.00 97.50 413 PRO A C 1
ATOM 3261 O O . PRO A 1 413 ? -16.356 8.249 14.729 1.00 97.50 413 PRO A O 1
ATOM 3264 N N . LEU A 1 414 ? -18.269 9.139 13.980 1.00 96.31 414 LEU A N 1
ATOM 3265 C CA . LEU A 1 414 ? -18.292 10.231 14.960 1.00 96.31 414 LEU A CA 1
ATOM 3266 C C . LEU A 1 414 ? -18.403 9.747 16.413 1.00 96.31 414 LEU A C 1
ATOM 3268 O O . LEU A 1 414 ? -18.069 10.496 17.328 1.00 96.31 414 LEU A O 1
ATOM 3272 N N . GLN A 1 415 ? -18.828 8.506 16.655 1.00 96.25 415 GLN A N 1
ATOM 3273 C CA . GLN A 1 415 ? -18.890 7.924 17.995 1.00 96.25 415 GLN A CA 1
ATOM 3274 C C . GLN A 1 415 ? -17.521 7.821 18.676 1.00 96.25 415 GLN A C 1
ATOM 3276 O O . GLN A 1 415 ? -17.478 7.742 19.903 1.00 96.25 415 GLN A O 1
ATOM 3281 N N . VAL A 1 416 ? -16.410 7.962 17.940 1.00 97.06 416 VAL A N 1
ATOM 3282 C CA . VAL A 1 416 ? -15.075 8.089 18.546 1.00 97.06 416 VAL A CA 1
ATOM 3283 C C . VAL A 1 416 ? -15.030 9.180 19.630 1.00 97.06 416 VAL A C 1
ATOM 3285 O O . VAL A 1 416 ? -14.436 8.968 20.686 1.00 97.06 416 VAL A O 1
ATOM 3288 N N . TYR A 1 417 ? -15.736 10.300 19.432 1.00 95.44 417 TYR A N 1
ATOM 3289 C CA . TYR A 1 417 ? -15.791 11.416 20.386 1.00 95.44 417 TYR A CA 1
ATOM 3290 C C . TYR A 1 417 ? -16.878 11.249 21.455 1.00 95.44 417 TYR A C 1
ATOM 3292 O O . TYR A 1 417 ? -16.691 11.644 22.604 1.00 95.44 417 TYR A O 1
ATOM 3300 N N . TYR A 1 418 ? -18.038 10.698 21.080 1.00 93.25 418 TYR A N 1
ATOM 3301 C CA . TYR A 1 418 ? -19.254 10.731 21.907 1.00 93.25 418 TYR A CA 1
ATOM 3302 C C . TYR A 1 418 ? -19.461 9.470 22.745 1.00 93.25 418 TYR A C 1
ATOM 3304 O O . TYR A 1 418 ? -20.017 9.566 23.838 1.00 93.25 418 TYR A O 1
ATOM 3312 N N . SER A 1 419 ? -19.013 8.309 22.266 1.00 92.50 419 SER A N 1
ATOM 3313 C CA . SER A 1 419 ? -19.037 7.064 23.031 1.00 92.50 419 SER A CA 1
ATOM 3314 C C . SER A 1 419 ? -17.628 6.679 23.461 1.00 92.50 419 SER A C 1
ATOM 3316 O O . SER A 1 419 ? -17.346 6.628 24.654 1.00 92.50 419 SER A O 1
ATOM 3318 N N . THR A 1 420 ? -16.705 6.473 22.523 1.00 94.88 420 THR A N 1
ATOM 3319 C CA . THR A 1 420 ? -15.418 5.847 22.845 1.00 94.88 420 THR A CA 1
ATOM 3320 C C . THR A 1 420 ? -14.622 6.702 23.827 1.00 94.88 420 THR A C 1
ATOM 3322 O O . THR A 1 420 ? -14.311 6.248 24.928 1.00 94.88 420 THR A O 1
ATOM 3325 N N . LEU A 1 421 ? -14.385 7.975 23.501 1.00 95.44 421 LEU A N 1
ATOM 3326 C CA . LEU A 1 421 ? -13.661 8.898 24.377 1.00 95.44 421 LEU A CA 1
ATOM 3327 C C . LEU A 1 421 ? -14.371 9.150 25.716 1.00 95.44 421 LEU A C 1
ATOM 3329 O O . LEU A 1 421 ? -13.733 9.191 26.772 1.00 95.44 421 LEU A O 1
ATOM 3333 N N . MET A 1 422 ? -15.700 9.268 25.696 1.00 92.88 422 MET A N 1
ATOM 3334 C CA . MET A 1 422 ? -16.494 9.528 26.899 1.00 92.88 422 MET A CA 1
ATOM 3335 C C . MET A 1 422 ? -16.414 8.383 27.912 1.00 92.88 422 MET A C 1
ATOM 3337 O O . MET A 1 422 ? -16.239 8.644 29.107 1.00 92.88 422 MET A O 1
ATOM 3341 N N . PHE A 1 423 ? -16.514 7.136 27.448 1.00 93.25 423 PHE A N 1
ATOM 3342 C CA . PHE A 1 423 ? -16.599 5.946 28.300 1.00 93.25 423 PHE A CA 1
ATOM 3343 C C . PHE A 1 423 ? -15.248 5.265 28.572 1.00 93.25 423 PHE A C 1
ATOM 3345 O O . PHE A 1 423 ? -15.169 4.380 29.419 1.00 93.25 423 PHE A O 1
ATOM 3352 N N . THR A 1 424 ? -14.173 5.735 27.939 1.00 95.25 424 THR A N 1
ATOM 3353 C CA . THR A 1 424 ? -12.792 5.320 28.233 1.00 95.25 424 THR A CA 1
ATOM 3354 C C . THR A 1 424 ? -12.416 5.594 29.710 1.00 95.25 424 THR A C 1
ATOM 3356 O O . THR A 1 424 ? -12.853 6.620 30.256 1.00 95.25 424 THR A O 1
ATOM 3359 N N . PRO A 1 425 ? -11.605 4.742 30.377 1.00 96.50 425 PRO A N 1
ATOM 3360 C CA . PRO A 1 425 ? -11.186 4.931 31.771 1.00 96.50 425 PRO A CA 1
ATOM 3361 C C . PRO A 1 425 ? -10.509 6.277 32.052 1.00 96.50 425 PRO A C 1
ATOM 3363 O O . PRO A 1 425 ? -9.869 6.857 31.176 1.00 96.50 425 PRO A O 1
ATOM 3366 N N . THR A 1 426 ? -10.621 6.798 33.279 1.00 95.12 426 THR A N 1
ATOM 3367 C CA . THR A 1 426 ? -10.115 8.152 33.601 1.00 95.12 426 THR A CA 1
ATOM 3368 C C . THR A 1 426 ? -8.600 8.317 33.458 1.00 95.12 426 THR A C 1
ATOM 3370 O O . THR A 1 426 ? -8.156 9.428 33.170 1.00 95.12 426 THR A O 1
ATOM 3373 N N . ASN A 1 427 ? -7.813 7.254 33.650 1.00 96.31 427 ASN A N 1
ATOM 3374 C CA . ASN A 1 427 ? -6.350 7.302 33.562 1.00 96.31 427 ASN A CA 1
ATOM 3375 C C . ASN A 1 427 ? -5.795 6.931 32.179 1.00 96.31 427 ASN A C 1
ATOM 3377 O O . ASN A 1 427 ? -4.581 6.926 32.003 1.00 96.31 427 ASN A O 1
ATOM 3381 N N . SER A 1 428 ? -6.657 6.686 31.185 1.00 97.38 428 SER A N 1
ATOM 3382 C CA . SER A 1 428 ? -6.220 6.535 29.792 1.00 97.38 428 SER A CA 1
ATOM 3383 C C . SER A 1 428 ? -5.468 7.783 29.328 1.00 97.38 428 SER A C 1
ATOM 3385 O O . SER A 1 428 ? -5.970 8.910 29.423 1.00 97.38 428 SER A O 1
ATOM 3387 N N . VAL A 1 429 ? -4.274 7.565 28.778 1.00 97.69 429 VAL A N 1
ATOM 3388 C CA . VAL A 1 429 ? -3.411 8.610 28.216 1.00 97.69 429 VAL A CA 1
ATOM 3389 C C . VAL A 1 429 ? -4.124 9.338 27.074 1.00 97.69 429 VAL A C 1
ATOM 3391 O O . VAL A 1 429 ? -4.099 10.569 27.013 1.00 97.69 429 VAL A O 1
ATOM 3394 N N . VAL A 1 430 ? -4.821 8.600 26.205 1.00 97.75 430 VAL A N 1
ATOM 3395 C CA . VAL A 1 430 ? -5.637 9.151 25.116 1.00 97.75 430 VAL A CA 1
ATOM 3396 C C . VAL A 1 430 ? -6.740 10.045 25.676 1.00 97.75 430 VAL A C 1
ATOM 3398 O O . VAL A 1 430 ? -6.874 11.193 25.249 1.00 97.75 430 VAL A O 1
ATOM 3401 N N . LYS A 1 431 ? -7.507 9.575 26.669 1.00 96.25 431 LYS A N 1
ATOM 3402 C CA . LYS A 1 431 ? -8.592 10.379 27.251 1.00 96.25 431 LYS A CA 1
ATOM 3403 C C . LYS A 1 431 ? -8.084 11.659 27.899 1.00 96.25 431 LYS A C 1
ATOM 3405 O O . LYS A 1 431 ? -8.678 12.716 27.702 1.00 96.25 431 LYS A O 1
ATOM 3410 N N . GLN A 1 432 ? -6.987 11.582 28.648 1.00 96.12 432 GLN A N 1
ATOM 3411 C CA . GLN A 1 432 ? -6.372 12.760 29.256 1.00 96.12 432 GLN A CA 1
ATOM 3412 C C . GLN A 1 432 ? -5.877 13.743 28.196 1.00 96.12 432 GLN A C 1
ATOM 3414 O O . GLN A 1 432 ? -6.066 14.952 28.338 1.00 96.12 432 GLN A O 1
ATOM 3419 N N . ARG A 1 433 ? -5.289 13.233 27.106 1.00 97.25 433 ARG A N 1
ATOM 3420 C CA . ARG A 1 433 ? -4.792 14.067 26.013 1.00 97.25 433 ARG A CA 1
ATOM 3421 C C . ARG A 1 433 ? -5.913 14.825 25.301 1.00 97.25 433 ARG A C 1
ATOM 3423 O O . ARG A 1 433 ? -5.750 16.014 25.036 1.00 97.25 433 ARG A O 1
ATOM 3430 N N . PHE A 1 434 ? -7.028 14.157 25.024 1.00 96.31 434 PHE A N 1
ATOM 3431 C CA . PHE A 1 434 ? -8.155 14.707 24.263 1.00 96.31 434 PHE A CA 1
ATOM 3432 C C . PHE A 1 434 ? -9.316 15.188 25.148 1.00 96.31 434 PHE A C 1
ATOM 3434 O O . PHE A 1 434 ? -10.442 15.341 24.683 1.00 96.31 434 PHE A O 1
ATOM 3441 N N . ALA A 1 435 ? -9.066 15.472 26.429 1.00 90.94 435 ALA A N 1
ATOM 3442 C CA . ALA A 1 435 ? -10.106 15.914 27.361 1.00 90.94 435 ALA A CA 1
ATOM 3443 C C . ALA A 1 435 ? -10.809 17.218 26.925 1.00 90.94 435 ALA A C 1
ATOM 3445 O O . ALA A 1 435 ? -11.975 17.429 27.257 1.00 90.94 435 ALA A O 1
ATOM 3446 N N . ASN A 1 436 ? -10.125 18.075 26.161 1.00 88.44 436 ASN A N 1
ATOM 3447 C CA . ASN A 1 436 ? -10.697 19.314 25.627 1.00 88.44 436 ASN A CA 1
ATOM 3448 C C . ASN A 1 436 ? -11.605 19.094 24.403 1.00 88.44 436 ASN A C 1
ATOM 3450 O O . ASN A 1 436 ? -12.389 19.984 24.081 1.00 88.44 436 ASN A O 1
ATOM 3454 N N . ASP A 1 437 ? -11.541 17.921 23.769 1.00 85.62 437 ASP A N 1
ATOM 3455 C CA . ASP A 1 437 ? -12.348 17.573 22.590 1.00 85.62 437 ASP A CA 1
ATOM 3456 C C . ASP A 1 437 ? -13.665 16.876 22.974 1.00 85.62 437 ASP A C 1
ATOM 3458 O O . ASP A 1 437 ? -14.441 16.447 22.115 1.00 85.62 437 ASP A O 1
ATOM 3462 N N . LEU A 1 438 ? -13.943 16.756 24.278 1.00 83.62 438 LEU A N 1
ATOM 3463 C CA . LEU A 1 438 ? -15.183 16.167 24.768 1.00 83.62 438 LEU A CA 1
ATOM 3464 C C . LEU A 1 438 ? -16.390 17.012 24.318 1.00 83.62 438 LEU A C 1
ATOM 3466 O O . LEU A 1 438 ? -16.397 18.236 24.487 1.00 83.62 438 LEU A O 1
ATOM 3470 N N . PRO A 1 439 ? -17.454 16.383 23.789 1.00 83.88 439 PRO A N 1
ATOM 3471 C CA . PRO A 1 439 ? -18.610 17.113 23.296 1.00 83.88 439 PRO A CA 1
ATOM 3472 C C . PRO A 1 439 ? -19.274 17.986 24.367 1.00 83.88 439 PRO A C 1
ATOM 3474 O O . PRO A 1 439 ? -19.806 17.486 25.359 1.00 83.88 439 PRO A O 1
ATOM 3477 N N . ALA A 1 440 ? -19.362 19.294 24.108 1.00 82.12 440 ALA A N 1
ATOM 3478 C CA . ALA A 1 440 ? -19.967 20.264 25.028 1.00 82.12 440 ALA A CA 1
ATOM 3479 C C . ALA A 1 440 ? -21.449 19.984 25.360 1.00 82.12 440 ALA A C 1
ATOM 3481 O O . ALA A 1 440 ? -21.980 20.490 26.351 1.00 82.12 440 ALA A O 1
ATOM 3482 N N . CYS A 1 441 ? -22.145 19.184 24.542 1.00 82.44 441 CYS A N 1
ATOM 3483 C CA . CYS A 1 441 ? -23.523 18.776 24.812 1.00 82.44 441 CYS A CA 1
ATOM 3484 C C . CYS A 1 441 ? -23.646 17.820 26.013 1.00 82.44 441 CYS A C 1
ATOM 3486 O O . CYS A 1 441 ? -24.729 17.718 26.596 1.00 82.44 441 CYS A O 1
ATOM 3488 N N . ILE A 1 442 ? -22.558 17.161 26.424 1.00 81.62 442 ILE A N 1
ATOM 3489 C CA . ILE A 1 442 ? -22.536 16.224 27.547 1.00 81.62 442 ILE A CA 1
ATOM 3490 C C . ILE A 1 442 ? -22.114 16.973 28.813 1.00 81.62 442 ILE A C 1
ATOM 3492 O O . ILE A 1 442 ? -20.939 17.141 29.115 1.00 81.62 442 ILE A O 1
ATOM 3496 N N . LYS A 1 443 ? -23.102 17.432 29.587 1.00 82.50 443 LYS A N 1
ATOM 3497 C CA . LYS A 1 443 ? -22.865 18.230 30.806 1.00 82.50 443 LYS A CA 1
ATOM 3498 C C . LYS A 1 443 ? -22.427 17.412 32.022 1.00 82.50 443 LYS A C 1
ATOM 3500 O O . LYS A 1 443 ? -21.929 17.978 32.990 1.00 82.50 443 LYS A O 1
ATOM 3505 N N . ARG A 1 444 ? -22.674 16.101 32.013 1.00 84.69 444 ARG A N 1
ATOM 3506 C CA . ARG A 1 444 ? -22.346 15.195 33.116 1.00 84.69 444 ARG A CA 1
ATOM 3507 C C . ARG A 1 444 ? -21.598 13.994 32.565 1.00 84.69 444 ARG A C 1
ATOM 3509 O O . ARG A 1 444 ? -22.177 13.202 31.827 1.00 84.69 444 ARG A O 1
ATOM 3516 N N . SER A 1 445 ? -20.334 13.866 32.946 1.00 82.56 445 SER A N 1
ATOM 3517 C CA . SER A 1 445 ? -19.508 12.727 32.557 1.00 82.56 445 SER A CA 1
ATOM 3518 C C . SER A 1 445 ? -20.040 11.428 33.176 1.00 82.56 445 SER A C 1
ATOM 3520 O O . SER A 1 445 ? -20.510 11.451 34.322 1.00 82.56 445 SER A O 1
ATOM 3522 N N . PRO A 1 446 ? -19.978 10.300 32.447 1.00 88.69 446 PRO A N 1
ATOM 3523 C CA . PRO A 1 446 ? -20.330 9.001 32.999 1.00 88.69 446 PRO A CA 1
ATOM 3524 C C . PRO A 1 446 ? -19.364 8.611 34.125 1.00 88.69 446 PRO A C 1
ATOM 3526 O O . PRO A 1 446 ? -18.210 9.046 34.155 1.00 88.69 446 PRO A O 1
ATOM 3529 N N . GLN A 1 447 ? -19.834 7.774 35.051 1.00 92.62 447 GLN A N 1
ATOM 3530 C CA . GLN A 1 447 ? -18.938 7.073 35.968 1.00 92.62 447 GLN A CA 1
ATOM 3531 C C . GLN A 1 447 ? -18.268 5.940 35.193 1.00 92.62 447 GLN A C 1
ATOM 3533 O O . GLN A 1 447 ? -18.952 5.064 34.673 1.00 92.62 447 GLN A O 1
ATOM 3538 N N . VAL A 1 448 ? -16.943 5.995 35.097 1.00 93.75 448 VAL A N 1
ATOM 3539 C CA . VAL A 1 448 ? -16.111 5.018 34.385 1.00 93.75 448 VAL A CA 1
ATOM 3540 C C . VAL A 1 448 ? -15.024 4.501 35.319 1.00 93.75 448 VAL A C 1
ATOM 3542 O O . VAL A 1 448 ? -14.724 5.124 36.342 1.00 93.75 448 VAL A O 1
ATOM 3545 N N . GLU A 1 449 ? -14.441 3.359 34.971 1.00 93.81 449 GLU A N 1
ATOM 3546 C CA . GLU A 1 449 ? -13.315 2.780 35.703 1.00 93.81 449 GLU A CA 1
ATOM 3547 C C . GLU A 1 449 ? -12.095 3.714 35.688 1.00 93.81 449 GLU A C 1
ATOM 3549 O O . GLU A 1 449 ? -11.969 4.606 34.842 1.00 93.81 449 GLU A O 1
ATOM 3554 N N . ARG A 1 450 ? -11.189 3.530 36.657 1.00 95.38 450 ARG A N 1
ATOM 3555 C CA . ARG A 1 450 ? -9.964 4.338 36.721 1.00 95.38 450 ARG A CA 1
ATOM 3556 C C . ARG A 1 450 ? -8.945 3.917 35.676 1.00 95.38 450 ARG A C 1
ATOM 3558 O O . ARG A 1 450 ? -8.428 4.774 34.971 1.00 95.38 450 ARG A O 1
ATOM 3565 N N . GLU A 1 451 ? -8.708 2.618 35.588 1.00 96.19 451 GLU A N 1
ATOM 3566 C CA . GLU A 1 451 ? -7.739 1.986 34.697 1.00 96.19 451 GLU A CA 1
ATOM 3567 C C . GLU A 1 451 ? -8.463 1.102 33.689 1.00 96.19 451 GLU A C 1
ATOM 3569 O O . GLU A 1 451 ? -9.601 0.691 33.925 1.00 96.19 451 GLU A O 1
ATOM 3574 N N . TRP A 1 452 ? -7.788 0.759 32.595 1.00 95.31 452 TRP A N 1
ATOM 3575 C CA . TRP A 1 452 ? -8.224 -0.367 31.779 1.00 95.31 452 TRP A CA 1
ATOM 3576 C C . TRP A 1 452 ? -8.154 -1.654 32.597 1.00 95.31 452 TRP A C 1
ATOM 3578 O O . TRP A 1 452 ? -7.122 -1.968 33.194 1.00 95.31 452 TRP A O 1
ATOM 3588 N N . ASN A 1 453 ? -9.228 -2.433 32.579 1.00 91.62 453 ASN A N 1
ATOM 3589 C CA . ASN A 1 453 ? -9.194 -3.794 33.091 1.00 91.62 453 ASN A CA 1
ATOM 3590 C C . ASN A 1 453 ? -8.537 -4.749 32.060 1.00 91.62 453 ASN A C 1
ATOM 3592 O O . ASN A 1 453 ? -7.916 -4.319 31.082 1.00 91.62 453 ASN A O 1
ATOM 3596 N N . ALA A 1 454 ? -8.597 -6.060 32.312 1.00 91.44 454 ALA A N 1
ATOM 3597 C CA . ALA A 1 454 ? -7.997 -7.065 31.429 1.00 91.44 454 ALA A CA 1
ATOM 3598 C C . ALA A 1 454 ? -8.791 -7.305 30.125 1.00 91.44 454 ALA A C 1
ATOM 3600 O O . ALA A 1 454 ? -8.267 -7.934 29.207 1.00 91.44 454 ALA A O 1
ATOM 3601 N N . LEU A 1 455 ? -10.037 -6.826 30.031 1.00 90.44 455 LEU A N 1
ATOM 3602 C CA . LEU A 1 455 ? -10.856 -6.910 28.825 1.00 90.44 455 LEU A CA 1
ATOM 3603 C C . LEU A 1 455 ? -10.307 -5.948 27.769 1.00 90.44 455 LEU A C 1
ATOM 3605 O O . LEU A 1 455 ? -10.289 -4.735 27.964 1.00 90.44 455 LEU A O 1
ATOM 3609 N N . LEU A 1 456 ? -9.893 -6.501 26.631 1.00 85.94 456 LEU A N 1
ATOM 3610 C CA . LEU A 1 456 ? -9.450 -5.709 25.483 1.00 85.94 456 LEU A CA 1
ATOM 3611 C C . LEU A 1 456 ? -10.610 -5.361 24.547 1.00 85.94 456 LEU A C 1
ATOM 3613 O O . LEU A 1 456 ? -10.676 -4.249 24.034 1.00 85.94 456 LEU A O 1
ATOM 3617 N N . GLN A 1 457 ? -11.515 -6.313 24.320 1.00 85.19 457 GLN A N 1
ATOM 3618 C CA . GLN A 1 457 ? -12.649 -6.171 23.412 1.00 85.19 457 GLN A CA 1
ATOM 3619 C C . GLN A 1 457 ? -13.724 -7.222 23.696 1.00 85.19 457 GLN A C 1
ATOM 3621 O O . GLN A 1 457 ? -13.423 -8.302 24.206 1.00 85.19 457 GLN A O 1
ATOM 3626 N N . THR A 1 458 ? -14.957 -6.919 23.294 1.00 87.12 458 THR A N 1
ATOM 3627 C CA . THR A 1 458 ? -16.082 -7.859 23.290 1.00 87.12 458 THR A CA 1
ATOM 3628 C C . THR A 1 458 ? -16.441 -8.196 21.847 1.00 87.12 458 THR A C 1
ATOM 3630 O O . THR A 1 458 ? -16.623 -7.302 21.023 1.00 87.12 458 THR A O 1
ATOM 3633 N N . LEU A 1 459 ? -16.531 -9.490 21.540 1.00 89.62 459 LEU A N 1
ATOM 3634 C CA . LEU A 1 459 ? -16.903 -9.988 20.216 1.00 89.62 459 LEU A CA 1
ATOM 3635 C C . LEU A 1 459 ? -18.413 -10.237 20.185 1.00 89.62 459 LEU A C 1
ATOM 3637 O O . LEU A 1 459 ? -18.903 -11.217 20.745 1.00 89.62 459 LEU A O 1
ATOM 3641 N N . GLU A 1 460 ? -19.154 -9.317 19.575 1.00 86.00 460 GLU A N 1
ATOM 3642 C CA . GLU A 1 460 ? -20.614 -9.382 19.473 1.00 86.00 460 GLU A CA 1
ATOM 3643 C C . GLU A 1 460 ? -21.041 -9.956 18.118 1.00 86.00 460 GLU A C 1
ATOM 3645 O O . GLU A 1 460 ? -20.478 -9.609 17.081 1.00 86.00 460 GLU A O 1
ATOM 3650 N N . GLY A 1 461 ? -22.062 -10.817 18.108 1.00 85.81 461 GLY A N 1
ATOM 3651 C CA . GLY A 1 461 ? -22.629 -11.331 16.857 1.00 85.81 461 GLY A CA 1
ATOM 3652 C C . GLY A 1 461 ? -23.437 -12.619 16.987 1.00 85.81 461 GLY A C 1
ATOM 3653 O O . GLY A 1 461 ? -24.274 -12.891 16.128 1.00 85.81 461 GLY A O 1
ATOM 3654 N N . HIS A 1 462 ? -23.218 -13.411 18.036 1.00 92.38 462 HIS A N 1
ATOM 3655 C CA . HIS A 1 462 ? -24.072 -14.564 18.321 1.00 92.38 462 HIS A CA 1
ATOM 3656 C C . HIS A 1 462 ? -25.440 -14.125 18.852 1.00 92.38 462 HIS A C 1
ATOM 3658 O O . HIS A 1 462 ? -25.548 -13.158 19.605 1.00 92.38 462 HIS A O 1
ATOM 3664 N N . THR A 1 463 ? -26.490 -14.842 18.448 1.00 93.50 463 THR A N 1
ATOM 3665 C CA . THR A 1 463 ? -27.883 -14.539 18.846 1.00 93.50 463 THR A CA 1
ATOM 3666 C C . THR A 1 463 ? -28.369 -15.373 20.033 1.00 93.50 463 THR A C 1
ATOM 3668 O O . THR A 1 463 ? -29.479 -15.174 20.522 1.00 93.50 463 THR A O 1
ATOM 3671 N N . SER A 1 464 ? -27.529 -16.293 20.510 1.00 94.25 464 SER A N 1
ATOM 3672 C CA . SER A 1 464 ? -27.773 -17.171 21.652 1.00 94.25 464 SER A CA 1
ATOM 3673 C C . SER A 1 464 ? -26.476 -17.380 22.445 1.00 94.25 464 SER A C 1
ATOM 3675 O O . SER A 1 464 ? -25.426 -16.847 22.080 1.00 94.25 464 SER A O 1
ATOM 3677 N N . SER A 1 465 ? -26.537 -18.149 23.533 1.00 94.50 465 SER A N 1
ATOM 3678 C CA . SER A 1 465 ? -25.387 -18.460 24.392 1.00 94.50 465 SER A CA 1
ATOM 3679 C C . SER A 1 465 ? -24.196 -18.988 23.590 1.00 94.50 465 SER A C 1
ATOM 3681 O O . SER A 1 465 ? -24.360 -19.820 22.697 1.00 94.50 465 SER A O 1
ATOM 3683 N N . VAL A 1 466 ? -22.994 -18.496 23.895 1.00 96.19 466 VAL A N 1
ATOM 3684 C CA . VAL A 1 466 ? -21.735 -19.041 23.367 1.00 96.19 466 VAL A CA 1
ATOM 3685 C C . VAL A 1 466 ? -21.319 -20.196 24.271 1.00 96.19 466 VAL A C 1
ATOM 3687 O O . VAL A 1 466 ? -21.091 -19.990 25.460 1.00 96.19 466 VAL A O 1
ATOM 3690 N N . GLU A 1 467 ? -21.242 -21.401 23.714 1.00 96.56 467 GLU A N 1
ATOM 3691 C CA . GLU A 1 467 ? -20.993 -22.640 24.462 1.00 96.56 467 GLU A CA 1
ATOM 3692 C C . GLU A 1 467 ? -19.499 -22.993 24.520 1.00 96.56 467 GLU A C 1
ATOM 3694 O O . GLU A 1 467 ? -19.034 -23.589 25.489 1.00 96.56 467 GLU A O 1
ATOM 3699 N N . ALA A 1 468 ? -18.724 -22.610 23.498 1.00 95.69 468 ALA A N 1
ATOM 3700 C CA . ALA A 1 468 ? -17.285 -22.858 23.452 1.00 95.69 468 ALA A CA 1
ATOM 3701 C C . ALA A 1 468 ? -16.531 -21.762 22.696 1.00 95.69 468 ALA A C 1
ATOM 3703 O O . ALA A 1 468 ? -17.036 -21.199 21.724 1.00 95.69 468 ALA A O 1
ATOM 3704 N N . VAL A 1 469 ? -15.293 -21.505 23.124 1.00 95.88 469 VAL A N 1
ATOM 3705 C CA . VAL A 1 469 ? -14.338 -20.620 22.446 1.00 95.88 469 VAL A CA 1
ATOM 3706 C C . VAL A 1 469 ? -12.971 -21.296 22.414 1.00 95.88 469 VAL A C 1
ATOM 3708 O O . VAL A 1 469 ? -12.547 -21.882 23.409 1.00 95.88 469 VAL A O 1
ATOM 3711 N N . VAL A 1 470 ? -12.273 -21.212 21.284 1.00 95.94 470 VAL A N 1
ATOM 3712 C CA . VAL A 1 470 ? -10.927 -21.774 21.104 1.00 95.94 470 VAL A CA 1
ATOM 3713 C C . VAL A 1 470 ? -10.076 -20.842 20.245 1.00 95.94 470 VAL A C 1
ATOM 3715 O O . VAL A 1 470 ? -10.586 -20.211 19.324 1.00 95.94 470 VAL A O 1
ATOM 3718 N N . PHE A 1 471 ? -8.780 -20.757 20.535 1.00 94.12 471 PHE A N 1
ATOM 3719 C CA . PHE A 1 471 ? -7.818 -20.072 19.673 1.00 94.12 471 PHE A CA 1
ATOM 3720 C C . PHE A 1 471 ? -7.172 -21.055 18.701 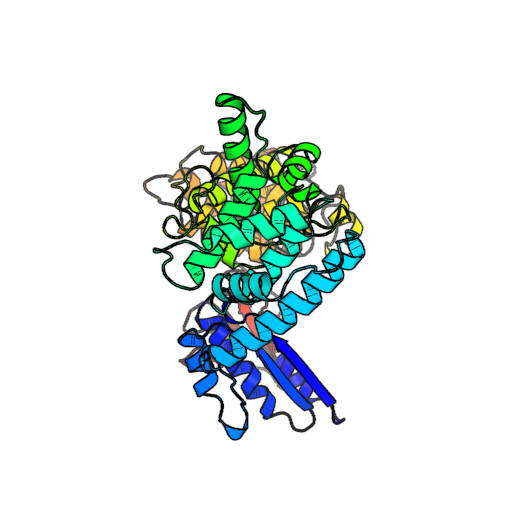1.00 94.12 471 PHE A C 1
ATOM 3722 O O . PHE A 1 471 ? -6.950 -22.221 19.039 1.00 94.12 471 PHE A O 1
ATOM 3729 N N . SER A 1 472 ? -6.839 -20.575 17.508 1.00 91.31 472 SER A N 1
ATOM 3730 C CA . SER A 1 472 ? -5.957 -21.284 16.593 1.00 91.31 472 SER A CA 1
ATOM 3731 C C . SER A 1 472 ? -4.581 -21.490 17.245 1.00 91.31 472 SER A C 1
ATOM 3733 O O . SER A 1 472 ? -4.183 -20.702 18.108 1.00 91.31 472 SER A O 1
ATOM 3735 N N . PRO A 1 473 ? -3.817 -22.524 16.849 1.00 88.38 473 PRO A N 1
ATOM 3736 C CA . PRO A 1 473 ? -2.491 -22.787 17.415 1.00 88.38 473 PRO A CA 1
ATOM 3737 C C . PRO A 1 473 ? -1.504 -21.617 17.290 1.00 88.38 473 PRO A C 1
ATOM 3739 O O . PRO A 1 473 ? -0.624 -21.468 18.132 1.00 88.38 473 PRO A O 1
ATOM 3742 N N . ASP A 1 474 ? -1.652 -20.779 16.260 1.00 84.56 474 ASP A N 1
ATOM 3743 C CA . ASP A 1 474 ? -0.851 -19.567 16.053 1.00 84.56 474 ASP A CA 1
ATOM 3744 C C . ASP A 1 474 ? -1.389 -18.331 16.801 1.00 84.56 474 ASP A C 1
ATOM 3746 O O . ASP A 1 474 ? -0.770 -17.268 16.764 1.00 84.56 474 ASP A O 1
ATOM 3750 N N . GLY A 1 475 ? -2.539 -18.457 17.470 1.00 88.56 475 GLY A N 1
ATOM 3751 C CA . GLY A 1 475 ? -3.196 -17.403 18.238 1.00 88.56 475 GLY A CA 1
ATOM 3752 C C . GLY A 1 475 ? -3.807 -16.275 17.405 1.00 88.56 475 GLY A C 1
ATOM 3753 O O . GLY A 1 475 ? -4.291 -15.308 17.989 1.00 88.56 475 GLY A O 1
ATOM 3754 N N . LYS A 1 476 ? -3.794 -16.361 16.068 1.00 87.31 476 LYS A N 1
ATOM 3755 C CA . LYS A 1 476 ? -4.270 -15.283 15.182 1.00 87.31 476 LYS A CA 1
ATOM 3756 C C . LYS A 1 476 ? -5.779 -15.299 14.959 1.00 87.31 476 LYS A C 1
ATOM 3758 O O . LYS A 1 476 ? -6.357 -14.252 14.672 1.00 87.31 476 LYS A O 1
ATOM 3763 N N . THR A 1 477 ? -6.421 -16.449 15.130 1.00 89.75 477 THR A N 1
ATOM 3764 C CA . THR A 1 477 ? -7.861 -16.618 14.940 1.00 89.75 477 THR A CA 1
ATOM 3765 C C . THR A 1 477 ? -8.490 -17.185 16.208 1.00 89.75 477 THR A C 1
ATOM 3767 O O . THR A 1 477 ? -7.962 -18.105 16.827 1.00 89.75 477 THR A O 1
ATOM 3770 N N . ALA A 1 478 ? -9.646 -16.661 16.597 1.00 93.62 478 ALA A N 1
ATOM 3771 C CA . ALA A 1 478 ? -10.506 -17.273 17.601 1.00 93.62 478 ALA A CA 1
ATOM 3772 C C . ALA A 1 478 ? -11.738 -17.874 16.919 1.00 93.62 478 ALA A C 1
ATOM 3774 O O . ALA A 1 478 ? -12.278 -17.285 15.989 1.00 93.62 478 ALA A O 1
ATOM 3775 N N . ALA A 1 479 ? -12.210 -19.026 17.382 1.00 94.62 479 ALA A N 1
ATOM 3776 C CA . ALA A 1 479 ? -13.483 -19.606 16.977 1.00 94.62 479 ALA A CA 1
ATOM 3777 C C . ALA A 1 479 ? -14.440 -19.627 18.166 1.00 94.62 479 ALA A C 1
ATOM 3779 O O . ALA A 1 479 ? -14.042 -20.014 19.263 1.00 94.62 479 ALA A O 1
ATOM 3780 N N . SER A 1 480 ? -15.697 -19.249 17.947 1.00 96.06 480 SER A N 1
ATOM 3781 C CA . SER A 1 480 ? -16.772 -19.352 18.934 1.00 96.06 480 SER A CA 1
ATOM 3782 C C . SER A 1 480 ? -17.911 -20.203 18.395 1.00 96.06 480 SER A C 1
ATOM 3784 O O . SER A 1 480 ? -18.360 -20.005 17.270 1.00 96.06 480 SER A O 1
ATOM 3786 N N . ALA A 1 481 ? -18.384 -21.146 19.200 1.00 95.56 481 ALA A N 1
ATOM 3787 C CA . ALA A 1 481 ? -19.533 -21.993 18.913 1.00 95.56 481 ALA A CA 1
ATOM 3788 C C . ALA A 1 481 ? -20.704 -21.602 19.814 1.00 95.56 481 ALA A C 1
ATOM 3790 O O . ALA A 1 481 ? -20.502 -21.311 20.995 1.00 95.56 481 ALA A O 1
ATOM 3791 N N . SER A 1 482 ? -21.920 -21.581 19.269 1.00 96.19 482 SER A N 1
ATOM 3792 C CA . SER A 1 482 ? -23.087 -21.074 19.986 1.00 96.19 482 SER A CA 1
ATOM 3793 C C . SER A 1 482 ? -24.333 -21.944 19.828 1.00 96.19 482 SER A C 1
ATOM 3795 O O . SER A 1 482 ? -24.511 -22.711 18.874 1.00 96.19 482 SER A O 1
ATOM 3797 N N . SER A 1 483 ? -25.238 -21.766 20.788 1.00 96.44 483 SER A N 1
ATOM 3798 C CA . SER A 1 483 ? -26.614 -22.247 20.776 1.00 96.44 483 SER A CA 1
ATOM 3799 C C . SER A 1 483 ? -27.496 -21.633 19.678 1.00 96.44 483 SER A C 1
ATOM 3801 O O . SER A 1 483 ? -28.656 -22.015 19.554 1.00 96.44 483 SER A O 1
ATOM 3803 N N . ASP A 1 484 ? -26.979 -20.706 18.864 1.00 95.06 484 ASP A N 1
ATOM 3804 C CA . ASP A 1 484 ? -27.643 -20.219 17.646 1.00 95.06 484 ASP A CA 1
ATOM 3805 C C . ASP A 1 484 ? -27.385 -21.104 16.411 1.00 95.06 484 ASP A C 1
ATOM 3807 O O . ASP A 1 484 ? -27.806 -20.769 15.304 1.00 95.06 484 ASP A O 1
ATOM 3811 N N . ASN A 1 485 ? -26.744 -22.260 16.617 1.00 93.62 485 ASN A N 1
ATOM 3812 C CA . ASN A 1 485 ? -26.368 -23.245 15.602 1.00 93.62 485 ASN A CA 1
ATOM 3813 C C . ASN A 1 485 ? -25.276 -22.750 14.633 1.00 93.62 485 ASN A C 1
ATOM 3815 O O . ASN A 1 485 ? -25.108 -23.307 13.542 1.00 93.62 485 ASN A O 1
ATOM 3819 N N . ILE A 1 486 ? -24.542 -21.702 15.012 1.00 93.19 486 ILE A N 1
ATOM 3820 C CA . ILE A 1 486 ? -23.503 -21.079 14.196 1.00 93.19 486 ILE A CA 1
ATOM 3821 C C . ILE A 1 486 ? -22.156 -21.181 14.915 1.00 93.19 486 ILE A C 1
ATOM 3823 O O . ILE A 1 486 ? -22.061 -21.104 16.142 1.00 93.19 486 ILE A O 1
ATOM 3827 N N . VAL A 1 487 ? -21.091 -21.327 14.126 1.00 93.50 487 VAL A N 1
ATOM 3828 C CA . VAL A 1 487 ? -19.718 -21.079 14.577 1.00 93.50 487 VAL A CA 1
ATOM 3829 C C . VAL A 1 487 ? -19.220 -19.799 13.918 1.00 93.50 487 VAL A C 1
ATOM 3831 O O . VAL A 1 487 ? -19.381 -19.631 12.712 1.00 93.50 487 VAL A O 1
ATOM 3834 N N . LYS A 1 488 ? -18.611 -18.890 14.674 1.00 92.69 488 LYS A N 1
ATOM 3835 C CA . LYS A 1 488 ? -17.973 -17.683 14.133 1.00 92.69 488 LYS A CA 1
ATOM 3836 C C . LYS A 1 488 ? -16.464 -17.769 14.294 1.00 92.69 488 LYS A C 1
ATOM 3838 O O . LYS A 1 488 ? -15.979 -18.240 15.317 1.00 92.69 488 LYS A O 1
ATOM 3843 N N . LEU A 1 489 ? -15.736 -17.326 13.276 1.00 92.62 489 LEU A N 1
ATOM 3844 C CA . LEU A 1 489 ? -14.291 -17.141 13.307 1.00 92.62 489 LEU A CA 1
ATOM 3845 C C . LEU A 1 489 ? -13.992 -15.652 13.378 1.00 92.62 489 LEU A C 1
ATOM 3847 O O . LEU A 1 489 ? -14.580 -14.861 12.640 1.00 92.62 489 LEU A O 1
ATOM 3851 N N . TRP A 1 490 ? -13.051 -15.295 14.235 1.00 92.19 490 TRP A N 1
ATOM 3852 C CA . TRP A 1 490 ? -12.690 -13.928 14.557 1.00 92.19 490 TRP A CA 1
ATOM 3853 C C . TRP A 1 490 ? -11.195 -13.744 14.398 1.00 92.19 490 TRP A C 1
ATOM 3855 O O . TRP A 1 490 ? -10.412 -14.604 14.794 1.00 92.19 490 TRP A O 1
ATOM 3865 N N . ASP A 1 491 ? -10.799 -12.591 13.893 1.00 89.50 491 ASP A N 1
ATOM 3866 C CA . ASP A 1 491 ? -9.427 -12.132 13.999 1.00 89.50 491 ASP A CA 1
ATOM 3867 C C . ASP A 1 491 ? -9.120 -11.826 15.473 1.00 89.50 491 ASP A C 1
ATOM 3869 O O . ASP A 1 491 ? -9.783 -10.993 16.091 1.00 89.50 491 ASP A O 1
ATOM 3873 N N . ALA A 1 492 ? -8.146 -12.511 16.068 1.00 89.06 492 ALA A N 1
ATOM 3874 C CA . ALA A 1 492 ? -7.854 -12.370 17.494 1.00 89.06 492 ALA A CA 1
ATOM 3875 C C . ALA A 1 492 ? -7.276 -10.987 17.842 1.00 89.06 492 ALA A C 1
ATOM 3877 O O . ALA A 1 492 ? -7.495 -10.486 18.947 1.00 89.06 492 ALA A O 1
ATOM 3878 N N . GLY A 1 493 ? -6.553 -10.368 16.902 1.00 87.19 493 GLY A N 1
ATOM 3879 C CA . GLY A 1 493 ? -5.883 -9.084 17.097 1.00 87.19 493 GLY A CA 1
ATOM 3880 C C . GLY A 1 493 ? -6.825 -7.887 17.009 1.00 87.19 493 GLY A C 1
ATOM 3881 O O . GLY A 1 493 ? -6.631 -6.910 17.726 1.00 87.19 493 GLY A O 1
ATOM 3882 N N . THR A 1 494 ? -7.852 -7.964 16.164 1.00 85.69 494 THR A N 1
ATOM 3883 C CA . THR A 1 494 ? -8.789 -6.863 15.879 1.00 85.69 494 THR A CA 1
ATOM 3884 C C . THR A 1 494 ? -10.219 -7.135 16.312 1.00 85.69 494 THR A C 1
ATOM 3886 O O . THR A 1 494 ? -11.009 -6.201 16.388 1.00 85.69 494 THR A O 1
ATOM 3889 N N . GLY A 1 495 ? -10.577 -8.395 16.556 1.00 86.56 495 GLY A N 1
ATOM 3890 C CA . GLY A 1 495 ? -11.934 -8.826 16.887 1.00 86.56 495 GLY A CA 1
ATOM 3891 C C . GLY A 1 495 ? -12.916 -8.802 15.721 1.00 86.56 495 GLY A C 1
ATOM 3892 O O . GLY A 1 495 ? -14.121 -8.936 15.935 1.00 86.56 495 GLY A O 1
ATOM 3893 N N . VAL A 1 496 ? -12.444 -8.596 14.492 1.00 87.50 496 VAL A N 1
ATOM 3894 C CA . VAL A 1 496 ? -13.296 -8.637 13.300 1.00 87.50 496 VAL A CA 1
ATOM 3895 C C . VAL A 1 496 ? -13.791 -10.054 13.070 1.00 87.50 496 VAL A C 1
ATOM 3897 O O . VAL A 1 496 ? -13.011 -11.001 13.119 1.00 87.50 496 VAL A O 1
ATOM 3900 N N . GLU A 1 497 ? -15.079 -10.199 12.767 1.00 88.94 497 GLU A N 1
ATOM 3901 C CA . GLU A 1 497 ? -15.612 -11.468 12.285 1.00 88.94 497 GLU A CA 1
ATOM 3902 C C . GLU A 1 497 ? -15.018 -11.774 10.905 1.00 88.94 497 GLU A C 1
ATOM 3904 O O . GLU A 1 497 ? -15.299 -11.087 9.923 1.00 88.94 497 GLU A O 1
ATOM 3909 N N . GLN A 1 498 ? -14.191 -12.811 10.830 1.00 84.12 498 GLN A N 1
ATOM 3910 C CA . GLN A 1 498 ? -13.626 -13.303 9.580 1.00 84.12 498 GLN A CA 1
ATOM 3911 C C . GLN A 1 498 ? -14.657 -14.159 8.840 1.00 84.12 498 GLN A C 1
ATOM 3913 O O . GLN A 1 498 ? -14.866 -13.977 7.638 1.00 84.12 498 GLN A O 1
ATOM 3918 N N . HIS A 1 499 ? -15.320 -15.081 9.550 1.00 82.12 499 HIS A N 1
ATOM 3919 C CA . HIS A 1 499 ? -16.260 -16.029 8.950 1.00 82.12 499 HIS A CA 1
ATOM 3920 C C . HIS A 1 499 ? -17.421 -16.402 9.876 1.00 82.12 499 HIS A C 1
ATOM 3922 O O . HIS A 1 499 ? -17.266 -16.500 11.088 1.00 82.12 499 HIS A O 1
ATOM 3928 N N . THR A 1 500 ? -18.563 -16.718 9.263 1.00 86.25 500 THR A N 1
ATOM 3929 C CA . THR A 1 500 ? -19.726 -17.341 9.902 1.00 86.25 500 THR A CA 1
ATOM 3930 C C . THR A 1 500 ? -19.966 -18.699 9.244 1.00 86.25 500 THR A C 1
ATOM 3932 O O . THR A 1 500 ? -20.256 -18.779 8.050 1.00 86.25 500 THR A O 1
ATOM 3935 N N . LEU A 1 501 ? -19.825 -19.771 10.019 1.00 88.44 501 LEU A N 1
ATOM 3936 C CA . LEU A 1 501 ? -20.041 -21.152 9.603 1.00 88.44 501 LEU A CA 1
ATOM 3937 C C . LEU A 1 501 ? -21.457 -21.567 10.009 1.00 88.44 501 LEU A C 1
ATOM 3939 O O . LEU A 1 501 ? -21.776 -21.688 11.193 1.00 88.44 501 LEU A O 1
ATOM 3943 N N . VAL A 1 502 ? -22.304 -21.781 9.007 1.00 86.38 502 VAL A N 1
ATOM 3944 C CA . VAL A 1 502 ? -23.698 -22.215 9.162 1.00 86.38 502 VAL A CA 1
ATOM 3945 C C . VAL A 1 502 ? -23.860 -23.656 8.682 1.00 86.38 502 VAL A C 1
ATOM 3947 O O . VAL A 1 502 ? -23.068 -24.137 7.873 1.00 86.38 502 VAL A O 1
ATOM 3950 N N . GLY A 1 503 ? -24.906 -24.345 9.144 1.00 83.69 503 GLY A N 1
ATOM 3951 C CA . GLY A 1 503 ? -25.257 -25.690 8.663 1.00 83.69 503 GLY A CA 1
ATOM 3952 C C . GLY A 1 503 ? -25.540 -26.710 9.763 1.00 83.69 503 GLY A C 1
ATOM 3953 O O . GLY A 1 503 ? -26.078 -27.778 9.475 1.00 83.69 503 GLY A O 1
ATOM 3954 N N . HIS A 1 504 ? -25.242 -26.387 11.022 1.00 86.94 504 HIS A N 1
ATOM 3955 C CA . HIS A 1 504 ? -25.677 -27.211 12.143 1.00 86.94 504 HIS A CA 1
ATOM 3956 C C . HIS A 1 504 ? -27.199 -27.092 12.316 1.00 86.94 504 HIS A C 1
ATOM 3958 O O . HIS A 1 504 ? -27.768 -26.003 12.278 1.00 86.94 504 HIS A O 1
ATOM 3964 N N . THR A 1 505 ? -27.883 -28.223 12.498 1.00 89.12 505 THR A N 1
ATOM 3965 C CA . THR A 1 505 ? -29.342 -28.269 12.719 1.00 89.12 505 THR A CA 1
ATOM 3966 C C . THR A 1 505 ? -29.726 -28.109 14.193 1.00 89.12 505 THR A C 1
ATOM 3968 O O . THR A 1 505 ? -30.899 -28.209 14.540 1.00 89.12 505 THR A O 1
ATOM 3971 N N . GLY A 1 506 ? -28.739 -27.910 15.063 1.00 89.44 506 GLY A N 1
ATOM 3972 C CA . GLY A 1 506 ? -28.887 -27.744 16.502 1.00 89.44 506 GLY A CA 1
ATOM 3973 C C . GLY A 1 506 ? -27.652 -27.073 17.097 1.00 89.44 506 GLY A C 1
ATOM 3974 O O . GLY A 1 506 ? -26.691 -26.789 16.376 1.00 89.44 506 GLY A O 1
ATOM 3975 N N . LEU A 1 507 ? -27.713 -26.813 18.402 1.00 92.75 507 LEU A N 1
ATOM 3976 C CA . LEU A 1 507 ? -26.711 -26.040 19.132 1.00 92.75 507 LEU A CA 1
ATOM 3977 C C . LEU A 1 507 ? -25.307 -26.640 19.007 1.00 92.75 507 LEU A C 1
ATOM 3979 O O . LEU A 1 507 ? -25.131 -27.863 19.018 1.00 92.75 507 LEU A O 1
ATOM 3983 N N . VAL A 1 508 ? -24.301 -25.772 18.894 1.00 93.12 508 VAL A N 1
ATOM 3984 C CA . VAL A 1 508 ? -22.905 -26.190 18.752 1.00 93.12 508 VAL A CA 1
ATOM 3985 C C . VAL A 1 508 ? -22.213 -26.080 20.106 1.00 93.12 508 VAL A C 1
ATOM 3987 O O . VAL A 1 508 ? -21.898 -24.989 20.562 1.00 93.12 508 VAL A O 1
ATOM 3990 N N . ASN A 1 509 ? -21.968 -27.226 20.744 1.00 93.75 509 ASN A N 1
ATOM 3991 C CA . ASN A 1 509 ? -21.404 -27.295 22.102 1.00 93.75 509 ASN A CA 1
ATOM 3992 C C . ASN A 1 509 ? -19.880 -27.155 22.171 1.00 93.75 509 ASN A C 1
ATOM 3994 O O . ASN A 1 509 ? -19.334 -26.903 23.239 1.00 93.75 509 ASN A O 1
ATOM 3998 N N . ALA A 1 510 ? -19.174 -27.429 21.075 1.00 92.19 510 ALA A N 1
ATOM 3999 C CA . ALA A 1 510 ? -17.721 -27.486 21.067 1.00 92.19 510 ALA A CA 1
ATOM 4000 C C . ALA A 1 510 ? -17.175 -27.149 19.683 1.00 92.19 510 ALA A C 1
ATOM 4002 O O . ALA A 1 510 ? -17.770 -27.493 18.662 1.00 92.19 510 ALA A O 1
ATOM 4003 N N . VAL A 1 511 ? -16.006 -26.521 19.673 1.00 92.88 511 VAL A N 1
ATOM 4004 C CA . VAL A 1 511 ? -15.201 -26.258 18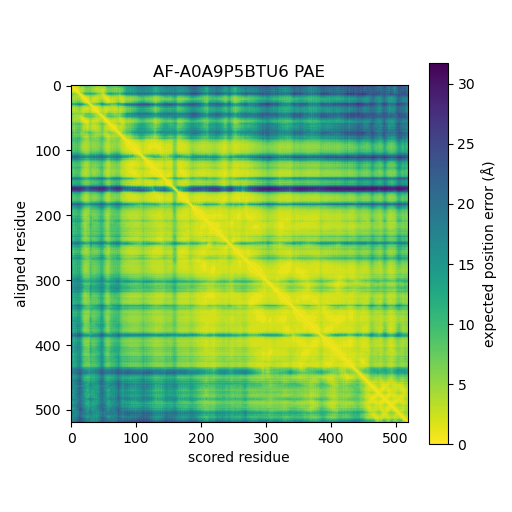.483 1.00 92.88 511 VAL A CA 1
ATOM 4005 C C . VAL A 1 511 ? -13.734 -26.423 18.864 1.00 92.88 511 VAL A C 1
ATOM 4007 O O . VAL A 1 511 ? -13.339 -26.098 19.984 1.00 92.88 511 VAL A O 1
ATOM 4010 N N . VAL A 1 512 ? -12.935 -26.969 17.953 1.00 93.38 512 VAL A N 1
ATOM 4011 C CA . VAL A 1 512 ? -11.487 -27.126 18.107 1.00 93.38 512 VAL A CA 1
ATOM 4012 C C . VAL A 1 512 ? -10.825 -26.827 16.772 1.00 93.38 512 VAL A C 1
ATOM 4014 O O . VAL A 1 512 ? -11.380 -27.176 15.733 1.00 93.38 512 VAL A O 1
ATOM 4017 N N . PHE A 1 513 ? -9.645 -26.217 16.812 1.00 89.12 513 PHE A N 1
ATOM 4018 C CA . PHE A 1 513 ? -8.771 -26.157 15.646 1.00 89.12 513 PHE A CA 1
ATOM 4019 C C . PHE A 1 513 ? -7.936 -27.431 15.553 1.00 89.12 513 PHE A C 1
ATOM 4021 O O . PHE A 1 513 ? -7.530 -28.008 16.569 1.00 89.12 513 PHE A O 1
ATOM 4028 N N . SER A 1 514 ? -7.633 -27.851 14.331 1.00 84.81 514 SER A N 1
ATOM 4029 C CA . SER A 1 514 ? -6.605 -28.849 14.077 1.00 84.81 514 SER A CA 1
ATOM 4030 C C . SER A 1 514 ? -5.242 -28.372 14.600 1.00 84.81 514 SER A C 1
ATOM 4032 O O . SER A 1 514 ? -4.973 -27.169 14.643 1.00 84.81 514 SER A O 1
ATOM 4034 N N . PRO A 1 515 ? -4.329 -29.293 14.966 1.00 81.25 515 PRO A N 1
ATOM 4035 C CA . PRO A 1 515 ? -3.007 -28.922 15.475 1.00 81.25 515 PRO A CA 1
ATOM 4036 C C . PRO A 1 515 ? -2.161 -28.090 14.502 1.00 81.25 515 PRO A C 1
ATOM 4038 O O . PRO A 1 515 ? -1.273 -27.365 14.937 1.00 81.25 515 PRO A O 1
ATOM 4041 N N . ASP A 1 516 ? -2.419 -28.198 13.195 1.00 77.38 516 ASP A N 1
ATOM 4042 C CA . ASP A 1 516 ? -1.754 -27.405 12.157 1.00 77.38 516 ASP A CA 1
ATOM 4043 C C . ASP A 1 516 ? -2.450 -26.061 11.873 1.00 77.38 516 ASP A C 1
ATOM 4045 O O . ASP A 1 516 ? -1.988 -25.310 11.016 1.00 77.38 516 ASP A O 1
ATOM 4049 N N . GLY A 1 517 ? -3.549 -25.758 12.574 1.00 69.44 517 GLY A N 1
ATOM 4050 C CA . GLY A 1 517 ? -4.303 -24.509 12.465 1.00 69.44 517 GLY A CA 1
ATOM 4051 C C . GLY A 1 517 ? -5.068 -24.330 11.154 1.00 69.44 517 GLY A C 1
ATOM 4052 O O . GLY A 1 517 ? -5.562 -23.237 10.893 1.00 69.44 517 GLY A O 1
ATOM 4053 N N . LYS A 1 518 ? -5.159 -25.368 10.314 1.00 64.88 518 LYS A N 1
ATOM 4054 C CA . LYS A 1 518 ? -5.752 -25.264 8.972 1.00 64.88 518 LYS A CA 1
ATOM 4055 C C . LYS A 1 518 ? -7.243 -25.576 8.901 1.00 64.88 518 LYS A C 1
ATOM 4057 O O . LYS A 1 518 ? -7.863 -25.206 7.902 1.00 64.88 518 LYS A O 1
ATOM 4062 N N . THR A 1 519 ? -7.805 -26.269 9.890 1.00 59.12 519 THR A N 1
ATOM 4063 C CA . THR A 1 519 ? -9.219 -26.689 9.905 1.00 59.12 519 THR A CA 1
ATOM 4064 C C . THR A 1 519 ? -9.851 -26.568 11.269 1.00 59.12 519 THR A C 1
ATOM 4066 O O . THR A 1 519 ? -9.133 -26.840 12.257 1.00 59.12 519 THR A O 1
#

Sequence (519 aa):
WQYLVLEPLSKLEELATFILIVDALDECEGSDDAQLIVQLLAMCGSLKHVRLRAFLTSRPEVHIQYGLDRVPDAKRRGFVLHRVSPSTINHDIGVFLKYKLDLIGREDGADPGWPGAEVIQSLVQSASGLFIWAATACRFISEGLFAESRLQMLADGSDHEGTNGPEGHLNQLYLTILQKSVQNSYTATELARYHGLLRRILGSIAALSSPLSVLSLSALILIPEQRVNRMLKWLHAILDVPKGQDQPLRLHHPSFRDFLFSKDRCADEKFYVDEKQAHATLASNCIELMSSRLKQDMCGMKAPGTLAAKVEKDRIAQCIRPELQYACVNWIQHVAKAGIQLRDSDQVHVFLKEHFLHWFEVLGWLGKVSEGIHAISLLESVLSDEDSPQLHAFVHDMKRFALYGRAAVEQAPLQVYYSTLMFTPTNSVVKQRFANDLPACIKRSPQVEREWNALLQTLEGHTSSVEAVVFSPDGKTAASASSDNIVKLWDAGTGVEQHTLVGHTGLVNAVVFSPDGKT

Radius of gyration: 27.91 Å; Cα contacts (8 Å, |Δi|>4): 713; chains: 1; bounding box: 62×60×84 Å

Mean predicted aligned error: 8.26 Å